Protein AF-A0A359I7S8-F1 (afdb_monomer)

Foldseek 3Di:
DDDDDDDDDPDDDDDDPDDDDDDPDDDDDDDQDQCDPPFQKFKEKAWAAEALLPADDDFDFFQRHDDDHGFDDDLQAVDFQKKKKFKAAPLRFGQHIYMFGPVQKDAADPPDASHRIMMGMGMDGLVSVVVLLVPPVRRDQKIWMKIKTLDDPVLVVLRSPGDGGDNCSQVDKFFWDDFQPDIPRDQWDPPPVIRFIKMFLATAIFGHAPDSVVSVQGRDRVRHHYQAAWDDDPPDPRIGGQHVVPVRHHHGYMYTQKDFDWDFFPEDPPDDTQKHQQFADQDPVRDGHHGFKIWHWWKKWKAQFFGMFGSWKKKWLQLAPPQVVNVPDPRRIDTSGTFAGCWHQDPVRDTHRPDRTIDIRGPCQVVLQVPQQAPSSVTGDLHCAHRNNHHDPVCCPDSRNSIHMDTVVCQQPPFFFGQDDDPNPGRSIGTDDMGGDDDHGDDVSCVRRNHIDMDTDIAMATDPVLADDLVVDDPPDPVSVVNVFSVLVNCLRHDPDPCLVPPVPRFDWDDDPSDITTDPVRLVSVLQVVFWDWDQDPVRDTDIGGNCVDPSVVVND

Secondary structure (DSSP, 8-state):
------------------S--------S--S--S--TTS-EEEEEEEEE-TTSS---SS-SBTTB-SS--PPPPTTTT--SEEEEEEE-TT--EEEEEEEEGGGEEEPPTTSTTTT-EEEEEEEEHHHHHHHHH-TTT--SEEEEEEEES--HHHHHHHHTPPTT--SGGG-EEE-EEETTEEET-S--SGGG----EEESS-EEEE--SSGGGGGG--SGGG-EETTSEESSTTSTT-EE-STTSTT-SSEEEEES-EEEEE---S-TTS-TTEEEEEEEEPTTS-EEEEEEEEEEEEEEEE-EESEEESS-EEESSSS-TTTT-TT--S--EETPPP--S-EE-TTS-EE------EE--TTHHHHHH---S-HHHHEET-SS-TTS---GGGGGSTT-SSEEEEHHHHHHHSPBP---STT-TT-SEEEEEE-----SSGGGGGSS-S-EEEEEEEEEE-GGG---GGGS-TTSHHHHHHHHHHHHHHHHH---GGGG-TTTSPPEEEETTEEEESHHHHHHHHHHTTEEEEE-TTS-EEEEE-TT-HHHHHH-

Radius of gyration: 32.09 Å; Cα contacts (8 Å, |Δi|>4): 1102; chains: 1; bounding box: 87×51×96 Å

Mean predicted aligned error: 11.15 Å

Sequence (557 aa):
MNLFRKFFFGTATLALLAGCSDDISNAGQNNGSTGNEDGPSVYLGVNFQMPGMGSTRSFTDGDNTSNNGTEVGTDVENNVNEVLLVLARRDYGFIGAASVMRDNIYKHQAQQPNAGSYHATAKFNKTELSQYYSDAANFNKEICVFVIANPTGGMVDRLATAAYGDTEWINTPWTVSVEGNQTEGAIWSSTNGGNFLMTNSQIAVREIPQQMSAWDSYTSEDKCFNLSEINGVAGALGTIDNSAANASRGPVKVERATARFDFRDGSPANTDANTYPVVYIQNPDGSQGAKLIDIKLNKMALVNMGKTFYYLKRVSNNGLNDGWNAAGSTNGWALCGAEKPWYTLQTDGSLDQNRPGNYIVDYFAQQKNAGISENFSTYFNYAFFDNDGTLNNGNFNTADQRWYVSEISDVLSNGNPDNWDNNGNKGTYKVWRYLTENVAPGIENQVNGISTAVVFKGKMLASNDLKTDLSTLTEGTAEYRNAKYLNDLINAVNSKDASLGDSYKAPILYSYAGSLYCTWQNVYDAAVSASFSYTTGPDGKIIPDWNRTNSLYKAVF

pLDDT: mean 81.77, std 18.37, range [21.08, 98.31]

Solvent-accessible surface area (backbone atoms only — not comparable to full-atom values): 31712 Å² total; per-residue (Å²): 135,87,78,91,80,84,93,82,87,92,83,79,84,75,81,86,88,83,79,78,93,74,82,90,81,77,93,76,82,94,65,48,71,82,63,70,83,92,54,71,50,30,21,39,28,38,35,32,35,58,68,27,84,83,51,40,62,56,72,46,59,39,82,68,34,38,87,81,49,67,54,56,75,51,69,37,67,67,28,67,53,32,36,40,40,36,40,19,36,81,81,50,19,32,44,49,63,29,73,28,51,39,92,52,45,51,67,37,49,83,95,43,84,68,45,72,21,35,39,40,55,27,62,42,54,46,63,44,54,50,54,48,72,65,37,76,88,76,55,60,50,53,30,33,47,44,50,27,32,30,67,53,68,72,59,53,58,52,52,38,62,41,50,78,57,40,57,59,71,72,70,43,68,47,58,43,46,66,62,59,91,47,65,48,68,61,58,58,44,75,59,95,58,8,39,33,26,25,21,33,46,40,75,33,52,34,74,53,74,92,46,83,74,64,51,75,71,14,66,38,79,97,37,38,48,39,61,22,28,65,38,74,53,94,93,45,92,90,43,46,71,21,20,61,89,40,95,75,42,14,54,38,43,26,34,64,67,56,50,76,46,67,46,59,80,81,41,56,95,91,45,62,87,38,26,38,83,76,31,42,40,71,38,99,87,71,46,86,47,60,73,39,31,32,38,35,54,48,34,37,23,45,26,17,36,26,16,49,39,51,66,50,46,33,25,6,57,60,7,48,74,71,50,74,92,40,90,86,55,82,41,66,68,31,70,20,38,70,56,36,27,57,35,35,77,44,98,86,72,48,73,47,63,90,42,88,30,49,31,59,42,35,69,56,11,67,53,44,58,72,58,77,64,51,51,34,69,74,56,17,35,29,28,68,42,44,50,80,53,45,78,69,79,81,51,67,77,42,82,72,36,38,43,53,72,43,52,46,70,51,40,70,71,71,28,53,62,38,76,48,65,63,93,82,50,55,38,63,37,13,46,65,47,76,40,51,61,62,54,50,27,50,74,84,44,54,72,68,72,67,45,60,46,76,51,70,46,66,44,65,41,38,46,69,88,76,52,59,70,65,89,83,41,63,80,90,38,70,68,35,50,53,40,47,41,51,38,52,32,34,48,62,51,57,54,83,64,75,68,55,75,38,81,92,70,33,84,53,75,46,77,56,97,72,39,81,33,41,41,67,67,46,50,50,55,50,22,52,56,74,21,54,50,71,47,72,43,99,86,70,46,81,44,78,45,71,45,74,81,37,68,59,30,64,74,77,108

Structure (mmCIF, N/CA/C/O backbone):
data_AF-A0A359I7S8-F1
#
_entry.id   AF-A0A359I7S8-F1
#
loop_
_atom_site.group_PDB
_atom_site.id
_atom_site.type_symbol
_atom_site.label_atom_id
_atom_site.label_alt_id
_atom_site.label_comp_id
_atom_site.label_asym_id
_atom_site.label_entity_id
_atom_site.label_seq_id
_atom_site.pdbx_PDB_ins_code
_atom_site.Cartn_x
_atom_site.Cartn_y
_atom_site.Cartn_z
_atom_site.occupancy
_atom_site.B_iso_or_equiv
_atom_site.auth_seq_id
_atom_site.auth_comp_id
_atom_site.auth_asym_id
_atom_site.auth_atom_id
_atom_site.pdbx_PDB_model_num
ATOM 1 N N . MET A 1 1 ? 13.643 -20.357 41.393 1.00 28.34 1 MET A N 1
ATOM 2 C CA . MET A 1 1 ? 14.950 -20.585 40.740 1.00 28.34 1 MET A CA 1
ATOM 3 C C . MET A 1 1 ? 14.660 -20.807 39.263 1.00 28.34 1 MET A C 1
ATOM 5 O O . MET A 1 1 ? 13.963 -21.758 38.961 1.00 28.34 1 MET A O 1
ATOM 9 N N . ASN A 1 2 ? 14.831 -19.802 38.404 1.00 24.02 2 ASN A N 1
ATOM 10 C CA . ASN A 1 2 ? 16.099 -19.306 37.827 1.00 24.02 2 ASN A CA 1
ATOM 11 C C . ASN A 1 2 ? 16.474 -20.103 36.561 1.00 24.02 2 ASN A C 1
ATOM 13 O O . ASN A 1 2 ? 16.499 -21.321 36.641 1.00 24.02 2 ASN A O 1
ATOM 17 N N . LEU A 1 3 ? 16.868 -19.517 35.423 1.00 24.31 3 LEU A N 1
ATOM 18 C CA . LEU A 1 3 ? 16.734 -18.148 34.879 1.00 24.31 3 LEU A CA 1
ATOM 19 C C . LEU A 1 3 ? 17.310 -18.206 33.432 1.00 24.31 3 LEU A C 1
ATOM 21 O O . LEU A 1 3 ? 18.463 -18.608 33.306 1.00 24.31 3 LEU A O 1
ATOM 25 N N . PHE A 1 4 ? 16.604 -17.735 32.387 1.00 24.73 4 PHE A N 1
ATOM 26 C CA . PHE A 1 4 ? 17.146 -17.504 31.014 1.00 24.73 4 PHE A CA 1
ATOM 27 C C . PHE A 1 4 ? 17.693 -18.751 30.235 1.00 24.73 4 PHE A C 1
ATOM 29 O O . PHE A 1 4 ? 17.806 -19.824 30.808 1.00 24.73 4 PHE A O 1
ATOM 36 N N . ARG A 1 5 ? 18.021 -18.741 28.919 1.00 25.61 5 ARG A N 1
ATOM 37 C CA . ARG A 1 5 ? 18.236 -17.673 27.900 1.00 25.61 5 ARG A CA 1
ATOM 38 C C . ARG A 1 5 ? 18.128 -18.240 26.456 1.00 25.61 5 ARG A C 1
ATOM 40 O O . ARG A 1 5 ? 18.599 -19.349 26.255 1.00 25.61 5 ARG A O 1
ATOM 47 N N . LYS A 1 6 ? 17.727 -17.396 25.481 1.00 25.34 6 LYS A N 1
ATOM 48 C CA . LYS A 1 6 ? 17.974 -17.471 24.002 1.00 25.34 6 LYS A CA 1
ATOM 49 C C . LYS A 1 6 ? 17.322 -18.660 23.251 1.00 25.34 6 LYS A C 1
ATOM 51 O O . LYS A 1 6 ? 17.559 -19.799 23.609 1.00 25.34 6 LYS A O 1
ATOM 56 N N . PHE A 1 7 ? 16.467 -18.506 22.230 1.00 29.05 7 PHE A N 1
ATOM 57 C CA . PHE A 1 7 ? 16.376 -17.531 21.118 1.00 29.05 7 PHE A CA 1
ATOM 58 C C . PHE A 1 7 ? 17.540 -17.661 20.118 1.00 29.05 7 PHE A C 1
ATOM 60 O O . PHE A 1 7 ? 18.556 -16.986 20.278 1.00 29.05 7 PHE A O 1
ATOM 67 N N . PHE A 1 8 ? 17.394 -18.542 19.116 1.00 23.06 8 PHE A N 1
ATOM 68 C CA . PHE A 1 8 ? 18.255 -18.633 17.925 1.00 23.06 8 PHE A CA 1
ATOM 69 C C . PHE A 1 8 ? 17.602 -19.468 16.797 1.00 23.06 8 PHE A C 1
ATOM 71 O O . PHE A 1 8 ? 16.758 -20.313 17.079 1.00 23.06 8 PHE A O 1
ATOM 78 N N . PHE A 1 9 ? 18.065 -19.248 15.557 1.00 23.91 9 PHE A N 1
ATOM 79 C CA . PHE A 1 9 ? 17.764 -19.974 14.302 1.00 23.91 9 PHE A CA 1
ATOM 80 C C . PHE A 1 9 ? 16.422 -19.715 13.597 1.00 23.91 9 PHE A C 1
ATOM 82 O O . PHE A 1 9 ? 15.551 -20.574 13.512 1.00 23.91 9 PHE A O 1
ATOM 89 N N . GLY A 1 10 ? 16.347 -18.551 12.942 1.00 25.64 10 GLY A N 1
ATOM 90 C CA . GLY A 1 10 ? 15.673 -18.417 11.649 1.00 25.64 10 GLY A CA 1
ATOM 91 C C . GLY A 1 10 ? 16.720 -18.383 10.532 1.00 25.64 10 GLY A C 1
ATOM 92 O O . GLY A 1 10 ? 17.264 -17.324 10.240 1.00 25.64 10 GLY A O 1
ATOM 93 N N . THR A 1 11 ? 17.037 -19.536 9.941 1.00 28.36 11 THR A N 1
ATOM 94 C CA . THR A 1 11 ? 17.911 -19.650 8.760 1.00 28.36 11 THR A CA 1
ATOM 95 C C . THR A 1 11 ? 17.159 -20.360 7.643 1.00 28.36 11 THR A C 1
ATOM 97 O O . THR A 1 11 ? 17.141 -21.588 7.596 1.00 28.36 11 THR A O 1
ATOM 100 N N . ALA A 1 12 ? 16.561 -19.578 6.746 1.00 25.56 12 ALA A N 1
ATOM 101 C CA . ALA A 1 12 ? 16.008 -20.036 5.479 1.00 25.56 12 ALA A CA 1
ATOM 102 C C . ALA A 1 12 ? 16.723 -19.282 4.346 1.00 25.56 12 ALA A C 1
ATOM 104 O O . ALA A 1 12 ? 16.386 -18.148 4.025 1.00 25.56 12 ALA A O 1
ATOM 105 N N . THR A 1 13 ? 17.795 -19.901 3.845 1.00 28.14 13 THR A N 1
ATOM 106 C CA . THR A 1 13 ? 18.381 -19.715 2.502 1.00 28.14 13 THR A CA 1
ATOM 107 C C . THR A 1 13 ? 18.202 -18.350 1.813 1.00 28.14 13 THR A C 1
ATOM 109 O O . THR A 1 13 ? 17.477 -18.240 0.828 1.00 28.14 13 THR A O 1
ATOM 112 N N . LEU A 1 14 ? 19.007 -17.355 2.208 1.00 30.80 14 LEU A N 1
ATOM 113 C CA . LEU A 1 14 ? 19.628 -16.504 1.188 1.00 30.80 14 LEU A CA 1
ATOM 114 C C . LEU A 1 14 ? 20.780 -17.293 0.560 1.00 30.80 14 LEU A C 1
ATOM 116 O O . LEU A 1 14 ? 21.696 -17.718 1.270 1.00 30.80 14 LEU A O 1
ATOM 120 N N . ALA A 1 15 ? 20.754 -17.465 -0.760 1.00 26.02 15 ALA A N 1
ATOM 121 C CA . ALA A 1 15 ? 21.944 -17.862 -1.497 1.00 26.02 15 ALA A CA 1
ATOM 122 C C . ALA A 1 15 ? 22.973 -16.723 -1.407 1.00 26.02 15 ALA A C 1
ATOM 124 O O . ALA A 1 15 ? 22.696 -15.584 -1.781 1.00 26.02 15 ALA A O 1
ATOM 125 N N . LEU A 1 16 ? 24.153 -17.027 -0.869 1.00 25.45 16 LEU A N 1
ATOM 126 C CA . LEU A 1 16 ? 25.266 -16.087 -0.792 1.00 25.45 16 LEU A CA 1
ATOM 127 C C . LEU A 1 16 ? 25.849 -15.871 -2.193 1.00 25.45 16 LEU A C 1
ATOM 129 O O . LEU A 1 16 ? 26.617 -16.704 -2.666 1.00 25.45 16 LEU A O 1
ATOM 133 N N . LEU A 1 17 ? 25.548 -14.731 -2.816 1.00 26.31 17 LEU A N 1
ATOM 134 C CA . LEU A 1 17 ? 26.352 -14.184 -3.911 1.00 26.31 17 LEU A CA 1
ATOM 135 C C . LEU A 1 17 ? 27.150 -12.982 -3.400 1.00 26.31 17 LEU A C 1
ATOM 137 O O . LEU A 1 17 ? 26.791 -11.824 -3.577 1.00 26.31 17 LEU A O 1
ATOM 141 N N . ALA A 1 18 ? 28.250 -13.308 -2.727 1.00 27.33 18 ALA A N 1
ATOM 142 C CA . ALA A 1 18 ? 29.350 -12.398 -2.443 1.00 27.33 18 ALA A CA 1
ATOM 143 C C . ALA A 1 18 ? 30.649 -13.145 -2.775 1.00 27.33 18 ALA A C 1
ATOM 145 O O . ALA A 1 18 ? 31.224 -13.818 -1.920 1.00 27.33 18 ALA A O 1
ATOM 146 N N . GLY A 1 19 ? 31.062 -13.091 -4.043 1.00 21.08 19 GLY A N 1
ATOM 147 C CA . GLY A 1 19 ? 32.232 -13.822 -4.524 1.00 21.08 19 GLY A CA 1
ATOM 148 C C . GLY A 1 19 ? 32.408 -13.764 -6.039 1.00 21.08 19 GLY A C 1
ATOM 149 O O . GLY A 1 19 ? 31.870 -14.614 -6.734 1.00 21.08 19 GLY A O 1
ATOM 150 N N . CYS A 1 20 ? 33.240 -12.814 -6.475 1.00 21.53 20 CYS A N 1
ATOM 151 C CA . CYS A 1 20 ? 33.864 -12.695 -7.799 1.00 21.53 20 CYS A CA 1
ATOM 152 C C . CYS A 1 20 ? 32.964 -12.410 -9.017 1.00 21.53 20 CYS A C 1
ATOM 154 O O . CYS A 1 20 ? 31.907 -12.995 -9.218 1.00 21.53 20 CYS A O 1
ATOM 156 N N . SER A 1 21 ? 33.478 -11.528 -9.876 1.00 29.81 21 SER A N 1
ATOM 157 C CA . SER A 1 21 ? 33.227 -11.571 -11.313 1.00 29.81 21 SER A CA 1
ATOM 158 C C . SER A 1 21 ? 33.670 -12.928 -11.865 1.00 29.81 21 SER A C 1
ATOM 160 O O . SER A 1 21 ? 34.789 -13.340 -11.566 1.00 29.81 21 SER A O 1
ATOM 162 N N . ASP A 1 22 ? 32.796 -13.597 -12.614 1.00 24.31 22 ASP A N 1
ATOM 163 C CA . ASP A 1 22 ? 33.095 -14.330 -13.856 1.00 24.31 22 ASP A CA 1
ATOM 164 C C . ASP A 1 22 ? 31.795 -14.986 -14.376 1.00 24.31 22 ASP A C 1
ATOM 166 O O . ASP A 1 22 ? 31.036 -15.593 -13.621 1.00 24.31 22 ASP A O 1
ATOM 170 N N . ASP A 1 23 ? 31.545 -14.811 -15.673 1.00 29.66 23 ASP A N 1
ATOM 171 C CA . ASP A 1 23 ? 30.512 -15.393 -16.542 1.00 29.66 23 ASP A CA 1
ATOM 172 C C . ASP A 1 23 ? 29.517 -16.436 -15.978 1.00 29.66 23 ASP A C 1
ATOM 174 O O . ASP A 1 23 ? 29.812 -17.633 -15.876 1.00 29.66 23 ASP A O 1
ATOM 178 N N . ILE A 1 24 ? 28.234 -16.046 -15.889 1.00 25.28 24 ILE A N 1
ATOM 179 C CA . ILE A 1 24 ? 27.139 -16.988 -16.185 1.00 25.28 24 ILE A CA 1
ATOM 180 C C . ILE A 1 24 ? 27.055 -17.145 -17.707 1.00 25.28 24 ILE A C 1
ATOM 182 O O . ILE A 1 24 ? 26.336 -16.444 -18.418 1.00 25.28 24 ILE A O 1
ATOM 186 N N . SER A 1 25 ? 27.819 -18.109 -18.213 1.00 23.70 25 SER A N 1
ATOM 187 C CA . SER A 1 25 ? 27.658 -18.608 -19.573 1.00 23.70 25 SER A CA 1
ATOM 188 C C . SER A 1 25 ? 26.510 -19.619 -19.612 1.00 23.70 25 SER A C 1
ATOM 190 O O . SER A 1 25 ? 26.578 -20.689 -19.010 1.00 23.70 25 SER A O 1
ATOM 192 N N . ASN A 1 26 ? 25.446 -19.301 -20.352 1.00 26.28 26 ASN A N 1
ATOM 193 C CA . ASN A 1 26 ? 24.423 -20.279 -20.711 1.00 26.28 26 ASN A CA 1
ATOM 194 C C . ASN A 1 26 ? 24.304 -20.334 -22.238 1.00 26.28 26 ASN A C 1
ATOM 196 O O . ASN A 1 26 ? 23.818 -19.411 -22.891 1.00 26.28 26 ASN A O 1
ATOM 200 N N . ALA A 1 27 ? 24.840 -21.402 -22.823 1.00 24.16 27 ALA A N 1
ATOM 201 C CA . ALA A 1 27 ? 24.951 -21.545 -24.267 1.00 24.16 27 ALA A CA 1
ATOM 202 C C . ALA A 1 27 ? 23.611 -21.976 -24.887 1.00 24.16 27 ALA A C 1
ATOM 204 O O . ALA A 1 27 ? 23.256 -23.152 -24.835 1.00 24.16 27 ALA A O 1
ATOM 205 N N . GLY A 1 28 ? 22.899 -21.048 -25.537 1.00 23.77 28 GLY A N 1
ATOM 206 C CA . GLY A 1 28 ? 21.759 -21.402 -26.389 1.00 23.77 28 GLY A CA 1
ATOM 207 C C . GLY A 1 28 ? 20.739 -20.290 -26.656 1.00 23.77 28 GLY A C 1
ATOM 208 O O . GLY A 1 28 ? 19.853 -20.068 -25.848 1.00 23.77 28 GLY A O 1
ATOM 209 N N . GLN A 1 29 ? 20.793 -19.726 -27.869 1.00 25.78 29 GLN A N 1
ATOM 210 C CA . GLN A 1 29 ? 19.680 -19.063 -28.582 1.00 25.78 29 GLN A CA 1
ATOM 211 C C . GLN A 1 29 ? 19.146 -17.706 -28.058 1.00 25.78 29 GLN A C 1
ATOM 213 O O . GLN A 1 29 ? 18.107 -17.618 -27.420 1.00 25.78 29 GLN A O 1
ATOM 218 N N . ASN A 1 30 ? 19.810 -16.633 -28.507 1.00 34.12 30 ASN A N 1
ATOM 219 C CA . ASN A 1 30 ? 19.269 -15.331 -28.949 1.00 34.12 30 ASN A CA 1
ATOM 220 C C . ASN A 1 30 ? 17.850 -14.898 -28.497 1.00 34.12 30 ASN A C 1
ATOM 222 O O . ASN A 1 30 ? 16.886 -15.082 -29.243 1.00 34.12 30 ASN A O 1
ATOM 226 N N . ASN A 1 31 ? 17.753 -14.167 -27.384 1.00 33.19 31 ASN A N 1
ATOM 227 C CA . ASN A 1 31 ? 17.306 -12.757 -27.319 1.00 33.19 31 ASN A CA 1
ATOM 228 C C . ASN A 1 31 ? 17.170 -12.333 -25.846 1.00 33.19 31 ASN A C 1
ATOM 230 O O . ASN A 1 31 ? 16.702 -13.123 -25.037 1.00 33.19 31 ASN A O 1
ATOM 234 N N . GLY A 1 32 ? 17.568 -11.098 -25.517 1.00 34.88 32 GLY A N 1
ATOM 235 C CA . GLY A 1 32 ? 17.632 -10.616 -24.130 1.00 34.88 32 GLY A CA 1
ATOM 236 C C . GLY A 1 32 ? 18.933 -11.027 -23.430 1.00 34.88 32 GLY A C 1
ATOM 237 O O . GLY A 1 32 ? 18.961 -11.908 -22.580 1.00 34.88 32 GLY A O 1
ATOM 238 N N . SER A 1 33 ? 20.052 -10.404 -23.812 1.00 34.94 33 SER A N 1
ATOM 239 C CA . SER A 1 33 ? 21.316 -10.573 -23.087 1.00 34.94 33 SER A CA 1
ATOM 240 C C . SER A 1 33 ? 21.452 -9.453 -22.068 1.00 34.94 33 SER A C 1
ATOM 242 O O . SER A 1 33 ? 21.558 -8.287 -22.443 1.00 34.94 33 SER A O 1
ATOM 244 N N . THR A 1 34 ? 21.537 -9.814 -20.790 1.00 39.72 34 THR A N 1
ATOM 245 C CA . THR A 1 34 ? 22.069 -8.942 -19.741 1.00 39.72 34 THR A CA 1
ATOM 246 C C . THR A 1 34 ? 23.557 -8.677 -20.002 1.00 39.72 34 THR A C 1
ATOM 248 O O . THR A 1 34 ? 24.424 -9.307 -19.409 1.00 39.72 34 THR A O 1
ATOM 251 N N . GLY A 1 35 ? 23.849 -7.765 -20.931 1.00 39.81 35 GLY A N 1
ATOM 252 C CA . GLY A 1 35 ? 25.153 -7.123 -21.091 1.00 39.81 35 GLY A CA 1
ATOM 253 C C . GLY A 1 35 ? 26.373 -8.014 -21.365 1.00 39.81 35 GLY A C 1
ATOM 254 O O . GLY A 1 35 ? 27.424 -7.712 -20.805 1.00 39.81 35 GLY A O 1
ATOM 255 N N . ASN A 1 36 ? 26.301 -9.033 -22.239 1.00 38.56 36 ASN A N 1
ATOM 256 C CA . ASN A 1 36 ? 27.518 -9.735 -22.698 1.00 38.56 36 ASN A CA 1
ATOM 257 C C . ASN A 1 36 ? 28.573 -8.747 -23.246 1.00 38.56 36 ASN A C 1
ATOM 259 O O . ASN A 1 36 ? 28.243 -7.815 -23.985 1.00 38.56 36 ASN A O 1
ATOM 263 N N . GLU A 1 37 ? 29.846 -8.971 -22.910 1.00 47.22 37 GLU A N 1
ATOM 264 C CA . GLU A 1 37 ? 30.892 -7.942 -23.026 1.00 47.22 37 GLU A CA 1
ATOM 265 C C . GLU A 1 37 ? 31.413 -7.664 -24.450 1.00 47.22 37 GLU A C 1
ATOM 267 O O . GLU A 1 37 ? 31.911 -6.568 -24.702 1.00 47.22 37 GLU A O 1
ATOM 272 N N . ASP A 1 38 ? 31.237 -8.591 -25.398 1.00 49.97 38 ASP A N 1
ATOM 273 C CA . ASP A 1 38 ? 31.868 -8.564 -26.735 1.00 49.97 38 ASP A CA 1
ATOM 274 C C . ASP A 1 38 ? 31.123 -7.745 -27.821 1.00 49.97 38 ASP A C 1
ATOM 276 O O . ASP A 1 38 ? 31.405 -7.861 -29.017 1.00 49.97 38 ASP A O 1
ATOM 280 N N . GLY A 1 39 ? 30.146 -6.913 -27.443 1.00 60.50 39 GLY A N 1
ATOM 281 C CA . GLY A 1 39 ? 29.345 -6.107 -28.377 1.00 60.50 39 GLY A CA 1
ATOM 282 C C . GLY A 1 39 ? 29.601 -4.594 -28.284 1.00 60.50 39 GLY A C 1
ATOM 283 O O . GLY A 1 39 ? 29.832 -4.079 -27.184 1.00 60.50 39 GLY A O 1
ATOM 284 N N . PRO A 1 40 ? 29.482 -3.827 -29.394 1.00 78.00 40 PRO A N 1
ATOM 285 C CA . PRO A 1 40 ? 29.455 -2.369 -29.311 1.00 78.00 40 PRO A CA 1
ATOM 286 C C . PRO A 1 40 ? 28.334 -1.946 -28.354 1.00 78.00 40 PRO A C 1
ATOM 288 O O . PRO A 1 40 ? 27.181 -2.350 -28.507 1.00 78.00 40 PRO A O 1
ATOM 291 N N . SER A 1 41 ? 28.694 -1.159 -27.347 1.00 87.31 41 SER A N 1
ATOM 292 C CA . SER A 1 41 ? 27.823 -0.794 -26.230 1.00 87.31 41 SER A CA 1
ATOM 293 C C . SER A 1 41 ? 27.625 0.716 -26.174 1.00 87.31 41 SER A C 1
ATOM 295 O O . SER A 1 41 ? 28.473 1.479 -26.641 1.00 87.31 41 SER A O 1
ATOM 297 N N . VAL A 1 42 ? 26.507 1.145 -25.595 1.00 92.69 42 VAL A N 1
ATOM 298 C CA . VAL A 1 42 ? 26.190 2.560 -25.369 1.00 92.69 42 VAL A CA 1
ATOM 299 C C . VAL A 1 42 ? 25.823 2.779 -23.907 1.00 92.69 42 VAL A C 1
ATOM 301 O O . VAL A 1 42 ? 25.292 1.879 -23.256 1.00 92.69 42 VAL A O 1
ATOM 304 N N . TYR A 1 43 ? 26.093 3.973 -23.393 1.00 94.38 43 TYR A N 1
ATOM 305 C CA . TYR A 1 43 ? 25.851 4.322 -21.997 1.00 94.38 43 TYR A CA 1
ATOM 306 C C . TYR A 1 43 ? 24.721 5.344 -21.896 1.00 94.38 43 TYR A C 1
ATOM 308 O O . TYR A 1 43 ? 24.726 6.356 -22.598 1.00 94.38 43 TYR A O 1
ATOM 316 N N . LEU A 1 44 ? 23.744 5.081 -21.029 1.00 95.75 44 LEU A N 1
ATOM 317 C CA . LEU A 1 44 ? 22.585 5.939 -20.798 1.00 95.75 44 LEU A CA 1
ATOM 318 C C . LEU A 1 44 ? 22.514 6.326 -19.318 1.00 95.75 44 LEU A C 1
ATOM 320 O O . LEU A 1 44 ? 22.394 5.462 -18.452 1.00 95.75 44 LEU A O 1
ATOM 324 N N . GLY A 1 45 ? 22.583 7.627 -19.040 1.00 95.38 45 GLY A N 1
ATOM 325 C CA . GLY A 1 45 ? 22.428 8.196 -17.702 1.00 95.38 45 GLY A CA 1
ATOM 326 C C . GLY A 1 45 ? 20.966 8.536 -17.433 1.00 95.38 45 GLY A C 1
ATOM 327 O O . GLY A 1 45 ? 20.292 9.113 -18.289 1.00 95.38 45 GLY A O 1
ATOM 328 N N . VAL A 1 46 ? 20.446 8.204 -16.254 1.00 96.50 46 VAL A N 1
ATOM 329 C CA . VAL A 1 46 ? 19.074 8.541 -15.848 1.00 96.50 46 VAL A CA 1
ATOM 330 C C . VAL A 1 46 ? 19.061 9.139 -14.448 1.00 96.50 46 VAL A C 1
ATOM 332 O O . VAL A 1 46 ? 19.637 8.576 -13.521 1.00 96.50 46 VAL A O 1
ATOM 335 N N . ASN A 1 47 ? 18.358 10.263 -14.281 1.00 95.25 47 ASN A N 1
ATOM 336 C CA . ASN A 1 47 ? 18.035 10.778 -12.956 1.00 95.25 47 ASN A CA 1
ATOM 337 C C . ASN A 1 47 ? 16.641 10.294 -12.557 1.00 95.25 47 ASN A C 1
ATOM 339 O O . ASN A 1 47 ? 15.724 10.289 -13.379 1.00 95.25 47 ASN A O 1
ATOM 343 N N . PHE A 1 48 ? 16.443 9.949 -11.290 1.00 93.50 48 PHE A N 1
ATOM 344 C CA . PHE A 1 48 ? 15.150 9.519 -10.762 1.00 93.50 48 PHE A CA 1
ATOM 345 C C . PHE A 1 48 ? 14.936 9.980 -9.317 1.00 93.50 48 PHE A C 1
ATOM 347 O O . PHE A 1 48 ? 15.879 10.234 -8.571 1.00 93.50 48 PHE A O 1
ATOM 354 N N . GLN A 1 49 ? 13.676 10.141 -8.925 1.00 87.94 49 GLN A N 1
ATOM 355 C CA . GLN A 1 49 ? 13.289 10.773 -7.665 1.00 87.94 49 GLN A CA 1
ATOM 356 C C . GLN A 1 49 ? 12.023 10.133 -7.084 1.00 87.94 49 GLN A C 1
ATOM 358 O O . GLN A 1 49 ? 11.064 9.853 -7.803 1.00 87.94 49 GLN A O 1
ATOM 363 N N . MET A 1 50 ? 12.033 9.925 -5.769 1.00 78.50 50 MET A N 1
ATOM 364 C CA . MET A 1 50 ? 10.931 9.344 -4.997 1.00 78.50 50 MET A CA 1
ATOM 365 C C . MET A 1 50 ? 9.860 10.398 -4.664 1.00 78.50 50 MET A C 1
ATOM 367 O O . MET A 1 50 ? 10.171 11.596 -4.646 1.00 78.50 50 MET A O 1
ATOM 371 N N . PRO A 1 51 ? 8.625 9.996 -4.307 1.00 62.50 51 PRO A N 1
ATOM 372 C CA . PRO A 1 51 ? 7.633 10.894 -3.739 1.00 62.50 51 PRO A CA 1
ATOM 373 C C . PRO A 1 51 ? 8.066 11.215 -2.302 1.00 62.50 51 PRO A C 1
ATOM 375 O O . PRO A 1 51 ? 8.781 10.440 -1.663 1.00 62.50 51 PRO A O 1
ATOM 378 N N . GLY A 1 52 ? 7.669 12.368 -1.777 1.00 54.25 52 GLY A N 1
ATOM 379 C CA . GLY A 1 52 ? 8.076 12.814 -0.441 1.00 54.25 52 GLY A CA 1
ATOM 380 C C . GLY A 1 52 ? 9.456 13.475 -0.384 1.00 54.25 52 GLY A C 1
ATOM 381 O O . GLY A 1 52 ? 9.726 14.199 0.564 1.00 54.25 52 GLY A O 1
ATOM 382 N N . MET A 1 53 ? 10.283 13.396 -1.432 1.00 49.31 53 MET A N 1
ATOM 383 C CA . MET A 1 53 ? 11.518 14.196 -1.551 1.00 49.31 53 MET A CA 1
ATOM 384 C C . MET A 1 53 ? 11.237 15.676 -1.914 1.00 49.31 53 MET A C 1
ATOM 386 O O . MET A 1 53 ? 12.063 16.351 -2.522 1.00 49.31 53 MET A O 1
ATOM 390 N N . GLY A 1 54 ? 10.035 16.155 -1.569 1.00 35.22 54 GLY A N 1
ATOM 391 C CA . GLY A 1 54 ? 9.482 17.470 -1.898 1.00 35.22 54 GLY A CA 1
ATOM 392 C C . GLY A 1 54 ? 7.961 17.609 -1.694 1.00 35.22 54 GLY A C 1
ATOM 393 O O . GLY A 1 54 ? 7.493 18.736 -1.598 1.00 35.22 54 GLY A O 1
ATOM 394 N N . SER A 1 55 ? 7.186 16.512 -1.645 1.00 32.41 55 SER A N 1
ATOM 395 C CA . SER A 1 55 ? 5.723 16.484 -1.381 1.00 32.41 55 SER A CA 1
ATOM 396 C C . SER A 1 55 ? 5.194 15.035 -1.446 1.00 32.41 55 SER A C 1
ATOM 398 O O . SER A 1 55 ? 5.722 14.292 -2.273 1.00 32.41 55 SER A O 1
ATOM 400 N N . THR A 1 56 ? 4.193 14.524 -0.706 1.00 39.28 56 THR A N 1
ATOM 401 C CA . THR A 1 56 ? 3.451 14.862 0.551 1.00 39.28 56 THR A CA 1
ATOM 402 C C . THR A 1 56 ? 2.699 13.570 1.000 1.00 39.28 56 THR A C 1
ATOM 404 O O . THR A 1 56 ? 2.723 12.589 0.253 1.00 39.28 56 THR A O 1
ATOM 407 N N . ARG A 1 57 ? 2.024 13.511 2.171 1.00 39.28 57 ARG A N 1
ATOM 408 C CA . ARG A 1 57 ? 1.002 12.466 2.475 1.00 39.28 57 ARG A CA 1
ATOM 409 C C . ARG A 1 57 ? -0.118 12.953 3.415 1.00 39.28 57 ARG A C 1
ATOM 411 O O . ARG A 1 57 ? 0.096 13.183 4.599 1.00 39.28 57 ARG A O 1
ATOM 418 N N . SER A 1 58 ? -1.335 12.982 2.884 1.00 41.97 58 SER A N 1
ATOM 419 C CA . SER A 1 58 ? -2.658 12.899 3.530 1.00 41.97 58 SER A CA 1
ATOM 420 C C . SER A 1 58 ? -3.673 12.769 2.378 1.00 41.97 58 SER A C 1
ATOM 422 O O . SER A 1 58 ? -3.256 12.383 1.286 1.00 41.97 58 SER A O 1
ATOM 424 N N . PHE A 1 59 ? -4.974 13.026 2.569 1.00 43.59 59 PHE A N 1
ATOM 425 C CA . PHE A 1 59 ? -5.939 12.881 1.469 1.00 43.59 59 PHE A CA 1
ATOM 426 C C . PHE A 1 59 ? -5.531 13.682 0.226 1.00 43.59 59 PHE A C 1
ATOM 428 O O . PHE A 1 59 ? -5.078 14.823 0.329 1.00 43.59 59 PHE A O 1
ATOM 435 N N . THR A 1 60 ? -5.709 13.055 -0.933 1.00 47.56 60 THR A N 1
ATOM 436 C CA . THR A 1 60 ? -5.424 13.630 -2.242 1.00 47.56 60 THR A CA 1
ATOM 437 C C . THR A 1 60 ? -6.190 14.952 -2.396 1.00 47.56 60 THR A C 1
ATOM 439 O O . THR A 1 60 ? -7.406 14.982 -2.200 1.00 47.56 60 THR A O 1
ATOM 442 N N . ASP A 1 61 ? -5.503 16.047 -2.726 1.00 47.53 61 ASP A N 1
ATOM 443 C CA . ASP A 1 61 ? -6.110 17.368 -2.999 1.00 47.53 61 ASP A CA 1
ATOM 444 C C . ASP A 1 61 ? -5.865 17.872 -4.439 1.00 47.53 61 ASP A C 1
ATOM 446 O O . ASP A 1 61 ? -6.527 18.793 -4.924 1.00 47.53 61 ASP A O 1
ATOM 450 N N . GLY A 1 62 ? -4.987 17.180 -5.159 1.00 54.84 62 GLY A N 1
ATOM 451 C CA . GLY A 1 62 ? -4.620 17.358 -6.560 1.00 54.84 62 GLY A CA 1
ATOM 452 C C . GLY A 1 62 ? -3.910 16.098 -7.066 1.00 54.84 62 GLY A C 1
ATOM 453 O O . GLY A 1 62 ? -3.878 15.089 -6.365 1.00 54.84 62 GLY A O 1
ATOM 454 N N . ASP A 1 63 ? -3.361 16.122 -8.281 1.00 58.50 63 ASP A N 1
ATOM 455 C CA . ASP A 1 63 ? -2.778 14.931 -8.920 1.00 58.50 63 ASP A CA 1
ATOM 456 C C . ASP A 1 63 ? -1.532 14.423 -8.155 1.00 58.50 63 ASP A C 1
ATOM 458 O O . ASP A 1 63 ? -0.395 14.814 -8.436 1.00 58.50 63 ASP A O 1
ATOM 462 N N . ASN A 1 64 ? -1.743 13.487 -7.222 1.00 58.50 64 ASN A N 1
ATOM 463 C CA . ASN A 1 64 ? -0.765 12.974 -6.249 1.00 58.50 64 ASN A CA 1
ATOM 464 C C . ASN A 1 64 ? -0.221 14.033 -5.245 1.00 58.50 64 ASN A C 1
ATOM 466 O O . ASN A 1 64 ? 0.970 14.021 -4.926 1.00 58.50 64 ASN A O 1
ATOM 470 N N . THR A 1 65 ? -1.062 14.952 -4.745 1.00 54.78 65 THR A N 1
ATOM 471 C CA . THR A 1 65 ? -0.678 15.995 -3.755 1.00 54.78 65 THR A CA 1
ATOM 472 C C . THR A 1 65 ? -1.521 15.977 -2.470 1.00 54.78 65 THR A C 1
ATOM 474 O O . THR A 1 65 ? -2.604 15.391 -2.452 1.00 54.78 65 THR A O 1
ATOM 477 N N . SER A 1 66 ? -1.017 16.595 -1.391 1.00 59.22 66 SER A N 1
ATOM 478 C CA . SER A 1 66 ? -1.686 16.720 -0.085 1.00 59.22 66 SER A CA 1
ATOM 479 C C . SER A 1 66 ? -1.342 18.033 0.647 1.00 59.22 66 SER A C 1
ATOM 481 O O . SER A 1 66 ? -0.284 18.629 0.441 1.00 59.22 66 SER A O 1
ATOM 483 N N . ASN A 1 67 ? -2.223 18.455 1.561 1.00 50.84 67 ASN A N 1
ATOM 484 C CA . ASN A 1 67 ? -2.158 19.743 2.264 1.00 50.84 67 ASN A CA 1
ATOM 485 C C . ASN A 1 67 ? -1.569 19.709 3.689 1.00 50.84 67 ASN A C 1
ATOM 487 O O . ASN A 1 67 ? -1.226 20.765 4.217 1.00 50.84 67 ASN A O 1
ATOM 491 N N . ASN A 1 68 ? -1.464 18.543 4.337 1.00 51.25 68 ASN A N 1
ATOM 492 C CA . ASN A 1 68 ? -1.294 18.464 5.799 1.00 51.25 68 ASN A CA 1
ATOM 493 C C . ASN A 1 68 ? 0.142 18.160 6.279 1.00 51.25 68 ASN A C 1
ATOM 495 O O . ASN A 1 68 ? 0.332 17.757 7.425 1.00 51.25 68 ASN A O 1
ATOM 499 N N . GLY A 1 69 ? 1.150 18.339 5.418 1.00 51.97 69 GLY A N 1
ATOM 500 C CA . GLY A 1 69 ? 2.575 18.174 5.746 1.00 51.97 69 GLY A CA 1
ATOM 501 C C . GLY A 1 69 ? 3.300 17.096 4.929 1.00 51.97 69 GLY A C 1
ATOM 502 O O . GLY A 1 69 ? 2.724 16.429 4.071 1.00 51.97 69 GLY A O 1
ATOM 503 N 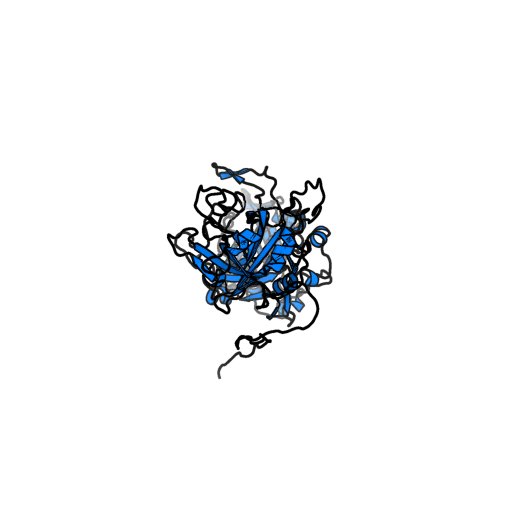N . THR A 1 70 ? 4.608 16.948 5.168 1.00 60.59 70 THR A N 1
ATOM 504 C CA . THR A 1 70 ? 5.472 15.987 4.457 1.00 60.59 70 THR A CA 1
ATOM 505 C C . THR A 1 70 ? 6.202 15.088 5.442 1.00 60.59 70 THR A C 1
ATOM 507 O O . THR A 1 70 ? 6.989 15.567 6.255 1.00 60.59 70 THR A O 1
ATOM 510 N N . GLU A 1 71 ? 5.994 13.780 5.315 1.00 65.19 71 GLU A N 1
ATOM 511 C CA . GLU A 1 71 ? 6.879 12.781 5.900 1.00 65.19 71 GLU A CA 1
ATOM 512 C C . GLU A 1 71 ? 7.896 12.347 4.839 1.00 65.19 71 GLU A C 1
ATOM 514 O O . GLU A 1 71 ? 7.527 11.885 3.756 1.00 65.19 71 GLU A O 1
ATOM 519 N N . VAL A 1 72 ? 9.184 12.516 5.136 1.00 71.19 72 VAL A N 1
ATOM 520 C CA . VAL A 1 72 ? 10.261 11.956 4.316 1.00 71.19 72 VAL A CA 1
ATOM 521 C C . VAL A 1 72 ? 10.619 10.601 4.911 1.00 71.19 72 VAL A C 1
ATOM 523 O O . VAL A 1 72 ? 10.966 10.526 6.092 1.00 71.19 72 VAL A O 1
ATOM 526 N N . GLY A 1 73 ? 10.566 9.550 4.088 1.00 75.81 73 GLY A N 1
ATOM 527 C CA . GLY A 1 73 ? 10.987 8.211 4.500 1.00 75.81 73 GLY A CA 1
ATOM 528 C C . GLY A 1 73 ? 12.410 8.214 5.065 1.00 75.81 73 GLY A C 1
ATOM 529 O O . GLY A 1 73 ? 13.229 9.075 4.733 1.00 75.81 73 GLY A O 1
ATOM 530 N N . THR A 1 74 ? 12.708 7.252 5.928 1.00 83.31 74 THR A N 1
ATOM 531 C CA . THR A 1 74 ? 14.042 7.044 6.504 1.00 83.31 74 THR A CA 1
ATOM 532 C C . THR A 1 74 ? 15.096 6.768 5.427 1.00 83.31 74 THR A C 1
ATOM 534 O O . THR A 1 74 ? 14.776 6.348 4.314 1.00 83.31 74 THR A O 1
ATOM 537 N N . ASP A 1 75 ? 16.380 6.931 5.759 1.00 85.56 75 ASP A N 1
ATOM 538 C CA . ASP A 1 75 ? 17.477 6.541 4.858 1.00 85.56 75 ASP A CA 1
ATOM 539 C C . ASP A 1 75 ? 17.385 5.065 4.442 1.00 85.56 75 ASP A C 1
ATOM 541 O O . ASP A 1 75 ? 17.692 4.736 3.301 1.00 85.56 75 ASP A O 1
ATOM 545 N N . VAL A 1 76 ? 16.872 4.201 5.327 1.00 89.06 76 VAL A N 1
ATOM 546 C CA . VAL A 1 76 ? 16.617 2.781 5.045 1.00 89.06 76 VAL A CA 1
ATOM 547 C C . VAL A 1 76 ? 15.507 2.606 4.007 1.00 89.06 76 VAL A C 1
ATOM 549 O O . VAL A 1 76 ? 15.664 1.862 3.044 1.00 89.06 76 VAL A O 1
ATOM 552 N N . GLU A 1 77 ? 14.393 3.321 4.142 1.00 88.81 77 GLU A N 1
ATOM 553 C CA . GLU A 1 77 ? 13.323 3.283 3.138 1.00 88.81 77 GLU A CA 1
ATOM 554 C C . GLU A 1 77 ? 13.753 3.916 1.805 1.00 88.81 77 GLU A C 1
ATOM 556 O O . GLU A 1 77 ? 13.223 3.541 0.758 1.00 88.81 77 GLU A O 1
ATOM 561 N N . ASN A 1 78 ? 14.674 4.887 1.823 1.00 88.06 78 ASN A N 1
ATOM 562 C CA . ASN A 1 78 ? 15.222 5.591 0.653 1.00 88.06 78 ASN A CA 1
ATOM 563 C C . ASN A 1 78 ? 16.464 4.914 0.035 1.00 88.06 78 ASN A C 1
ATOM 565 O O . ASN A 1 78 ? 17.009 5.441 -0.935 1.00 88.06 78 ASN A O 1
ATOM 569 N N . ASN A 1 79 ? 16.973 3.808 0.578 1.00 91.50 79 ASN A N 1
ATOM 570 C CA . ASN A 1 79 ? 18.202 3.211 0.058 1.00 91.50 79 ASN A CA 1
ATOM 571 C C . ASN A 1 79 ? 17.962 2.512 -1.293 1.00 91.50 79 ASN A C 1
ATOM 573 O O . ASN A 1 79 ? 16.939 1.854 -1.504 1.00 91.50 79 ASN A O 1
ATOM 577 N N . VAL A 1 80 ? 18.926 2.651 -2.205 1.00 93.69 80 VAL A N 1
ATOM 578 C CA . VAL A 1 80 ? 18.907 2.044 -3.541 1.00 93.69 80 VAL A CA 1
ATOM 579 C C . VAL A 1 80 ? 20.199 1.253 -3.727 1.00 93.69 80 VAL A C 1
ATOM 581 O O . VAL A 1 80 ? 21.285 1.827 -3.685 1.00 93.69 80 VAL A O 1
ATOM 584 N N . ASN A 1 81 ? 20.077 -0.063 -3.899 1.00 94.50 81 ASN A N 1
ATOM 585 C CA . ASN A 1 81 ? 21.193 -0.980 -4.148 1.00 94.50 81 ASN A CA 1
ATOM 586 C C . ASN A 1 81 ? 21.306 -1.383 -5.624 1.00 94.50 81 ASN A C 1
ATOM 588 O O . ASN A 1 81 ? 22.391 -1.734 -6.073 1.00 94.50 81 ASN A O 1
ATOM 592 N N . GLU A 1 82 ? 20.200 -1.341 -6.364 1.00 95.69 82 GLU A N 1
ATOM 593 C CA . GLU A 1 82 ? 20.146 -1.678 -7.786 1.00 95.69 82 GLU A CA 1
ATOM 594 C C . GLU A 1 82 ? 19.084 -0.821 -8.489 1.00 95.69 82 GLU A C 1
ATOM 596 O O . GLU A 1 82 ? 18.065 -0.464 -7.891 1.00 95.69 82 GLU A O 1
ATOM 601 N N . VAL A 1 83 ? 19.313 -0.504 -9.762 1.00 97.75 83 VAL A N 1
ATOM 602 C CA . VAL A 1 83 ? 18.329 0.084 -10.677 1.00 97.75 83 VAL A CA 1
ATOM 603 C C . VAL A 1 83 ? 18.276 -0.749 -11.947 1.00 97.75 83 VAL A C 1
ATOM 605 O O . VAL A 1 83 ? 19.266 -0.833 -12.663 1.00 97.75 83 VAL A O 1
ATOM 608 N N . LEU A 1 84 ? 17.105 -1.288 -12.272 1.00 97.81 84 LEU A N 1
ATOM 609 C CA . LEU A 1 84 ? 16.808 -1.836 -13.590 1.00 97.81 84 LEU A CA 1
ATOM 610 C C . LEU A 1 84 ? 16.170 -0.731 -14.442 1.00 97.81 84 LEU A C 1
ATOM 612 O O . LEU A 1 84 ? 15.049 -0.284 -14.177 1.00 97.81 84 LEU A O 1
ATOM 616 N N . LEU A 1 85 ? 16.917 -0.256 -15.439 1.00 98.12 85 LEU A N 1
ATOM 617 C CA . LEU A 1 85 ? 16.479 0.753 -16.401 1.00 98.12 85 LEU A CA 1
ATOM 618 C C . LEU A 1 85 ? 15.914 0.057 -17.640 1.00 98.12 85 LEU A C 1
ATOM 620 O O . LEU A 1 85 ? 16.598 -0.751 -18.262 1.00 98.12 85 LEU A O 1
ATOM 624 N N . VAL A 1 86 ? 14.681 0.395 -18.014 1.00 98.31 86 VAL A N 1
ATOM 625 C CA . VAL A 1 86 ? 13.950 -0.213 -19.134 1.00 98.31 86 VAL A CA 1
ATOM 626 C C . VAL A 1 86 ? 13.620 0.848 -20.174 1.00 98.31 86 VAL A C 1
ATOM 628 O O . VAL A 1 86 ? 13.078 1.910 -19.849 1.00 98.31 86 VAL A O 1
ATOM 631 N N . LEU A 1 87 ? 13.907 0.542 -21.436 1.00 98.06 87 LEU A N 1
ATOM 632 C CA . LEU A 1 87 ? 13.508 1.333 -22.593 1.00 98.06 87 LEU A CA 1
ATOM 633 C C . LEU A 1 87 ? 12.331 0.637 -23.281 1.00 98.06 87 LEU A C 1
ATOM 635 O O . LEU A 1 87 ? 12.373 -0.567 -23.542 1.00 98.06 87 LEU A O 1
ATOM 639 N N . ALA A 1 88 ? 11.287 1.396 -23.598 1.00 97.69 88 ALA A N 1
ATOM 640 C CA . ALA A 1 88 ? 10.105 0.894 -24.283 1.00 97.69 88 ALA A CA 1
ATOM 641 C C . ALA A 1 88 ? 9.570 1.910 -25.298 1.00 97.69 88 ALA A C 1
ATOM 643 O O . ALA A 1 88 ? 9.761 3.119 -25.182 1.00 97.69 88 ALA A O 1
ATOM 644 N N . ARG A 1 89 ? 8.859 1.416 -26.304 1.00 96.62 89 ARG A N 1
ATOM 645 C CA . ARG A 1 89 ? 8.155 2.215 -27.305 1.00 96.62 89 ARG A CA 1
ATOM 646 C C . ARG A 1 89 ? 6.997 3.012 -26.686 1.00 96.62 89 ARG A C 1
ATOM 648 O O . ARG A 1 89 ? 6.608 2.821 -25.533 1.00 96.62 89 ARG A O 1
ATOM 655 N N . ARG A 1 90 ? 6.387 3.887 -27.493 1.00 92.62 90 ARG A N 1
ATOM 656 C CA . ARG A 1 90 ? 5.185 4.667 -27.135 1.00 92.62 90 ARG A CA 1
ATOM 657 C C . ARG A 1 90 ? 3.953 3.823 -26.798 1.00 92.62 90 ARG A C 1
ATOM 659 O O . ARG A 1 90 ? 3.103 4.304 -26.057 1.00 92.62 90 ARG A O 1
ATOM 666 N N . ASP A 1 91 ? 3.869 2.612 -27.341 1.00 92.88 91 ASP A N 1
ATOM 667 C CA . ASP A 1 91 ? 2.854 1.587 -27.057 1.00 92.88 91 ASP A CA 1
ATOM 668 C C . ASP A 1 91 ? 3.300 0.599 -25.960 1.00 92.88 91 ASP A C 1
ATOM 670 O O . ASP A 1 91 ? 2.689 -0.449 -25.775 1.00 92.88 91 ASP A O 1
ATOM 674 N N . TYR A 1 92 ? 4.378 0.933 -25.242 1.00 95.00 92 TYR A N 1
ATOM 675 C CA . TYR A 1 92 ? 5.044 0.118 -24.223 1.00 95.00 92 TYR A CA 1
ATOM 676 C C . TYR A 1 92 ? 5.715 -1.167 -24.731 1.00 95.00 92 TYR A C 1
ATOM 678 O O . TYR A 1 92 ? 6.219 -1.933 -23.911 1.00 95.00 92 TYR A O 1
ATOM 686 N N . GLY A 1 93 ? 5.814 -1.377 -26.050 1.00 96.75 93 GLY A N 1
ATOM 687 C CA . GLY A 1 93 ? 6.606 -2.472 -26.616 1.00 96.75 93 GLY A CA 1
ATOM 688 C C . GLY A 1 93 ? 8.066 -2.402 -26.149 1.00 96.75 93 GLY A C 1
ATOM 689 O O . GLY A 1 93 ? 8.698 -1.354 -26.261 1.00 96.75 93 GLY A O 1
ATOM 690 N N . PHE A 1 94 ? 8.605 -3.488 -25.603 1.00 97.81 94 PHE A N 1
ATOM 691 C CA . PHE A 1 94 ? 9.965 -3.545 -25.058 1.00 97.81 94 PHE A CA 1
ATOM 692 C C . PHE A 1 94 ? 11.036 -3.209 -26.114 1.00 97.81 94 PHE A C 1
ATOM 694 O O . PHE A 1 94 ? 10.943 -3.654 -27.260 1.00 97.81 94 PHE A O 1
ATOM 701 N N . ILE A 1 95 ? 12.054 -2.427 -25.738 1.00 96.75 95 ILE A N 1
ATOM 702 C CA . ILE A 1 95 ? 13.233 -2.133 -26.577 1.00 96.75 95 ILE A CA 1
ATOM 703 C C . ILE A 1 95 ? 14.486 -2.810 -26.005 1.00 96.75 95 ILE A C 1
ATOM 705 O O . ILE A 1 95 ? 15.250 -3.395 -26.764 1.00 96.75 95 ILE A O 1
ATOM 709 N N . GLY A 1 96 ? 14.692 -2.723 -24.689 1.00 95.06 96 GLY A N 1
ATOM 710 C CA . GLY A 1 96 ? 15.841 -3.297 -23.98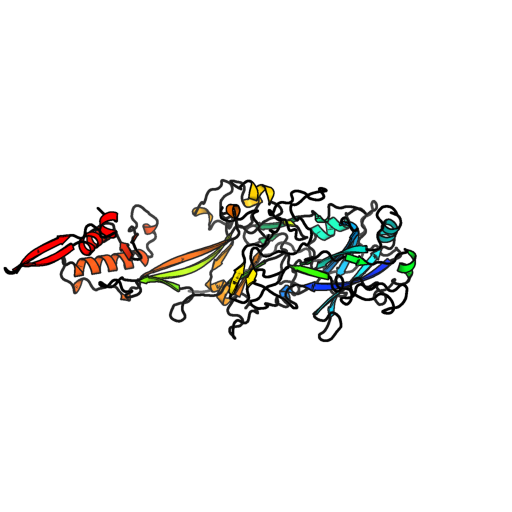4 1.00 95.06 96 GLY A CA 1
ATOM 711 C C . GLY A 1 96 ? 15.827 -2.919 -22.502 1.00 95.06 96 GLY A C 1
ATOM 712 O O . GLY A 1 96 ? 15.120 -1.984 -22.106 1.00 95.06 96 GLY A O 1
ATOM 713 N N . ALA A 1 97 ? 16.621 -3.604 -21.678 1.00 96.00 97 ALA A N 1
ATOM 714 C CA . ALA A 1 97 ? 16.797 -3.266 -20.265 1.00 96.00 97 ALA A CA 1
ATOM 715 C C . ALA A 1 97 ? 18.220 -3.550 -19.769 1.00 96.00 97 ALA A C 1
ATOM 717 O O . ALA A 1 97 ? 18.891 -4.448 -20.269 1.00 96.00 97 ALA A O 1
ATOM 718 N N . ALA A 1 98 ? 18.658 -2.804 -18.755 1.00 94.88 98 ALA A N 1
ATOM 719 C CA . ALA A 1 98 ? 19.969 -2.968 -18.136 1.00 94.88 98 ALA A CA 1
ATOM 720 C C . ALA A 1 98 ? 19.913 -2.696 -16.624 1.00 94.88 98 ALA A C 1
ATOM 722 O O . ALA A 1 98 ? 19.348 -1.686 -16.191 1.00 94.88 98 ALA A O 1
ATOM 723 N N . SER A 1 99 ? 20.518 -3.585 -15.832 1.00 95.00 99 SER A N 1
ATOM 724 C CA . SER A 1 99 ? 20.726 -3.383 -14.393 1.00 95.00 99 SER A CA 1
ATOM 725 C C . SER A 1 99 ? 21.970 -2.536 -14.123 1.00 95.00 99 SER A C 1
ATOM 727 O O . SER A 1 99 ? 23.010 -2.698 -14.761 1.00 95.00 99 SER A O 1
ATOM 729 N N . VAL A 1 100 ? 21.868 -1.664 -13.126 1.00 94.88 100 VAL A N 1
ATOM 730 C CA . VAL A 1 100 ? 22.949 -0.849 -12.571 1.00 94.88 100 VAL A CA 1
ATOM 731 C C . VAL A 1 100 ? 23.060 -1.183 -11.093 1.00 94.88 100 VAL A C 1
ATOM 733 O O . VAL A 1 100 ? 22.086 -1.041 -10.356 1.00 94.88 100 VAL A O 1
ATOM 736 N N . MET A 1 101 ? 24.236 -1.625 -10.655 1.00 93.81 101 MET A N 1
ATOM 737 C CA . MET A 1 101 ? 24.505 -1.933 -9.249 1.00 93.81 101 MET A CA 1
ATOM 738 C C . MET A 1 101 ? 24.957 -0.685 -8.483 1.00 93.81 101 MET A C 1
ATOM 740 O O . MET A 1 101 ? 25.433 0.283 -9.077 1.00 93.81 101 MET A O 1
ATOM 744 N N . ARG A 1 102 ? 24.818 -0.729 -7.153 1.00 89.69 102 ARG A N 1
ATOM 745 C CA . ARG A 1 102 ? 25.045 0.370 -6.198 1.00 89.69 102 ARG A CA 1
ATOM 746 C C . ARG A 1 102 ? 26.268 1.247 -6.467 1.00 89.69 102 ARG A C 1
ATOM 748 O O . ARG A 1 102 ? 26.166 2.456 -6.294 1.00 89.69 102 ARG A O 1
ATOM 755 N N . ASP A 1 103 ? 27.393 0.666 -6.870 1.00 86.94 103 ASP A N 1
ATOM 756 C CA . ASP A 1 103 ? 28.648 1.405 -7.074 1.00 86.94 103 ASP A CA 1
ATOM 757 C C . ASP A 1 103 ? 28.553 2.432 -8.222 1.00 86.94 103 ASP A C 1
ATOM 759 O O . ASP A 1 103 ? 29.206 3.472 -8.172 1.00 86.94 103 ASP A O 1
ATOM 763 N N . ASN A 1 104 ? 27.652 2.197 -9.184 1.00 87.06 104 ASN A N 1
ATOM 764 C CA . ASN A 1 104 ? 27.336 3.093 -10.302 1.00 87.06 104 ASN A CA 1
ATOM 765 C C . ASN A 1 104 ? 26.030 3.892 -10.075 1.00 87.06 104 ASN A C 1
ATOM 767 O O . ASN A 1 104 ? 25.422 4.398 -11.025 1.00 87.06 104 ASN A O 1
ATOM 771 N N . ILE A 1 105 ? 25.587 4.013 -8.816 1.00 92.88 105 ILE A N 1
ATOM 772 C CA . ILE A 1 105 ? 24.422 4.803 -8.398 1.00 92.88 105 ILE A CA 1
ATOM 773 C C . ILE A 1 105 ? 24.860 5.831 -7.353 1.00 92.88 105 ILE A C 1
ATOM 775 O O . ILE A 1 105 ? 25.404 5.487 -6.305 1.00 92.88 105 ILE A O 1
ATOM 779 N N . TYR A 1 106 ? 24.553 7.107 -7.582 1.00 90.75 106 TYR A N 1
ATOM 780 C CA . TYR A 1 106 ? 24.815 8.165 -6.603 1.00 90.75 106 TYR A CA 1
ATOM 781 C C . TYR A 1 106 ? 23.607 9.078 -6.407 1.00 90.75 106 TYR A C 1
ATOM 783 O O . TYR A 1 106 ? 22.736 9.193 -7.266 1.00 90.75 106 TYR A O 1
ATOM 791 N N . LYS A 1 107 ? 23.546 9.744 -5.252 1.00 89.81 107 LYS A N 1
ATOM 792 C CA . LYS A 1 107 ? 22.532 10.759 -4.951 1.00 89.81 107 LYS A CA 1
ATOM 793 C C . LYS A 1 107 ? 23.101 12.147 -5.227 1.00 89.81 107 LYS A C 1
ATOM 795 O O . LYS A 1 107 ? 24.170 12.480 -4.715 1.00 89.81 107 LYS A O 1
ATOM 800 N N . HIS A 1 108 ? 22.384 12.962 -5.997 1.00 85.50 108 HIS A N 1
ATOM 801 C CA . HIS A 1 108 ? 22.738 14.362 -6.227 1.00 85.50 108 HIS A CA 1
ATOM 802 C C . HIS A 1 108 ? 22.741 15.123 -4.904 1.00 85.50 108 HIS A C 1
ATOM 804 O O . HIS A 1 108 ? 21.754 15.115 -4.159 1.00 85.50 108 HIS A O 1
ATOM 810 N N . GLN A 1 109 ? 23.865 15.780 -4.615 1.00 82.38 109 GLN A N 1
ATOM 811 C CA . GLN A 1 109 ? 24.037 16.558 -3.392 1.00 82.38 109 GLN A CA 1
ATOM 812 C C . GLN A 1 109 ? 23.066 17.747 -3.341 1.00 82.38 109 GLN A C 1
ATOM 814 O O . GLN A 1 109 ? 22.490 18.165 -4.349 1.00 82.38 109 GLN A O 1
ATOM 819 N N . ALA A 1 110 ? 22.904 18.322 -2.148 1.00 69.75 110 ALA A N 1
ATOM 820 C CA . ALA A 1 110 ? 22.233 19.606 -2.007 1.00 69.75 110 ALA A CA 1
ATOM 821 C C . ALA A 1 110 ? 22.887 20.665 -2.921 1.00 69.75 110 ALA A C 1
ATOM 823 O O . ALA A 1 110 ? 24.071 20.585 -3.245 1.00 69.75 110 ALA A O 1
ATOM 824 N N . GLN A 1 111 ? 22.088 21.639 -3.363 1.00 70.00 111 GLN A N 1
ATOM 825 C CA . GLN A 1 111 ? 22.486 22.722 -4.276 1.00 70.00 111 GLN A CA 1
ATOM 826 C C . GLN A 1 111 ? 22.955 22.320 -5.698 1.00 70.00 111 GLN A C 1
ATOM 828 O O . GLN A 1 111 ? 23.226 23.216 -6.495 1.00 70.00 111 GLN A O 1
ATOM 833 N N . GLN A 1 112 ? 22.998 21.033 -6.064 1.00 70.38 112 GLN A N 1
ATOM 834 C CA . GLN A 1 112 ? 23.235 20.603 -7.453 1.00 70.38 112 GLN A CA 1
ATOM 835 C C . GLN A 1 112 ? 21.964 20.708 -8.324 1.00 70.38 112 GLN A C 1
ATOM 837 O O . GLN A 1 112 ? 20.845 20.677 -7.796 1.00 70.38 112 GLN A O 1
ATOM 842 N N . PRO A 1 113 ? 22.083 20.773 -9.666 1.00 66.06 113 PRO A N 1
ATOM 843 C CA . PRO A 1 113 ? 20.977 20.428 -10.557 1.00 66.06 113 PRO A CA 1
ATOM 844 C C . PRO A 1 113 ? 20.402 19.058 -10.173 1.00 66.06 113 PRO A C 1
ATOM 846 O O . PRO A 1 113 ? 21.141 18.155 -9.797 1.00 66.06 113 PRO A O 1
ATOM 849 N N . ASN A 1 114 ? 19.077 18.905 -10.227 1.00 72.44 114 ASN A N 1
ATOM 850 C CA . ASN A 1 114 ? 18.383 17.681 -9.801 1.00 72.44 114 ASN A CA 1
ATOM 851 C C . ASN A 1 114 ? 18.604 17.271 -8.320 1.00 72.44 114 ASN A C 1
ATOM 853 O O . ASN A 1 114 ? 18.304 16.126 -7.981 1.00 72.44 114 ASN A O 1
ATOM 857 N N . ALA A 1 115 ? 19.063 18.176 -7.436 1.00 75.31 115 ALA A N 1
ATOM 858 C CA . ALA A 1 115 ? 19.316 17.918 -6.008 1.00 75.31 115 ALA A CA 1
ATOM 859 C C . ALA A 1 115 ? 18.262 17.021 -5.330 1.00 75.31 115 ALA A C 1
ATOM 861 O O . ALA A 1 115 ? 17.055 17.198 -5.500 1.00 75.31 115 ALA A O 1
ATOM 862 N N . GLY A 1 116 ? 18.738 16.052 -4.545 1.00 75.88 116 GLY A N 1
ATOM 863 C CA . GLY A 1 116 ? 17.911 15.016 -3.927 1.00 75.88 116 GLY A CA 1
ATOM 864 C C . GLY A 1 116 ? 17.685 13.794 -4.822 1.00 75.88 116 GLY A C 1
ATOM 865 O O . GLY A 1 116 ? 17.656 12.683 -4.299 1.00 75.88 116 GLY A O 1
ATOM 866 N N . SER A 1 117 ? 17.586 13.960 -6.145 1.00 87.94 117 SER A N 1
ATOM 867 C CA . SER A 1 117 ? 17.436 12.838 -7.089 1.00 87.94 117 SER A CA 1
ATOM 868 C C . SER A 1 117 ? 18.636 11.890 -7.036 1.00 87.94 117 SER A C 1
ATOM 870 O O . SER A 1 117 ? 19.755 12.294 -6.725 1.00 87.94 117 SER A O 1
ATOM 872 N N . TYR A 1 118 ? 18.414 10.634 -7.395 1.00 92.81 118 TYR A N 1
ATOM 873 C CA . TYR A 1 118 ? 19.471 9.670 -7.679 1.00 92.81 118 TYR A CA 1
ATOM 874 C C . TYR A 1 118 ? 19.825 9.717 -9.166 1.00 92.81 118 TYR A C 1
ATOM 876 O O . TYR A 1 118 ? 18.980 10.075 -9.986 1.00 92.81 118 TYR A O 1
ATOM 884 N N . HIS A 1 119 ? 21.054 9.337 -9.496 1.00 94.62 119 HIS A N 1
ATOM 885 C CA . HIS A 1 119 ? 21.552 9.111 -10.845 1.00 94.62 119 HIS A CA 1
ATOM 886 C C . HIS A 1 119 ? 22.021 7.661 -10.971 1.00 94.62 119 HIS A C 1
ATOM 888 O O . HIS A 1 119 ? 22.636 7.140 -10.039 1.00 94.62 119 HIS A O 1
ATOM 894 N N . ALA A 1 120 ? 21.762 7.032 -12.115 1.00 96.00 120 ALA A N 1
ATOM 895 C CA . ALA A 1 120 ? 22.327 5.738 -12.486 1.00 96.00 120 ALA A CA 1
ATOM 896 C C . ALA A 1 120 ? 22.799 5.777 -13.945 1.00 96.00 120 ALA A C 1
ATOM 898 O O . ALA A 1 120 ? 22.090 6.320 -14.798 1.00 96.00 120 ALA A O 1
ATOM 899 N N . THR A 1 121 ? 23.945 5.160 -14.236 1.00 95.31 121 THR A N 1
ATOM 900 C CA . THR A 1 121 ? 24.467 5.022 -15.605 1.00 95.31 121 THR A CA 1
ATOM 901 C C . THR A 1 121 ? 24.418 3.563 -16.034 1.00 95.31 121 THR A C 1
ATOM 903 O O . THR A 1 121 ? 25.079 2.713 -15.442 1.00 95.31 121 THR A O 1
ATOM 906 N N . ALA A 1 122 ? 23.637 3.270 -17.071 1.00 94.56 122 ALA A N 1
ATOM 907 C CA . ALA A 1 122 ? 23.397 1.919 -17.562 1.00 94.56 122 ALA A CA 1
ATOM 908 C C . ALA A 1 122 ? 24.088 1.662 -18.907 1.00 94.56 122 ALA A C 1
ATOM 910 O O . ALA A 1 122 ? 24.063 2.514 -19.797 1.00 94.56 122 ALA A O 1
ATOM 911 N N . LYS A 1 123 ? 24.655 0.463 -19.069 1.00 93.50 123 LYS A N 1
ATOM 912 C CA . LYS A 1 123 ? 25.270 -0.028 -20.311 1.00 93.50 123 LYS A CA 1
ATOM 913 C C . LYS A 1 123 ? 24.244 -0.859 -21.089 1.00 93.50 123 LYS A C 1
ATOM 915 O O . LYS A 1 123 ? 23.799 -1.889 -20.596 1.00 93.50 123 LYS A O 1
ATOM 920 N N . PHE A 1 124 ? 23.899 -0.432 -22.301 1.00 92.06 124 PHE A N 1
ATOM 921 C CA . PHE A 1 124 ? 23.001 -1.144 -23.220 1.00 92.06 124 PHE A CA 1
ATOM 922 C C . PHE A 1 124 ? 23.767 -1.697 -24.421 1.00 92.06 124 PHE A C 1
ATOM 924 O O . PHE A 1 124 ? 24.752 -1.100 -24.871 1.00 92.06 124 PHE A O 1
ATOM 931 N N . ASN A 1 125 ? 23.292 -2.805 -24.994 1.00 84.75 125 ASN A N 1
ATOM 932 C CA . ASN A 1 125 ? 23.888 -3.353 -26.204 1.00 84.75 125 ASN A CA 1
ATOM 933 C C . ASN A 1 125 ? 23.382 -2.569 -27.428 1.00 84.75 125 ASN A C 1
ATOM 935 O O . ASN A 1 125 ? 22.177 -2.412 -27.640 1.00 84.75 125 ASN A O 1
ATOM 939 N N . LYS A 1 126 ? 24.292 -2.096 -28.291 1.00 85.94 126 LYS A N 1
ATOM 940 C CA . LYS A 1 126 ? 23.921 -1.324 -29.491 1.00 85.94 126 LYS A CA 1
ATOM 941 C C . LYS A 1 126 ? 23.028 -2.134 -30.449 1.00 85.94 126 LYS A C 1
ATOM 943 O O . LYS A 1 126 ? 22.313 -1.538 -31.254 1.00 85.94 126 LYS A O 1
ATOM 948 N N . THR A 1 127 ? 23.024 -3.465 -30.356 1.00 84.56 127 THR A N 1
ATOM 949 C CA . THR A 1 127 ? 22.166 -4.373 -31.140 1.00 84.56 127 THR A CA 1
ATOM 950 C C . THR A 1 127 ? 20.678 -4.206 -30.812 1.00 84.56 127 THR A C 1
ATOM 952 O O . THR A 1 127 ? 19.866 -4.134 -31.731 1.00 84.56 127 THR A O 1
ATOM 955 N N . GLU A 1 128 ? 20.321 -4.070 -29.530 1.00 82.69 128 GLU A N 1
ATOM 956 C CA . GLU A 1 128 ? 18.929 -3.915 -29.065 1.00 82.69 128 GLU A CA 1
ATOM 957 C C . GLU A 1 128 ? 18.322 -2.617 -29.610 1.00 82.69 128 GLU A C 1
ATOM 959 O O . GLU A 1 128 ? 17.257 -2.601 -30.231 1.00 82.69 128 GLU A O 1
ATOM 964 N N . LEU A 1 129 ? 19.081 -1.524 -29.492 1.00 90.56 129 LEU A N 1
ATOM 965 C CA . LEU A 1 129 ? 18.730 -0.254 -30.117 1.00 90.56 129 LEU A CA 1
ATOM 966 C C . LEU A 1 129 ? 18.686 -0.372 -31.646 1.00 90.56 129 LEU A C 1
ATOM 968 O O . LEU A 1 129 ? 17.731 0.093 -32.258 1.00 90.56 129 LEU A O 1
ATOM 972 N N . SER A 1 130 ? 19.658 -1.032 -32.285 1.00 91.19 130 SER A N 1
ATOM 973 C CA . SER A 1 130 ? 19.675 -1.194 -33.751 1.00 91.19 130 SER A CA 1
ATOM 974 C C . SER A 1 130 ? 18.410 -1.882 -34.281 1.00 91.19 130 SER A C 1
ATOM 976 O O . SER A 1 130 ? 17.922 -1.510 -35.351 1.00 91.19 130 SER A O 1
ATOM 978 N N . GLN A 1 131 ? 17.839 -2.829 -33.527 1.00 92.06 131 GLN A N 1
ATOM 979 C CA . GLN A 1 131 ? 16.543 -3.431 -33.842 1.00 92.06 131 GLN A CA 1
ATOM 980 C C . GLN A 1 131 ? 15.406 -2.396 -33.790 1.00 92.06 131 GLN A C 1
ATOM 982 O O . GLN A 1 131 ? 14.611 -2.333 -34.727 1.00 92.06 131 GLN A O 1
ATOM 987 N N . TYR A 1 132 ? 15.374 -1.523 -32.775 1.00 95.44 132 TYR A N 1
ATOM 988 C CA . TYR A 1 132 ? 14.391 -0.433 -32.696 1.00 95.44 132 TYR A CA 1
ATOM 989 C C . TYR A 1 132 ? 14.491 0.562 -33.861 1.00 95.44 132 TYR A C 1
ATOM 991 O O . TYR A 1 132 ? 13.469 0.904 -34.451 1.00 95.44 132 TYR A O 1
ATOM 999 N N . TYR A 1 133 ? 15.700 0.991 -34.238 1.00 95.25 133 TYR A N 1
ATOM 1000 C CA . TYR A 1 133 ? 15.901 1.903 -35.378 1.00 95.25 133 TYR A CA 1
ATOM 1001 C C . TYR A 1 133 ? 15.616 1.253 -36.742 1.00 95.25 133 TYR A C 1
ATOM 1003 O O . TYR A 1 133 ? 15.356 1.968 -37.709 1.00 95.25 133 TYR A O 1
ATOM 1011 N N . SER A 1 134 ? 1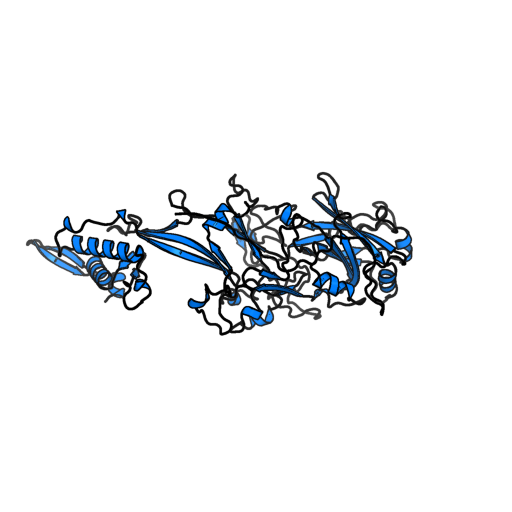5.661 -0.080 -36.836 1.00 95.44 134 SER A N 1
ATOM 1012 C CA . SER A 1 134 ? 15.339 -0.814 -38.070 1.00 95.44 134 SER A CA 1
ATOM 1013 C C . SER A 1 134 ? 13.830 -0.996 -38.283 1.00 95.44 134 SER A C 1
ATOM 1015 O O . SER A 1 134 ? 13.390 -1.145 -39.423 1.00 95.44 134 SER A O 1
ATOM 1017 N N . ASP A 1 135 ? 13.024 -0.955 -37.217 1.00 94.75 135 ASP A N 1
ATOM 1018 C CA . ASP A 1 135 ? 11.559 -0.980 -37.297 1.00 94.75 135 ASP A CA 1
ATOM 1019 C C . ASP A 1 135 ? 11.009 0.406 -37.671 1.00 94.75 135 ASP A C 1
ATOM 1021 O O . ASP A 1 135 ? 10.459 1.143 -36.853 1.00 94.75 135 ASP A O 1
ATOM 1025 N N . ALA A 1 136 ? 11.142 0.766 -38.948 1.00 92.38 136 ALA A N 1
ATOM 1026 C CA . ALA A 1 136 ? 10.676 2.047 -39.478 1.00 92.38 136 ALA A CA 1
ATOM 1027 C C . ALA A 1 136 ? 9.151 2.272 -39.351 1.00 92.38 136 ALA A C 1
ATOM 1029 O O . ALA A 1 136 ? 8.698 3.400 -39.541 1.00 92.38 136 ALA A O 1
ATOM 1030 N N . ALA A 1 137 ? 8.360 1.233 -39.051 1.00 93.06 137 ALA A N 1
ATOM 1031 C CA . ALA A 1 137 ? 6.917 1.355 -38.846 1.00 93.06 137 ALA A CA 1
ATOM 1032 C C . ALA A 1 137 ? 6.569 1.801 -37.415 1.00 93.06 137 ALA A C 1
ATOM 1034 O O . ALA A 1 137 ? 5.627 2.571 -37.237 1.00 93.06 137 ALA A O 1
ATOM 1035 N N . ASN A 1 138 ? 7.333 1.347 -36.413 1.00 92.56 138 ASN A N 1
ATOM 1036 C CA . ASN A 1 138 ? 7.104 1.660 -34.996 1.00 92.56 138 ASN A CA 1
ATOM 1037 C C . ASN A 1 138 ? 8.163 2.597 -34.379 1.00 92.56 138 ASN A C 1
ATOM 1039 O O . ASN A 1 138 ? 8.060 2.960 -33.201 1.00 92.56 138 ASN A O 1
ATOM 1043 N N . PHE A 1 139 ? 9.186 2.995 -35.142 1.00 95.31 139 PHE A N 1
ATOM 1044 C CA . PHE A 1 139 ? 10.205 3.937 -34.690 1.00 95.31 139 PHE A CA 1
ATOM 1045 C C . PHE A 1 139 ? 9.604 5.315 -34.382 1.00 95.31 139 PHE A C 1
ATOM 1047 O O . PHE A 1 139 ? 8.948 5.948 -35.210 1.00 95.31 139 PHE A O 1
ATOM 1054 N N . ASN A 1 140 ? 9.909 5.821 -33.191 1.00 94.88 140 ASN A N 1
ATOM 1055 C CA . ASN A 1 140 ? 9.632 7.179 -32.765 1.00 94.88 140 ASN A CA 1
ATOM 1056 C C . ASN A 1 140 ? 10.848 7.689 -31.981 1.00 94.88 140 ASN A C 1
ATOM 1058 O O . ASN A 1 140 ? 11.425 6.977 -31.163 1.00 94.88 140 ASN A O 1
ATOM 1062 N N . LYS A 1 141 ? 11.237 8.944 -32.205 1.00 93.12 141 LYS A N 1
ATOM 1063 C CA . LYS A 1 141 ? 12.296 9.579 -31.413 1.00 93.12 141 LYS A CA 1
ATOM 1064 C C . LYS A 1 141 ? 11.892 9.801 -29.950 1.00 93.12 141 LYS A C 1
ATOM 1066 O O . LYS A 1 141 ? 12.760 10.040 -29.123 1.00 93.12 141 LYS A O 1
ATOM 1071 N N . GLU A 1 142 ? 10.600 9.740 -29.622 1.00 95.81 142 GLU A N 1
ATOM 1072 C CA . GLU A 1 142 ? 10.107 9.686 -28.246 1.00 95.81 142 GLU A CA 1
ATOM 1073 C C . GLU A 1 142 ? 9.849 8.244 -27.794 1.00 95.81 142 GLU A C 1
ATOM 1075 O O . GLU A 1 142 ? 8.990 7.554 -28.344 1.00 95.81 142 GLU A O 1
ATOM 1080 N N . ILE A 1 143 ? 10.524 7.833 -26.723 1.00 96.94 143 ILE A N 1
ATOM 1081 C CA . ILE A 1 143 ? 10.357 6.538 -26.054 1.00 96.94 143 ILE A CA 1
ATOM 1082 C C . ILE A 1 143 ? 9.784 6.713 -24.642 1.00 96.94 143 ILE A C 1
ATOM 1084 O O . ILE A 1 143 ? 9.801 7.808 -24.076 1.00 96.94 143 ILE A O 1
ATOM 1088 N N . CYS A 1 144 ? 9.283 5.629 -24.061 1.00 97.62 144 CYS A N 1
ATOM 1089 C CA . CYS A 1 144 ? 8.943 5.524 -22.648 1.00 97.62 144 CYS A CA 1
ATOM 1090 C C . CYS A 1 144 ? 10.131 4.917 -21.886 1.00 97.62 144 CYS A C 1
ATOM 1092 O O . CYS A 1 144 ? 10.710 3.920 -22.314 1.00 97.62 144 CYS A O 1
ATOM 1094 N N . VAL A 1 145 ? 10.486 5.515 -20.752 1.00 98.00 145 VAL A N 1
ATOM 1095 C CA . VAL A 1 145 ? 11.577 5.072 -19.877 1.00 98.00 145 VAL A CA 1
ATOM 1096 C C . VAL A 1 145 ? 10.998 4.654 -18.533 1.00 98.00 145 VAL A C 1
ATOM 1098 O O . VAL A 1 145 ? 10.232 5.406 -17.923 1.00 98.00 145 VAL A O 1
ATOM 1101 N N . PHE A 1 146 ? 11.389 3.477 -18.052 1.00 98.12 146 PHE A N 1
ATOM 1102 C CA . PHE A 1 146 ? 11.000 2.994 -16.734 1.00 98.12 146 PHE A CA 1
ATOM 1103 C C . PHE A 1 146 ? 12.227 2.736 -15.864 1.00 98.12 146 PHE A C 1
ATOM 1105 O O . PHE A 1 146 ? 13.228 2.195 -16.324 1.00 98.12 146 PHE A O 1
ATOM 1112 N N . VAL A 1 147 ? 12.137 3.148 -14.604 1.00 97.81 147 VAL A N 1
ATOM 1113 C CA . VAL A 1 147 ? 13.158 2.969 -13.575 1.00 97.81 147 VAL A CA 1
ATOM 1114 C C . VAL A 1 147 ? 12.549 2.095 -12.491 1.00 97.81 147 VAL A C 1
ATOM 1116 O O . VAL A 1 147 ? 11.577 2.488 -11.844 1.00 97.81 147 VAL A O 1
ATOM 1119 N N . ILE A 1 148 ? 13.125 0.912 -12.303 1.00 97.69 148 ILE A N 1
ATOM 1120 C CA . ILE A 1 148 ? 12.743 -0.030 -11.254 1.00 97.69 148 ILE A CA 1
ATOM 1121 C C . ILE A 1 148 ? 13.905 -0.084 -10.261 1.00 97.69 148 ILE A C 1
ATOM 1123 O O . ILE A 1 148 ? 14.931 -0.702 -10.531 1.00 97.69 148 ILE A O 1
ATOM 1127 N N . ALA A 1 149 ? 13.773 0.616 -9.136 1.00 96.44 149 ALA A N 1
ATOM 1128 C CA . ALA A 1 149 ? 14.783 0.628 -8.082 1.00 96.44 149 ALA A CA 1
ATOM 1129 C C . ALA A 1 149 ? 14.545 -0.534 -7.110 1.00 96.44 149 ALA A C 1
ATOM 1131 O O . ALA A 1 149 ? 13.406 -0.789 -6.714 1.00 96.44 149 ALA A O 1
ATOM 1132 N N . ASN A 1 150 ? 15.626 -1.209 -6.716 1.00 96.00 150 ASN A N 1
ATOM 1133 C CA . ASN A 1 150 ? 15.618 -2.455 -5.948 1.00 96.00 150 ASN A CA 1
ATOM 1134 C C . ASN A 1 150 ? 14.645 -3.497 -6.554 1.00 96.00 150 ASN A C 1
ATOM 1136 O O . ASN A 1 150 ? 13.676 -3.885 -5.888 1.00 96.00 150 ASN A O 1
ATOM 1140 N N . PRO A 1 151 ? 14.841 -3.904 -7.825 1.00 95.19 151 PRO A N 1
ATOM 1141 C CA . PRO A 1 151 ? 13.990 -4.894 -8.472 1.00 95.19 151 PRO A CA 1
ATOM 1142 C C . PRO A 1 151 ? 14.000 -6.222 -7.702 1.00 95.19 151 PRO A C 1
ATOM 1144 O O . PRO A 1 151 ? 14.964 -6.593 -7.035 1.00 95.19 151 PRO A O 1
ATOM 1147 N N . THR A 1 152 ? 12.908 -6.965 -7.815 1.00 94.56 152 THR A N 1
ATOM 1148 C CA . THR A 1 152 ? 12.843 -8.373 -7.412 1.00 94.56 152 THR A CA 1
ATOM 1149 C C . THR A 1 152 ? 13.338 -9.248 -8.565 1.00 94.56 152 THR A C 1
ATOM 1151 O O . THR A 1 152 ? 13.170 -8.887 -9.734 1.00 94.56 152 THR A O 1
ATOM 1154 N N . GLY A 1 153 ? 13.868 -10.437 -8.254 1.00 90.69 153 GLY A N 1
ATOM 1155 C CA . GLY A 1 153 ? 14.364 -11.378 -9.271 1.00 90.69 153 GLY A CA 1
ATOM 1156 C C . GLY A 1 153 ? 13.363 -11.634 -10.404 1.00 90.69 153 GLY A C 1
ATOM 1157 O O . GLY A 1 153 ? 13.717 -11.495 -11.565 1.00 90.69 153 GLY A O 1
ATOM 1158 N N . GLY A 1 154 ? 12.077 -11.839 -10.092 1.00 91.56 154 GLY A N 1
ATOM 1159 C CA . GLY A 1 154 ? 11.065 -12.115 -11.119 1.00 91.56 154 GLY A CA 1
ATOM 1160 C C . GLY A 1 154 ? 10.822 -10.992 -12.138 1.00 91.56 154 GLY A C 1
ATOM 1161 O O . GLY A 1 154 ? 10.374 -11.283 -13.243 1.00 91.56 154 GLY A O 1
ATOM 1162 N N . MET A 1 155 ? 11.118 -9.725 -11.817 1.00 93.94 155 MET A N 1
ATOM 1163 C CA . MET A 1 155 ? 11.095 -8.640 -12.811 1.00 93.94 155 MET A CA 1
ATOM 1164 C C . MET A 1 155 ? 12.368 -8.635 -13.667 1.00 93.94 155 MET A C 1
ATOM 1166 O O . MET A 1 155 ? 12.284 -8.418 -14.876 1.00 93.94 155 MET A O 1
ATOM 1170 N N . VAL A 1 156 ? 13.527 -8.923 -13.064 1.00 94.31 156 VAL A N 1
ATOM 1171 C CA . VAL A 1 156 ? 14.794 -9.087 -13.795 1.00 94.31 156 VAL A CA 1
ATOM 1172 C C . VAL A 1 156 ? 14.668 -10.243 -14.794 1.00 94.31 156 VAL A C 1
ATOM 1174 O O . VAL A 1 156 ? 14.854 -10.033 -15.989 1.00 94.31 156 VAL A O 1
ATOM 1177 N N . ASP A 1 157 ? 14.231 -11.421 -14.341 1.00 93.94 157 ASP A N 1
ATOM 1178 C CA . ASP A 1 157 ? 14.045 -12.628 -15.161 1.00 93.94 157 ASP A CA 1
ATOM 1179 C C . ASP A 1 157 ? 13.047 -12.400 -16.312 1.00 93.94 157 ASP A C 1
ATOM 1181 O O . ASP A 1 157 ? 13.257 -12.827 -17.453 1.00 93.94 157 ASP A O 1
ATOM 1185 N N . ARG A 1 158 ? 11.952 -11.680 -16.031 1.00 95.12 158 ARG A N 1
ATOM 1186 C CA . ARG A 1 158 ? 10.910 -11.362 -17.015 1.00 95.12 158 ARG A CA 1
ATOM 1187 C C . ARG A 1 158 ? 11.387 -10.424 -18.121 1.00 95.12 158 ARG A C 1
ATOM 1189 O O . ARG A 1 158 ? 10.891 -10.531 -19.245 1.00 95.12 158 ARG A O 1
ATOM 1196 N N . LEU A 1 159 ? 12.289 -9.494 -17.811 1.00 94.88 159 LEU A N 1
ATOM 1197 C CA . LEU A 1 159 ? 12.838 -8.553 -18.789 1.00 94.88 159 LEU A CA 1
ATOM 1198 C C . LEU A 1 159 ? 14.084 -9.100 -19.490 1.00 94.88 159 LEU A C 1
ATOM 1200 O O . LEU A 1 159 ? 14.251 -8.844 -20.677 1.00 94.88 159 LEU A O 1
ATOM 1204 N N . ALA A 1 160 ? 14.874 -9.947 -18.825 1.00 91.38 160 ALA A N 1
ATOM 1205 C CA . ALA A 1 160 ? 15.937 -10.725 -19.461 1.00 91.38 160 ALA A CA 1
ATOM 1206 C C . ALA A 1 160 ? 15.402 -11.679 -20.548 1.00 91.38 160 ALA A C 1
ATOM 1208 O O . ALA A 1 160 ? 16.125 -12.026 -21.470 1.00 91.38 160 ALA A O 1
ATOM 1209 N N . THR A 1 161 ? 14.129 -12.077 -20.472 1.00 91.75 161 THR A N 1
ATOM 1210 C CA . THR A 1 161 ? 13.459 -12.935 -21.469 1.00 91.75 161 THR A CA 1
ATOM 1211 C C . THR A 1 161 ? 12.469 -12.187 -22.374 1.00 91.75 161 THR A C 1
ATOM 1213 O O . THR A 1 161 ? 11.807 -12.808 -23.208 1.00 91.75 161 THR A O 1
ATOM 1216 N N . ALA A 1 162 ? 12.348 -10.860 -22.243 1.00 94.12 162 ALA A N 1
ATOM 1217 C CA . ALA A 1 162 ? 11.426 -10.065 -23.051 1.00 94.12 162 ALA A CA 1
ATOM 1218 C C . ALA A 1 162 ? 11.931 -9.912 -24.497 1.00 94.12 162 ALA A C 1
ATOM 1220 O O . ALA A 1 162 ? 13.068 -9.516 -24.753 1.00 94.12 162 ALA A O 1
ATOM 1221 N N . ALA A 1 163 ? 11.059 -10.193 -25.465 1.00 94.69 163 ALA A N 1
ATOM 1222 C CA . ALA A 1 163 ? 11.354 -9.964 -26.876 1.00 94.69 163 ALA A CA 1
ATOM 1223 C C . ALA A 1 163 ? 11.140 -8.489 -27.252 1.00 94.69 163 ALA A C 1
ATOM 1225 O O . ALA A 1 163 ? 10.282 -7.810 -26.690 1.00 94.69 163 ALA A O 1
ATOM 1226 N N . TYR A 1 164 ? 11.864 -7.997 -28.260 1.00 95.50 164 TYR A N 1
ATOM 1227 C CA . TYR A 1 164 ? 11.579 -6.687 -28.851 1.00 95.50 164 TYR A CA 1
ATOM 1228 C C . TYR A 1 164 ? 10.097 -6.569 -29.253 1.00 95.50 164 TYR A C 1
ATOM 1230 O O . TYR A 1 164 ? 9.560 -7.440 -29.941 1.00 95.50 164 TYR A O 1
ATOM 1238 N N . GLY A 1 165 ? 9.449 -5.477 -28.849 1.00 95.69 165 GLY A N 1
ATOM 1239 C CA . GLY A 1 165 ? 8.036 -5.212 -29.115 1.00 95.69 165 GLY A CA 1
ATOM 1240 C C . GLY A 1 165 ? 7.049 -5.932 -28.188 1.00 95.69 165 GLY A C 1
ATOM 1241 O O . GLY A 1 165 ? 5.850 -5.722 -28.343 1.00 95.69 165 GLY A O 1
ATOM 1242 N N . ASP A 1 166 ? 7.511 -6.727 -27.216 1.00 96.50 166 ASP A N 1
ATOM 1243 C CA . ASP A 1 166 ? 6.675 -7.316 -26.160 1.00 96.50 166 ASP A CA 1
ATOM 1244 C C . ASP A 1 166 ? 5.938 -6.211 -25.383 1.00 96.50 166 ASP A C 1
ATOM 1246 O O . ASP A 1 166 ? 6.574 -5.310 -24.839 1.00 96.50 166 ASP A O 1
ATOM 1250 N N . THR A 1 167 ? 4.605 -6.262 -25.339 1.00 94.62 167 THR A N 1
ATOM 1251 C CA . THR A 1 167 ? 3.746 -5.321 -24.594 1.00 94.62 167 THR A CA 1
ATOM 1252 C C . THR A 1 167 ? 3.185 -5.910 -23.300 1.00 94.62 167 THR A C 1
ATOM 1254 O O . THR A 1 167 ? 2.457 -5.227 -22.589 1.00 94.62 167 THR A O 1
ATOM 1257 N N . GLU A 1 168 ? 3.489 -7.167 -22.973 1.00 93.56 168 GLU A N 1
ATOM 1258 C CA . GLU A 1 168 ? 2.943 -7.861 -21.803 1.00 93.56 168 GLU A CA 1
ATOM 1259 C C . GLU A 1 168 ? 3.852 -7.768 -20.574 1.00 93.56 168 GLU A C 1
ATOM 1261 O O . GLU A 1 168 ? 3.429 -8.087 -19.465 1.00 93.56 168 GLU A O 1
ATOM 1266 N N . TRP A 1 169 ? 5.093 -7.291 -20.710 1.00 95.44 169 TRP A N 1
ATOM 1267 C CA . TRP A 1 169 ? 5.987 -7.121 -19.556 1.00 95.44 169 TRP A CA 1
ATOM 1268 C C . TRP A 1 169 ? 5.436 -6.105 -18.538 1.00 95.44 169 TRP A C 1
ATOM 1270 O O . TRP A 1 169 ? 5.612 -6.286 -17.333 1.00 95.44 169 TRP A O 1
ATOM 1280 N N . ILE A 1 170 ? 4.676 -5.097 -18.984 1.00 94.19 170 ILE A N 1
ATOM 1281 C CA . ILE A 1 170 ? 3.970 -4.165 -18.088 1.00 94.19 170 ILE A CA 1
ATOM 1282 C C . ILE A 1 170 ? 2.859 -4.851 -17.276 1.00 94.19 170 ILE A C 1
ATOM 1284 O O . ILE A 1 170 ? 2.502 -4.352 -16.207 1.00 94.19 170 ILE A O 1
ATOM 1288 N N . ASN A 1 171 ? 2.321 -5.985 -17.751 1.00 92.38 171 ASN A N 1
ATOM 1289 C CA . ASN A 1 171 ? 1.301 -6.817 -17.092 1.00 92.38 171 ASN A CA 1
ATOM 1290 C C . ASN A 1 171 ? 1.865 -7.827 -16.089 1.00 92.38 171 ASN A C 1
ATOM 1292 O O . ASN A 1 171 ? 1.091 -8.520 -15.432 1.00 92.38 171 ASN A O 1
ATOM 1296 N N . THR A 1 172 ? 3.185 -7.880 -15.918 1.00 93.12 172 THR A N 1
ATOM 1297 C CA . THR A 1 172 ? 3.833 -8.790 -14.970 1.00 93.12 172 THR A CA 1
ATOM 1298 C C . THR A 1 172 ? 3.344 -8.526 -13.540 1.00 93.12 172 THR A C 1
ATOM 1300 O O . THR A 1 172 ? 3.463 -7.395 -13.055 1.00 93.12 172 THR A O 1
ATOM 1303 N N . PRO A 1 173 ? 2.803 -9.540 -12.845 1.00 93.56 173 PRO A N 1
ATOM 1304 C CA . PRO A 1 173 ? 2.485 -9.441 -11.432 1.00 93.56 173 PRO A CA 1
ATOM 1305 C C . PRO A 1 173 ? 3.681 -9.823 -10.559 1.00 93.56 173 PRO A C 1
ATOM 1307 O O . PRO A 1 173 ? 4.603 -10.518 -10.990 1.00 93.56 173 PRO A O 1
ATOM 1310 N N . TRP A 1 174 ? 3.616 -9.442 -9.289 1.00 95.19 174 TRP A N 1
ATOM 1311 C CA . TRP A 1 174 ? 4.431 -10.030 -8.236 1.00 95.19 174 TRP A CA 1
ATOM 1312 C C . TRP A 1 174 ? 3.556 -10.520 -7.096 1.00 95.19 174 TRP A C 1
ATOM 1314 O O . TRP A 1 174 ? 2.533 -9.909 -6.780 1.00 95.19 174 TRP A O 1
ATOM 1324 N N . THR A 1 175 ? 3.981 -11.611 -6.469 1.00 94.75 175 THR A N 1
ATOM 1325 C CA . THR A 1 175 ? 3.287 -12.228 -5.343 1.00 94.75 175 THR A CA 1
ATOM 1326 C C . THR A 1 175 ? 4.197 -12.198 -4.128 1.00 94.75 175 THR A C 1
ATOM 1328 O O . THR A 1 175 ? 5.307 -12.722 -4.169 1.00 94.75 175 THR A O 1
ATOM 1331 N N . VAL A 1 176 ? 3.702 -11.614 -3.040 1.00 93.31 176 VAL A N 1
ATOM 1332 C CA . VAL A 1 176 ? 4.300 -11.757 -1.712 1.00 93.31 176 VAL A CA 1
ATOM 1333 C C . VAL A 1 176 ? 3.536 -12.866 -1.007 1.00 93.31 176 VAL A C 1
ATOM 1335 O O . VAL A 1 176 ? 2.312 -12.794 -0.904 1.00 93.31 176 VAL A O 1
ATOM 1338 N N . SER A 1 177 ? 4.236 -13.879 -0.508 1.00 88.50 177 SER A N 1
ATOM 1339 C CA . SER A 1 177 ? 3.630 -14.982 0.244 1.00 88.50 177 SER A CA 1
ATOM 1340 C C . SER A 1 177 ? 4.122 -14.971 1.682 1.00 88.50 177 SER A C 1
ATOM 1342 O O . SER A 1 177 ? 5.287 -14.682 1.951 1.00 88.50 177 SER A O 1
ATOM 1344 N N . VAL A 1 178 ? 3.238 -15.306 2.615 1.00 84.31 178 VAL A N 1
ATOM 1345 C CA . VAL A 1 178 ? 3.584 -15.485 4.024 1.00 84.31 178 VAL A CA 1
ATOM 1346 C C . VAL A 1 178 ? 3.271 -16.910 4.458 1.00 84.31 178 VAL A C 1
ATOM 1348 O O . VAL A 1 178 ? 2.147 -17.376 4.282 1.00 84.31 178 VAL A O 1
ATOM 1351 N N . GLU A 1 179 ? 4.241 -17.549 5.108 1.00 75.38 179 GLU A N 1
ATOM 1352 C CA . GLU A 1 179 ? 4.049 -18.797 5.845 1.00 75.38 179 GLU A CA 1
ATOM 1353 C C . GLU A 1 179 ? 4.535 -18.594 7.290 1.00 75.38 179 GLU A C 1
ATOM 1355 O O . GLU A 1 179 ? 5.728 -18.420 7.566 1.00 75.38 179 GLU A O 1
ATOM 1360 N N . GLY A 1 180 ? 3.583 -18.507 8.222 1.00 70.75 180 GLY A N 1
ATOM 1361 C CA . GLY A 1 180 ? 3.841 -18.101 9.603 1.00 70.75 180 GLY A CA 1
ATOM 1362 C C . GLY A 1 180 ? 4.527 -16.729 9.696 1.00 70.75 180 GLY A C 1
ATOM 1363 O O . GLY A 1 180 ? 3.971 -15.699 9.306 1.00 70.75 180 GLY A O 1
ATOM 1364 N N . ASN A 1 181 ? 5.760 -16.716 10.212 1.00 63.81 181 ASN A N 1
ATOM 1365 C CA . ASN A 1 181 ? 6.583 -15.508 10.334 1.00 63.81 181 ASN A CA 1
ATOM 1366 C C . ASN A 1 181 ? 7.528 -15.277 9.136 1.00 63.81 181 ASN A C 1
ATOM 1368 O O . ASN A 1 181 ? 8.216 -14.256 9.118 1.00 63.81 181 ASN A O 1
ATOM 1372 N N . GLN A 1 182 ? 7.606 -16.198 8.168 1.00 72.69 182 GLN A N 1
ATOM 1373 C CA . GLN A 1 182 ? 8.442 -16.034 6.973 1.00 72.69 182 GLN A CA 1
ATOM 1374 C C . GLN A 1 182 ? 7.683 -15.261 5.893 1.00 72.69 182 GLN A C 1
ATOM 1376 O O . GLN A 1 182 ? 6.471 -15.408 5.748 1.00 72.69 182 GLN A O 1
ATOM 1381 N N . THR A 1 183 ? 8.385 -14.421 5.135 1.00 82.19 183 THR A N 1
ATOM 1382 C CA . THR A 1 183 ? 7.817 -13.674 4.003 1.00 82.19 183 THR A CA 1
ATOM 1383 C C . THR A 1 183 ? 8.675 -13.920 2.771 1.00 82.19 183 THR A C 1
ATOM 1385 O O . THR A 1 183 ? 9.820 -13.478 2.711 1.00 82.19 183 THR A O 1
ATOM 1388 N N . GLU A 1 184 ? 8.116 -14.628 1.798 1.00 81.12 184 GLU A N 1
ATOM 1389 C CA . GLU A 1 184 ? 8.733 -14.883 0.501 1.00 81.12 184 GLU A CA 1
ATOM 1390 C C . GLU A 1 184 ? 8.325 -13.793 -0.498 1.00 81.12 184 GLU A C 1
ATOM 1392 O O . GLU A 1 184 ? 7.201 -13.284 -0.471 1.00 81.12 184 GLU A O 1
ATOM 1397 N N . GLY A 1 185 ? 9.263 -13.398 -1.361 1.00 81.44 185 GLY A N 1
ATOM 1398 C CA . GLY A 1 185 ? 9.050 -12.326 -2.333 1.00 81.44 185 GLY A CA 1
ATOM 1399 C C . GLY A 1 185 ? 8.908 -10.930 -1.715 1.00 81.44 185 GLY A C 1
ATOM 1400 O O . GLY A 1 185 ? 8.398 -10.034 -2.382 1.00 81.44 185 GLY A O 1
ATOM 1401 N N . ALA A 1 186 ? 9.334 -10.717 -0.464 1.00 85.19 186 ALA A N 1
ATOM 1402 C CA . ALA A 1 186 ? 9.216 -9.427 0.219 1.00 85.19 186 ALA A CA 1
ATOM 1403 C C . ALA A 1 186 ? 9.782 -8.263 -0.620 1.00 85.19 186 ALA A C 1
ATOM 1405 O O . ALA A 1 186 ? 10.932 -8.288 -1.054 1.00 85.19 186 ALA A O 1
ATOM 1406 N N . ILE A 1 187 ? 8.971 -7.218 -0.804 1.00 92.56 187 ILE A N 1
ATOM 1407 C CA . ILE A 1 187 ? 9.311 -6.017 -1.593 1.00 92.56 187 ILE A CA 1
ATOM 1408 C C . ILE A 1 187 ? 9.848 -4.862 -0.729 1.00 92.56 187 ILE A C 1
ATOM 1410 O O . ILE A 1 187 ? 9.985 -3.726 -1.186 1.00 92.56 187 ILE A O 1
ATOM 1414 N N . TRP A 1 188 ? 10.130 -5.166 0.536 1.00 92.62 188 TRP A N 1
ATOM 1415 C CA . TRP A 1 188 ? 10.725 -4.296 1.539 1.00 92.62 188 TRP A CA 1
ATOM 1416 C C . TRP A 1 188 ? 11.757 -5.095 2.339 1.00 92.62 188 TRP A C 1
ATOM 1418 O O . TRP A 1 188 ? 11.558 -6.273 2.640 1.00 92.62 188 TRP A O 1
ATOM 1428 N N . SER A 1 189 ? 12.838 -4.442 2.751 1.00 90.69 189 SER A N 1
ATOM 1429 C CA . SER A 1 189 ? 13.778 -4.977 3.734 1.00 90.69 189 SER A CA 1
ATOM 1430 C C . SER A 1 189 ? 14.557 -3.844 4.390 1.00 90.69 189 SER A C 1
ATOM 1432 O O . SER A 1 189 ? 14.824 -2.828 3.754 1.00 90.69 189 SER A O 1
ATOM 1434 N N . SER A 1 190 ? 14.968 -4.036 5.643 1.00 87.00 190 SER A N 1
ATOM 1435 C CA . SER A 1 190 ? 15.957 -3.194 6.328 1.00 87.00 190 SER A CA 1
ATOM 1436 C C . SER A 1 190 ? 17.397 -3.720 6.203 1.00 87.00 190 SER A C 1
ATOM 1438 O O . SER A 1 190 ? 18.334 -3.069 6.666 1.00 87.00 190 SER A O 1
ATOM 1440 N N . THR A 1 191 ? 17.602 -4.886 5.577 1.00 86.88 191 THR A N 1
ATOM 1441 C CA . THR A 1 191 ? 18.938 -5.441 5.295 1.00 86.88 191 THR A CA 1
ATOM 1442 C C . THR A 1 191 ? 19.669 -4.633 4.218 1.00 86.88 191 THR A C 1
ATOM 1444 O O . THR A 1 191 ? 19.050 -3.910 3.442 1.00 86.88 191 THR A O 1
ATOM 1447 N N . ASN A 1 192 ? 21.003 -4.733 4.174 1.00 86.12 192 ASN A N 1
ATOM 1448 C CA . ASN A 1 192 ? 21.875 -4.034 3.211 1.00 86.12 192 ASN A CA 1
ATOM 1449 C C . ASN A 1 192 ? 21.732 -2.495 3.210 1.00 86.12 192 ASN A C 1
ATOM 1451 O O . ASN A 1 192 ? 22.024 -1.822 2.223 1.00 86.12 192 ASN A O 1
ATOM 1455 N N . GLY A 1 193 ? 21.300 -1.930 4.342 1.00 87.88 193 GLY A N 1
ATOM 1456 C CA . GLY A 1 193 ? 20.988 -0.506 4.472 1.00 87.88 193 GLY A CA 1
ATOM 1457 C C . GLY A 1 193 ? 19.601 -0.126 3.955 1.00 87.88 193 GLY A C 1
ATOM 1458 O O . GLY A 1 193 ? 19.292 1.055 3.952 1.00 87.88 193 GLY A O 1
ATOM 1459 N N . GLY A 1 194 ? 18.776 -1.097 3.555 1.00 91.31 194 GLY A N 1
ATOM 1460 C CA . GLY A 1 194 ? 17.427 -0.912 3.029 1.00 91.31 194 GLY A CA 1
ATOM 1461 C C . GLY A 1 194 ? 17.275 -1.452 1.609 1.00 91.31 194 GLY A C 1
ATOM 1462 O O . GLY A 1 194 ? 18.160 -1.251 0.780 1.00 91.31 194 GLY A O 1
ATOM 1463 N N . ASN A 1 195 ? 16.170 -2.134 1.309 1.00 93.06 195 ASN A N 1
ATOM 1464 C CA . ASN A 1 195 ? 15.876 -2.643 -0.034 1.00 93.06 195 ASN A CA 1
ATOM 1465 C C . ASN A 1 195 ? 14.364 -2.608 -0.297 1.00 93.06 195 ASN A C 1
ATOM 1467 O O . ASN A 1 195 ? 13.644 -3.552 0.020 1.00 93.06 195 ASN A O 1
ATOM 1471 N N . PHE A 1 196 ? 13.881 -1.480 -0.814 1.00 94.69 196 PHE A N 1
ATOM 1472 C CA . PHE A 1 196 ? 12.462 -1.218 -1.061 1.00 94.69 196 PHE A CA 1
ATOM 1473 C C . PHE A 1 196 ? 12.209 -1.108 -2.557 1.00 94.69 196 PHE A C 1
ATOM 1475 O O . PHE A 1 196 ? 12.797 -0.233 -3.193 1.00 94.69 196 PHE A O 1
ATOM 1482 N N . LEU A 1 197 ? 11.337 -1.957 -3.101 1.00 96.12 197 LEU A N 1
ATOM 1483 C CA . LEU A 1 197 ? 10.951 -1.919 -4.511 1.00 96.12 197 LEU A CA 1
ATOM 1484 C C . LEU A 1 197 ? 10.273 -0.583 -4.831 1.00 96.12 197 LEU A C 1
ATOM 1486 O O . LEU A 1 197 ? 9.295 -0.197 -4.178 1.00 96.12 197 LEU A O 1
ATOM 1490 N N . MET A 1 198 ? 10.765 0.098 -5.864 1.00 94.81 198 MET A N 1
ATOM 1491 C CA . MET A 1 198 ? 10.164 1.327 -6.381 1.00 94.81 198 MET A CA 1
ATOM 1492 C C . MET A 1 198 ? 10.068 1.286 -7.898 1.00 94.81 198 MET A C 1
ATOM 1494 O O . MET A 1 198 ? 10.985 0.814 -8.564 1.00 94.81 198 MET A O 1
ATOM 1498 N N . THR A 1 199 ? 8.979 1.809 -8.444 1.00 95.69 199 THR A N 1
ATOM 1499 C CA . THR A 1 199 ? 8.696 1.819 -9.886 1.00 95.69 199 THR A CA 1
ATOM 1500 C C . THR A 1 199 ? 8.115 3.163 -10.306 1.00 95.69 199 THR A C 1
ATOM 1502 O O . THR A 1 199 ? 7.800 3.991 -9.455 1.00 95.69 199 THR A O 1
ATOM 1505 N N . ASN A 1 200 ? 7.993 3.424 -11.610 1.00 93.94 200 ASN A N 1
ATOM 1506 C CA . ASN A 1 200 ? 7.421 4.673 -12.116 1.00 93.94 200 ASN A CA 1
ATOM 1507 C C . ASN A 1 200 ? 6.047 4.994 -11.507 1.00 93.94 200 ASN A C 1
ATOM 1509 O O . ASN A 1 200 ? 5.085 4.256 -11.719 1.00 93.94 200 ASN A O 1
ATOM 1513 N N . SER A 1 201 ? 5.932 6.173 -10.893 1.00 88.81 201 SER A N 1
ATOM 1514 C CA . SER A 1 201 ? 4.642 6.767 -10.524 1.00 88.81 201 SER A CA 1
ATOM 1515 C C . SER A 1 201 ? 4.011 7.568 -11.662 1.00 88.81 201 SER A C 1
ATOM 1517 O O . SER A 1 201 ? 2.821 7.866 -11.628 1.00 88.81 201 SER A O 1
ATOM 1519 N N . GLN A 1 202 ? 4.807 7.911 -12.683 1.00 89.00 202 GLN A N 1
ATOM 1520 C CA . GLN A 1 202 ? 4.382 8.609 -13.897 1.00 89.00 202 GLN A CA 1
ATOM 1521 C C . GLN A 1 202 ? 5.112 8.050 -15.129 1.00 89.00 202 GLN A C 1
ATOM 1523 O O . GLN A 1 202 ? 6.288 7.676 -15.053 1.00 89.00 202 GLN A O 1
ATOM 1528 N N . ILE A 1 203 ? 4.445 8.019 -16.289 1.00 92.50 203 ILE A N 1
ATOM 1529 C CA . ILE A 1 203 ? 5.084 7.636 -17.560 1.00 92.50 203 ILE A CA 1
ATOM 1530 C C . ILE A 1 203 ? 6.156 8.668 -17.932 1.00 92.50 203 ILE A C 1
ATOM 1532 O O . ILE A 1 203 ? 5.858 9.817 -18.263 1.00 92.50 203 ILE A O 1
ATOM 1536 N N . ALA A 1 204 ? 7.422 8.252 -17.908 1.00 94.12 204 ALA A N 1
ATOM 1537 C CA . ALA A 1 204 ? 8.547 9.112 -18.241 1.00 94.12 204 ALA A CA 1
ATOM 1538 C C . ALA A 1 204 ? 8.884 9.011 -19.734 1.00 94.12 204 ALA A C 1
ATOM 1540 O O . ALA A 1 204 ? 9.671 8.178 -20.171 1.00 94.12 204 ALA A O 1
ATOM 1541 N N . VAL A 1 205 ? 8.282 9.896 -20.525 1.00 96.06 205 VAL A N 1
ATOM 1542 C CA . VAL A 1 205 ? 8.567 10.038 -21.961 1.00 96.06 205 VAL A CA 1
ATOM 1543 C C . VAL A 1 205 ? 9.909 10.737 -22.155 1.00 96.06 205 VAL A C 1
ATOM 1545 O O . VAL A 1 205 ? 10.101 11.790 -21.552 1.00 96.06 205 VAL A O 1
ATOM 1548 N N . ARG A 1 206 ? 10.815 10.225 -22.993 1.00 96.62 206 ARG A N 1
ATOM 1549 C CA . ARG A 1 206 ? 12.125 10.839 -23.289 1.00 96.62 206 ARG A CA 1
ATOM 1550 C C . ARG A 1 206 ? 12.406 10.866 -24.782 1.00 96.62 206 ARG A C 1
ATOM 1552 O O . ARG A 1 206 ? 12.011 9.953 -25.498 1.00 96.62 206 ARG A O 1
ATOM 1559 N N . GLU A 1 207 ? 13.080 11.915 -25.242 1.00 95.81 207 GLU A N 1
ATOM 1560 C CA . GLU A 1 207 ? 13.560 11.996 -26.622 1.00 95.81 207 GLU A CA 1
ATOM 1561 C C . GLU A 1 207 ? 14.962 11.376 -26.732 1.00 95.81 207 GLU A C 1
ATOM 1563 O O . GLU A 1 207 ? 15.799 11.562 -25.846 1.00 95.81 207 GLU A O 1
ATOM 1568 N N . ILE A 1 208 ? 15.200 10.632 -27.810 1.00 95.62 208 ILE A N 1
ATOM 1569 C CA . ILE A 1 208 ? 16.461 9.965 -28.156 1.00 95.62 208 ILE A CA 1
ATOM 1570 C C . ILE A 1 208 ? 16.917 10.380 -29.570 1.00 95.62 208 ILE A C 1
ATOM 1572 O O . ILE A 1 208 ? 16.124 10.947 -30.327 1.00 95.62 208 ILE A O 1
ATOM 1576 N N . PRO A 1 209 ? 18.185 10.142 -29.961 1.00 94.50 209 PRO A N 1
ATOM 1577 C CA . PRO A 1 209 ? 18.706 10.601 -31.245 1.00 94.50 209 PRO A CA 1
ATOM 1578 C C . PRO A 1 209 ? 17.913 10.092 -32.455 1.00 94.50 209 PRO A C 1
ATOM 1580 O O . PRO A 1 209 ? 17.470 8.952 -32.495 1.00 94.50 209 PRO A O 1
ATOM 1583 N N . GLN A 1 210 ? 17.788 10.908 -33.501 1.00 93.00 210 GLN A N 1
ATOM 1584 C CA . GLN A 1 210 ? 17.029 10.549 -34.710 1.00 93.00 210 GLN A CA 1
ATOM 1585 C C . GLN A 1 210 ? 17.690 9.443 -35.562 1.00 93.00 210 GLN A C 1
ATOM 1587 O O . GLN A 1 210 ? 17.031 8.857 -36.418 1.00 93.00 210 GLN A O 1
ATOM 1592 N N . GLN A 1 211 ? 18.989 9.186 -35.377 1.00 91.56 211 GLN A N 1
ATOM 1593 C CA . GLN A 1 211 ? 19.794 8.295 -36.220 1.00 91.56 211 GLN A CA 1
ATOM 1594 C C . GLN A 1 211 ? 20.680 7.382 -35.376 1.00 91.56 211 GLN A C 1
ATOM 1596 O O . GLN A 1 211 ? 21.283 7.832 -34.401 1.00 91.56 211 GLN A O 1
ATOM 1601 N N . MET A 1 212 ? 20.830 6.123 -35.799 1.00 91.50 212 MET A N 1
ATOM 1602 C CA . MET A 1 212 ? 21.580 5.114 -35.042 1.00 91.50 212 MET A CA 1
ATOM 1603 C C . MET A 1 212 ? 23.079 5.450 -34.884 1.00 91.50 212 MET A C 1
ATOM 1605 O O . MET A 1 212 ? 23.706 5.064 -33.899 1.00 91.50 212 MET A O 1
ATOM 1609 N N . SER A 1 213 ? 23.652 6.210 -35.822 1.00 91.12 213 SER A N 1
ATOM 1610 C CA . SER A 1 213 ? 25.048 6.674 -35.777 1.00 91.12 213 SER A CA 1
ATOM 1611 C C . SER A 1 213 ? 25.313 7.772 -34.742 1.00 91.12 213 SER A C 1
ATOM 1613 O O . SER A 1 213 ? 26.457 7.991 -34.360 1.00 91.12 213 SER A O 1
ATOM 1615 N N . ALA A 1 214 ? 24.282 8.463 -34.247 1.00 91.06 214 ALA A N 1
ATOM 1616 C CA . ALA A 1 214 ? 24.463 9.459 -33.190 1.00 91.06 214 ALA A CA 1
ATOM 1617 C C . ALA A 1 214 ? 24.844 8.815 -31.843 1.00 91.06 214 ALA A C 1
ATOM 1619 O O . ALA A 1 214 ? 25.424 9.481 -30.988 1.00 91.06 214 ALA A O 1
ATOM 1620 N N . TRP A 1 215 ? 24.561 7.518 -31.669 1.00 92.00 215 TRP A N 1
ATOM 1621 C CA . TRP A 1 215 ? 24.953 6.758 -30.483 1.00 92.00 215 TRP A CA 1
ATOM 1622 C C . TRP A 1 215 ? 26.462 6.506 -30.373 1.00 92.00 215 TRP A C 1
ATOM 1624 O O . TRP A 1 215 ? 26.945 6.238 -29.278 1.00 92.00 215 TRP A O 1
ATOM 1634 N N . ASP A 1 216 ? 27.221 6.647 -31.466 1.00 89.75 216 ASP A N 1
ATOM 1635 C CA . ASP A 1 216 ? 28.680 6.450 -31.476 1.00 89.75 216 ASP A CA 1
ATOM 1636 C C . ASP A 1 216 ? 29.456 7.504 -30.661 1.00 89.75 216 ASP A C 1
ATOM 1638 O O . ASP A 1 216 ? 30.645 7.333 -30.395 1.00 89.75 216 ASP A O 1
ATOM 1642 N N . SER A 1 217 ? 28.779 8.564 -30.207 1.00 90.62 217 SER A N 1
ATOM 1643 C CA . SER A 1 217 ? 29.321 9.550 -29.264 1.00 90.62 217 SER A CA 1
ATOM 1644 C C . SER A 1 217 ? 29.187 9.145 -27.788 1.00 90.62 217 SER A C 1
ATOM 1646 O O . SER A 1 217 ? 29.818 9.786 -26.949 1.00 90.62 217 SER A O 1
ATOM 1648 N N . TYR A 1 218 ? 28.381 8.123 -27.459 1.00 92.62 218 TYR A N 1
ATOM 1649 C CA . TYR A 1 218 ? 27.971 7.810 -26.081 1.00 92.62 218 TYR A CA 1
ATOM 1650 C C . TYR A 1 218 ? 28.472 6.439 -25.594 1.00 92.62 218 TYR A C 1
ATOM 1652 O O . TYR A 1 218 ? 27.697 5.569 -25.192 1.00 92.62 218 TYR A O 1
ATOM 1660 N N . THR A 1 219 ? 29.785 6.225 -25.689 1.00 89.06 219 THR A N 1
ATOM 1661 C CA . THR A 1 219 ? 30.444 4.908 -25.566 1.00 89.06 219 THR A CA 1
ATOM 1662 C C . THR A 1 219 ? 31.164 4.662 -24.233 1.00 89.06 219 THR A C 1
ATOM 1664 O O . THR A 1 219 ? 31.845 3.648 -24.092 1.00 89.06 219 THR A O 1
ATOM 1667 N N . SER A 1 220 ? 31.011 5.550 -23.247 1.00 88.81 220 SER A N 1
ATOM 1668 C CA . SER A 1 220 ? 31.582 5.410 -21.899 1.00 88.81 220 SER A CA 1
ATOM 1669 C C . SER A 1 220 ? 30.715 6.103 -20.840 1.00 88.81 220 SER A C 1
ATOM 1671 O O . SER A 1 220 ? 29.879 6.944 -21.173 1.00 88.81 220 SER A O 1
ATOM 1673 N N . GLU A 1 221 ? 30.899 5.764 -19.560 1.00 86.56 221 GLU A N 1
ATOM 1674 C CA . GLU A 1 221 ? 30.079 6.289 -18.452 1.00 86.56 221 GLU A CA 1
ATOM 1675 C C . GLU A 1 221 ? 30.161 7.819 -18.309 1.00 86.56 221 GLU A C 1
ATOM 1677 O O . GLU A 1 221 ? 29.138 8.482 -18.134 1.00 86.56 221 GLU A O 1
ATOM 1682 N N . ASP A 1 222 ? 31.362 8.388 -18.475 1.00 87.19 222 ASP A N 1
ATOM 1683 C CA . ASP A 1 222 ? 31.635 9.836 -18.479 1.00 87.19 222 ASP A CA 1
ATOM 1684 C C . ASP A 1 222 ? 31.037 10.570 -19.694 1.00 87.19 222 ASP A C 1
ATOM 1686 O O . ASP A 1 222 ? 31.030 11.801 -19.743 1.00 87.19 222 ASP A O 1
ATOM 1690 N N . LYS A 1 223 ? 30.537 9.817 -20.680 1.00 89.81 223 LYS A N 1
ATOM 1691 C CA . LYS A 1 223 ? 29.941 10.302 -21.930 1.00 89.81 223 LYS A CA 1
ATOM 1692 C C . LYS A 1 223 ? 28.607 9.613 -22.194 1.00 89.81 223 LYS A C 1
ATOM 1694 O O . LYS A 1 223 ? 28.308 9.259 -23.327 1.00 89.81 223 LYS A O 1
ATOM 1699 N N . CYS A 1 224 ? 27.798 9.382 -21.168 1.00 92.56 224 CYS A N 1
ATOM 1700 C CA . CYS A 1 224 ? 26.482 8.784 -21.357 1.00 92.56 224 CYS A CA 1
ATOM 1701 C C . CYS A 1 224 ? 25.486 9.737 -22.057 1.00 92.56 224 CYS A C 1
ATOM 1703 O O . CYS A 1 224 ? 25.589 10.963 -21.969 1.00 92.56 224 CYS A O 1
ATOM 1705 N N . PHE A 1 225 ? 24.487 9.172 -22.743 1.00 95.56 225 PHE A N 1
ATOM 1706 C CA . PHE A 1 225 ? 23.307 9.914 -23.188 1.00 95.56 225 PHE A CA 1
ATOM 1707 C C . PHE A 1 225 ? 22.350 10.088 -22.006 1.00 95.56 225 PHE A C 1
ATOM 1709 O O . PHE A 1 225 ? 21.876 9.111 -21.425 1.00 95.56 225 PHE A O 1
ATOM 1716 N N . ASN A 1 226 ? 22.037 11.326 -21.646 1.00 95.00 226 ASN A N 1
ATOM 1717 C CA . ASN A 1 226 ? 21.246 11.643 -20.467 1.00 95.00 226 ASN A CA 1
ATOM 1718 C C . ASN A 1 226 ? 19.740 11.641 -20.765 1.00 95.00 226 ASN A C 1
ATOM 1720 O O . ASN A 1 226 ? 19.186 12.558 -21.375 1.00 95.00 226 ASN A O 1
ATOM 1724 N N . LEU A 1 227 ? 19.039 10.640 -20.236 1.00 96.31 227 LEU A N 1
ATOM 1725 C CA . LEU A 1 227 ? 17.581 10.500 -20.253 1.00 96.31 227 LEU A CA 1
ATOM 1726 C C . LEU A 1 227 ? 16.867 11.450 -19.274 1.00 96.31 227 LEU A C 1
ATOM 1728 O O . LEU A 1 227 ? 15.673 11.303 -19.028 1.00 96.31 227 LEU A O 1
ATOM 1732 N N . SER A 1 228 ? 17.558 12.391 -18.632 1.00 94.12 228 SER A N 1
ATOM 1733 C CA . SER A 1 228 ? 16.948 13.334 -17.674 1.00 94.12 228 SER A CA 1
ATOM 1734 C C . SER A 1 228 ? 17.596 14.721 -17.669 1.00 94.12 228 SER A C 1
ATOM 1736 O O . SER A 1 228 ? 17.321 15.516 -16.770 1.00 94.12 228 SER A O 1
ATOM 1738 N N . GLU A 1 229 ? 18.459 15.008 -18.650 1.00 92.25 229 GLU A N 1
ATOM 1739 C CA . GLU A 1 229 ? 19.220 16.259 -18.771 1.00 92.25 229 GLU A CA 1
ATOM 1740 C C . GLU A 1 229 ? 19.353 16.686 -20.246 1.00 92.25 229 GLU A C 1
ATOM 1742 O O . GLU A 1 229 ? 18.701 16.127 -21.132 1.00 92.25 229 GLU A O 1
ATOM 1747 N N . ILE A 1 230 ? 20.172 17.704 -20.515 1.00 91.75 230 ILE A N 1
ATOM 1748 C CA . ILE A 1 230 ? 20.443 18.208 -21.865 1.00 91.75 230 ILE A CA 1
ATOM 1749 C C . ILE A 1 230 ? 21.563 17.384 -22.508 1.00 91.75 230 ILE A C 1
ATOM 1751 O O . ILE A 1 230 ? 22.636 17.230 -21.932 1.00 91.75 230 ILE A O 1
ATOM 1755 N N . ASN A 1 231 ? 21.338 16.911 -23.734 1.00 92.31 231 ASN A N 1
ATOM 1756 C CA . ASN A 1 231 ? 22.350 16.266 -24.568 1.00 92.31 231 ASN A CA 1
ATOM 1757 C C . ASN A 1 231 ? 22.784 17.236 -25.666 1.00 92.31 231 ASN A C 1
ATOM 1759 O O . ASN A 1 231 ? 21.995 17.562 -26.557 1.00 92.31 231 ASN A O 1
ATOM 1763 N N . GLY A 1 232 ? 24.032 17.701 -25.592 1.00 85.50 232 GLY A N 1
ATOM 1764 C CA . GLY A 1 232 ? 24.553 18.786 -26.424 1.00 85.50 232 GLY A CA 1
ATOM 1765 C C . GLY A 1 232 ? 24.581 20.123 -25.678 1.00 85.50 232 GLY A C 1
ATOM 1766 O O . GLY A 1 232 ? 24.688 20.162 -24.455 1.00 85.50 232 GLY A O 1
ATOM 1767 N N . VAL A 1 233 ? 24.510 21.233 -26.416 1.00 76.38 233 VAL A N 1
ATOM 1768 C CA . VAL A 1 233 ? 24.596 22.592 -25.855 1.00 76.38 233 VAL A CA 1
ATOM 1769 C C . VAL A 1 233 ? 23.211 23.228 -25.851 1.00 76.38 233 VAL A C 1
ATOM 1771 O O . VAL A 1 233 ? 22.598 23.363 -26.905 1.00 76.38 233 VAL A O 1
ATOM 1774 N N . ALA A 1 234 ? 22.726 23.661 -24.686 1.00 73.62 234 ALA A N 1
ATOM 1775 C CA . ALA A 1 234 ? 21.404 24.275 -24.539 1.00 73.62 234 ALA A CA 1
ATOM 1776 C C . ALA A 1 234 ? 21.131 25.353 -25.613 1.00 73.62 234 ALA A C 1
ATOM 1778 O O . ALA A 1 234 ? 21.900 26.301 -25.771 1.00 73.62 234 ALA A O 1
ATOM 1779 N N . GLY A 1 235 ? 20.034 25.196 -26.363 1.00 67.12 235 GLY A N 1
ATOM 1780 C CA . GLY A 1 235 ? 19.632 26.112 -27.439 1.00 67.12 235 GLY A CA 1
ATOM 1781 C C . GLY A 1 235 ? 20.332 25.926 -28.796 1.00 67.12 235 GLY A C 1
ATOM 1782 O O . GLY A 1 235 ? 19.976 26.624 -29.744 1.00 67.12 235 GLY A O 1
ATOM 1783 N N . ALA A 1 236 ? 21.287 24.999 -28.940 1.00 75.88 236 ALA A N 1
ATOM 1784 C CA . ALA A 1 236 ? 21.916 24.699 -30.230 1.00 75.88 236 ALA A CA 1
ATOM 1785 C C . ALA A 1 236 ? 21.067 23.744 -31.096 1.00 75.88 236 ALA A C 1
ATOM 1787 O O . ALA A 1 236 ? 20.339 22.892 -30.580 1.00 75.88 236 ALA A O 1
ATOM 1788 N N . LEU A 1 237 ? 21.208 23.834 -32.424 1.00 65.56 237 LEU A N 1
ATOM 1789 C CA . LEU A 1 237 ? 20.594 22.887 -33.365 1.00 65.56 237 LEU A CA 1
ATOM 1790 C C . LEU A 1 237 ? 21.109 21.459 -33.119 1.00 65.56 237 LEU A C 1
ATOM 1792 O O . LEU A 1 237 ? 22.314 21.244 -33.022 1.00 65.56 237 LEU A O 1
ATOM 1796 N N . GLY A 1 238 ? 20.195 20.487 -33.054 1.00 69.44 238 GLY A N 1
ATOM 1797 C CA . GLY A 1 238 ? 20.512 19.076 -32.785 1.00 69.44 238 GLY A CA 1
ATOM 1798 C C . GLY A 1 238 ? 20.579 18.692 -31.300 1.00 69.44 238 GLY A C 1
ATOM 1799 O O . GLY A 1 238 ? 20.801 17.524 -30.994 1.00 69.44 238 GLY A O 1
ATOM 1800 N N . THR A 1 239 ? 20.361 19.641 -30.388 1.00 86.88 239 THR A N 1
ATOM 1801 C CA . THR A 1 239 ? 20.296 19.391 -28.939 1.00 86.88 239 THR A CA 1
ATOM 1802 C C . THR A 1 239 ? 19.016 18.656 -28.560 1.00 86.88 239 THR A C 1
ATOM 1804 O O . THR A 1 239 ? 17.936 19.028 -29.018 1.00 86.88 239 THR A O 1
ATOM 1807 N N . ILE A 1 240 ? 19.127 17.659 -27.679 1.00 92.88 240 ILE A N 1
ATOM 1808 C CA . ILE A 1 240 ? 17.977 16.944 -27.111 1.00 92.88 240 ILE A CA 1
ATOM 1809 C C . ILE A 1 240 ? 17.862 17.294 -25.627 1.00 92.88 240 ILE A C 1
ATOM 1811 O O . ILE A 1 240 ? 18.717 16.916 -24.825 1.00 92.88 240 ILE A O 1
ATOM 1815 N N . ASP A 1 241 ? 16.803 18.018 -25.267 1.00 92.94 241 ASP A N 1
ATOM 1816 C CA . ASP A 1 241 ? 16.548 18.479 -23.901 1.00 92.94 241 ASP A CA 1
ATOM 1817 C C . ASP A 1 241 ? 15.541 17.568 -23.177 1.00 92.94 241 ASP A C 1
ATOM 1819 O O . ASP A 1 241 ? 14.320 17.700 -23.319 1.00 92.94 241 ASP A O 1
ATOM 1823 N N . ASN A 1 242 ? 16.080 16.641 -22.379 1.00 94.81 242 ASN A N 1
ATOM 1824 C CA . ASN A 1 242 ? 15.332 15.821 -21.428 1.00 94.81 242 ASN A CA 1
ATOM 1825 C C . ASN A 1 242 ? 15.403 16.383 -19.990 1.00 94.81 242 ASN A C 1
ATOM 1827 O O . ASN A 1 242 ? 15.052 15.668 -19.049 1.00 94.81 242 ASN A O 1
ATOM 1831 N N . SER A 1 243 ? 15.838 17.631 -19.788 1.00 91.38 243 SER A N 1
ATOM 1832 C CA . SER A 1 243 ? 15.920 18.273 -18.470 1.00 91.38 243 SER A CA 1
ATOM 1833 C C . SER A 1 243 ? 14.562 18.769 -17.962 1.00 91.38 243 SER A C 1
ATOM 1835 O O . SER A 1 243 ? 13.596 18.885 -18.713 1.00 91.38 243 SER A O 1
ATOM 1837 N N . ALA A 1 244 ? 14.486 19.116 -16.675 1.00 86.50 244 ALA A N 1
ATOM 1838 C CA . ALA A 1 244 ? 13.270 19.657 -16.061 1.00 86.50 244 ALA A CA 1
ATOM 1839 C C . ALA A 1 244 ? 12.848 21.047 -16.596 1.00 86.50 244 ALA A C 1
ATOM 1841 O O . ALA A 1 244 ? 11.751 21.502 -16.277 1.00 86.50 244 ALA A O 1
ATOM 1842 N N . ALA A 1 245 ? 13.681 21.722 -17.404 1.00 84.81 245 ALA A N 1
ATOM 1843 C CA . ALA A 1 245 ? 13.298 22.961 -18.089 1.00 84.81 245 ALA A CA 1
ATOM 1844 C C . ALA A 1 245 ? 12.222 22.719 -19.168 1.00 84.81 245 ALA A C 1
ATOM 1846 O O . ALA A 1 245 ? 11.421 23.605 -19.465 1.00 84.81 245 ALA A O 1
ATOM 1847 N N . ASN A 1 246 ? 12.168 21.502 -19.713 1.00 81.75 246 ASN A N 1
ATOM 1848 C CA . ASN A 1 246 ? 11.090 21.031 -20.566 1.00 81.75 246 ASN A CA 1
ATOM 1849 C C . ASN A 1 246 ? 9.995 20.405 -19.677 1.00 81.75 246 ASN A C 1
ATOM 1851 O O . ASN A 1 246 ? 10.227 19.400 -19.004 1.00 81.75 246 ASN A O 1
ATOM 1855 N N . ALA A 1 247 ? 8.797 21.001 -19.660 1.00 66.69 247 ALA A N 1
ATOM 1856 C CA . ALA A 1 247 ? 7.752 20.805 -18.639 1.00 66.69 247 ALA A CA 1
ATOM 1857 C C . ALA A 1 247 ? 7.108 19.395 -18.557 1.00 66.69 247 ALA A C 1
ATOM 1859 O O . ALA A 1 247 ? 6.094 19.203 -17.888 1.00 66.69 247 ALA A O 1
ATOM 1860 N N . SER A 1 248 ? 7.664 18.391 -19.237 1.00 75.00 248 SER A N 1
ATOM 1861 C CA . SER A 1 248 ? 7.258 16.976 -19.159 1.00 75.00 248 SER A CA 1
ATOM 1862 C C . SER A 1 248 ? 8.465 16.019 -19.128 1.00 75.00 248 SER A C 1
ATOM 1864 O O . SER A 1 248 ? 8.383 14.869 -19.569 1.00 75.00 248 SER A O 1
ATOM 1866 N N . ARG A 1 249 ? 9.616 16.513 -18.656 1.00 89.00 249 ARG A N 1
ATOM 1867 C CA . ARG A 1 249 ? 10.924 15.838 -18.635 1.00 89.00 249 ARG A CA 1
ATOM 1868 C C . ARG A 1 249 ? 11.602 16.006 -17.254 1.00 89.00 249 ARG A C 1
ATOM 1870 O O . ARG A 1 249 ? 10.912 16.190 -16.254 1.00 89.00 249 ARG A O 1
ATOM 1877 N N . GLY A 1 250 ? 12.927 15.870 -17.159 1.00 90.50 250 GLY A N 1
ATOM 1878 C CA . GLY A 1 250 ? 13.684 15.880 -15.899 1.00 90.50 250 GLY A CA 1
ATOM 1879 C C . GLY A 1 250 ? 13.792 14.497 -15.239 1.00 90.50 250 GLY A C 1
ATOM 1880 O O . GLY A 1 250 ? 13.659 13.484 -15.932 1.00 90.50 250 GLY A O 1
ATOM 1881 N N . PRO A 1 251 ? 14.041 14.405 -13.918 1.00 91.75 251 PRO A N 1
ATOM 1882 C CA . PRO A 1 251 ? 14.224 13.116 -13.253 1.00 91.75 251 PRO A CA 1
ATOM 1883 C C . PRO A 1 251 ? 12.930 12.292 -13.211 1.00 91.75 251 PRO A C 1
ATOM 1885 O O . PRO A 1 251 ? 11.875 12.806 -12.827 1.00 91.75 251 PRO A O 1
ATOM 1888 N N . VAL A 1 252 ? 13.020 11.009 -13.573 1.00 93.56 252 VAL A N 1
ATOM 1889 C CA . VAL A 1 252 ? 11.917 10.033 -13.564 1.00 93.56 252 VAL A CA 1
ATOM 1890 C C . VAL A 1 252 ? 11.272 9.975 -12.178 1.00 93.56 252 VAL A C 1
ATOM 1892 O O . VAL A 1 252 ? 11.958 9.791 -11.173 1.00 93.56 252 VAL A O 1
ATOM 1895 N N . LYS A 1 253 ? 9.948 10.141 -12.111 1.00 90.94 253 LYS A N 1
ATOM 1896 C CA . LYS A 1 253 ? 9.187 10.000 -10.866 1.00 90.94 253 LYS A CA 1
ATOM 1897 C C . LYS A 1 253 ? 8.974 8.512 -10.587 1.00 90.94 253 LYS A C 1
ATOM 1899 O O . LYS A 1 253 ? 8.335 7.832 -11.389 1.00 90.94 253 LYS A O 1
ATOM 1904 N N . VAL A 1 254 ? 9.502 8.026 -9.469 1.00 91.56 254 VAL A N 1
ATOM 1905 C CA . VAL A 1 254 ? 9.240 6.677 -8.947 1.00 91.56 254 VAL A CA 1
ATOM 1906 C C . VAL A 1 254 ? 8.442 6.758 -7.647 1.00 91.56 254 VAL A C 1
ATOM 1908 O O . VAL A 1 254 ? 8.408 7.814 -7.022 1.00 91.56 254 VAL A O 1
ATOM 1911 N N . GLU A 1 255 ? 7.812 5.664 -7.228 1.00 89.69 255 GLU A N 1
ATOM 1912 C CA . GLU A 1 255 ? 7.153 5.480 -5.930 1.00 89.69 255 GLU A CA 1
ATOM 1913 C C . GLU A 1 255 ? 7.373 4.067 -5.388 1.00 89.69 255 GLU A C 1
ATOM 1915 O O . GLU A 1 255 ? 7.666 3.145 -6.144 1.00 89.69 255 GLU A O 1
ATOM 1920 N N . ARG A 1 256 ? 7.256 3.894 -4.066 1.00 91.25 256 ARG A N 1
ATOM 1921 C CA . ARG A 1 256 ? 7.374 2.576 -3.426 1.00 91.25 256 ARG A CA 1
ATOM 1922 C C . ARG A 1 256 ? 6.135 1.741 -3.719 1.00 91.25 256 ARG A C 1
ATOM 1924 O O . ARG A 1 256 ? 5.027 2.209 -3.487 1.00 91.25 256 ARG A O 1
ATOM 1931 N N . ALA A 1 257 ? 6.338 0.476 -4.072 1.00 91.06 257 ALA A N 1
ATOM 1932 C CA . ALA A 1 257 ? 5.261 -0.505 -4.225 1.00 91.06 257 ALA A CA 1
ATOM 1933 C C . ALA A 1 257 ? 4.697 -1.027 -2.880 1.00 91.06 257 ALA A C 1
ATOM 1935 O O . ALA A 1 257 ? 3.854 -1.921 -2.858 1.00 91.06 257 ALA A O 1
ATOM 1936 N N . THR A 1 258 ? 5.171 -0.499 -1.744 1.00 89.56 258 THR A N 1
ATOM 1937 C CA . THR A 1 258 ? 4.731 -0.887 -0.397 1.00 89.56 258 THR A CA 1
ATOM 1938 C C . THR A 1 258 ? 4.120 0.288 0.364 1.00 89.56 258 THR A C 1
ATOM 1940 O O . THR A 1 258 ? 4.596 1.425 0.281 1.00 89.56 258 THR A O 1
ATOM 1943 N N . ALA A 1 259 ? 3.080 -0.007 1.141 1.00 88.44 259 ALA A N 1
ATOM 1944 C CA . ALA A 1 259 ? 2.527 0.876 2.157 1.00 88.44 259 ALA A CA 1
ATOM 1945 C C . ALA A 1 259 ? 3.101 0.534 3.543 1.00 88.44 259 ALA A C 1
ATOM 1947 O O . ALA A 1 259 ? 3.617 -0.561 3.771 1.00 88.44 259 ALA A O 1
ATOM 1948 N N . ARG A 1 260 ? 2.996 1.477 4.482 1.00 87.75 260 ARG A N 1
ATOM 1949 C CA . ARG A 1 260 ? 3.468 1.346 5.866 1.00 87.75 260 ARG A CA 1
ATOM 1950 C C . ARG A 1 260 ? 2.319 1.649 6.821 1.00 87.75 260 ARG A C 1
ATOM 1952 O O . ARG A 1 260 ? 1.545 2.570 6.572 1.00 87.75 260 ARG A O 1
ATOM 1959 N N . PHE A 1 261 ? 2.209 0.875 7.893 1.00 90.25 261 PHE A N 1
ATOM 1960 C CA . PHE A 1 261 ? 1.363 1.185 9.039 1.00 90.25 261 PHE A CA 1
ATOM 1961 C C . PHE A 1 261 ? 2.235 1.546 10.234 1.00 90.25 261 PHE A C 1
ATOM 1963 O O . PHE A 1 261 ? 3.128 0.783 10.617 1.00 90.25 261 PHE A O 1
ATOM 1970 N N . ASP A 1 262 ? 1.893 2.669 10.857 1.00 89.56 262 ASP A N 1
ATOM 1971 C CA . ASP A 1 262 ? 2.529 3.174 12.064 1.00 89.56 262 ASP A CA 1
ATOM 1972 C C . ASP A 1 262 ? 1.512 3.241 13.194 1.00 89.56 262 ASP A C 1
ATOM 1974 O O . ASP A 1 262 ? 0.339 3.566 12.992 1.00 89.56 262 ASP A O 1
ATOM 1978 N N . PHE A 1 263 ? 1.966 2.946 14.405 1.00 91.06 263 PHE A N 1
ATOM 1979 C CA . PHE A 1 263 ? 1.127 2.938 15.589 1.00 91.06 263 PHE A CA 1
ATOM 1980 C C . PHE A 1 263 ? 1.663 3.905 16.642 1.00 91.06 263 PHE A C 1
ATOM 1982 O O . PHE A 1 263 ? 2.861 3.949 16.917 1.00 91.06 263 PHE A O 1
ATOM 1989 N N . ARG A 1 264 ? 0.756 4.651 17.272 1.00 90.00 264 ARG A N 1
ATOM 1990 C CA . ARG A 1 264 ? 1.015 5.356 18.528 1.00 90.00 264 ARG A CA 1
ATOM 1991 C C . ARG A 1 264 ? -0.088 5.036 19.516 1.00 90.00 264 ARG A C 1
ATOM 1993 O O . ARG A 1 264 ? -1.226 4.782 19.125 1.00 90.00 264 ARG A O 1
ATOM 2000 N N . ASP A 1 265 ? 0.245 5.150 20.790 1.00 90.00 265 ASP A N 1
ATOM 2001 C CA . ASP A 1 265 ? -0.761 5.211 21.836 1.00 90.00 265 ASP A CA 1
ATOM 2002 C C . ASP A 1 265 ? -1.577 6.509 21.687 1.00 90.00 265 ASP A C 1
ATOM 2004 O O . ASP A 1 265 ? -1.013 7.601 21.582 1.00 90.00 265 ASP A O 1
ATOM 2008 N N . GLY A 1 266 ? -2.901 6.376 21.614 1.00 88.62 266 GLY A N 1
ATOM 2009 C CA . GLY A 1 266 ? -3.854 7.483 21.540 1.00 88.62 266 GLY A CA 1
ATOM 2010 C C . GLY A 1 266 ? -4.656 7.680 22.827 1.00 88.62 266 GLY A C 1
ATOM 2011 O O . GLY A 1 266 ? -5.632 8.430 22.812 1.00 88.62 266 GLY A O 1
ATOM 2012 N N . SER A 1 267 ? -4.308 6.979 23.911 1.00 91.62 267 SER A N 1
ATOM 2013 C CA . SER A 1 267 ? -5.023 7.078 25.184 1.00 91.62 267 SER A CA 1
ATOM 2014 C C . SER A 1 267 ? -4.830 8.447 25.862 1.00 91.62 267 SER A C 1
ATOM 2016 O O . SER A 1 267 ? -3.834 9.134 25.616 1.00 91.62 267 SER A O 1
ATOM 2018 N N . PRO A 1 268 ? -5.792 8.894 26.694 1.00 90.06 268 PRO A N 1
ATOM 2019 C CA . PRO A 1 268 ? -5.671 10.145 27.438 1.00 90.06 268 PRO A CA 1
ATOM 2020 C C . PRO A 1 268 ? -4.394 10.234 28.292 1.00 90.06 268 PRO A C 1
ATOM 2022 O O . PRO A 1 268 ? -3.953 9.266 28.904 1.00 90.06 268 PRO A O 1
ATOM 2025 N N . ALA A 1 269 ? -3.830 11.438 28.423 1.00 85.00 269 ALA A N 1
ATOM 2026 C CA . ALA A 1 269 ? -2.581 11.658 29.166 1.00 85.00 269 ALA A CA 1
ATOM 2027 C C . ALA A 1 269 ? -2.653 11.314 30.674 1.00 85.00 269 ALA A C 1
ATOM 2029 O O . ALA A 1 269 ? -1.624 11.234 31.340 1.00 85.00 269 ALA A O 1
ATOM 2030 N N . ASN A 1 270 ? -3.858 11.135 31.223 1.00 86.19 270 ASN A N 1
ATOM 2031 C CA . ASN A 1 270 ? -4.126 10.755 32.611 1.00 86.19 270 ASN A CA 1
ATOM 2032 C C . ASN A 1 270 ? -4.583 9.290 32.772 1.00 86.19 270 ASN A C 1
ATOM 2034 O O . ASN A 1 270 ? -5.142 8.937 33.813 1.00 86.19 270 ASN A O 1
ATOM 2038 N N . THR A 1 271 ? -4.374 8.444 31.762 1.00 88.62 271 THR A N 1
ATOM 2039 C CA . THR A 1 271 ? -4.636 6.999 31.819 1.00 88.62 271 THR A CA 1
ATOM 2040 C C . THR A 1 271 ? -3.364 6.180 31.631 1.00 88.62 271 THR A C 1
ATOM 2042 O O . THR A 1 271 ? -2.384 6.640 31.052 1.00 88.62 271 THR A O 1
ATOM 2045 N N . ASP A 1 272 ? -3.397 4.936 32.107 1.00 90.00 272 ASP A N 1
ATOM 2046 C CA . ASP A 1 272 ? -2.429 3.903 31.741 1.00 90.00 272 ASP A CA 1
ATOM 2047 C C . ASP A 1 272 ? -2.289 3.786 30.214 1.00 90.00 272 ASP A C 1
ATOM 2049 O O . ASP A 1 272 ? -3.289 3.830 29.497 1.00 90.00 272 ASP A O 1
ATOM 2053 N N . ALA A 1 273 ? -1.083 3.486 29.726 1.00 89.56 273 ALA A N 1
ATOM 2054 C CA . ALA A 1 273 ? -0.836 3.289 28.298 1.00 89.56 273 ALA A CA 1
ATOM 2055 C C . ALA A 1 273 ? -1.850 2.324 27.643 1.00 89.56 273 ALA A C 1
ATOM 2057 O O . ALA A 1 273 ? -2.131 1.236 28.166 1.00 89.56 273 ALA A O 1
ATOM 2058 N N . ASN A 1 274 ? -2.366 2.727 26.484 1.00 93.25 274 ASN A N 1
ATOM 2059 C CA . ASN A 1 274 ? -3.378 2.074 25.656 1.00 93.25 274 ASN A CA 1
ATOM 2060 C C . ASN A 1 274 ? -4.716 1.812 26.369 1.00 93.25 274 ASN A C 1
ATOM 2062 O O . ASN A 1 274 ? -5.423 0.864 26.017 1.00 93.25 274 ASN A O 1
ATOM 2066 N N . THR A 1 275 ? -5.068 2.621 27.373 1.00 94.81 275 THR A N 1
ATOM 2067 C CA . THR A 1 275 ? -6.271 2.437 28.202 1.00 94.81 275 THR A CA 1
ATOM 2068 C C . THR A 1 275 ? -7.275 3.563 27.970 1.00 94.81 275 THR A C 1
ATOM 2070 O O . THR A 1 275 ? -6.966 4.730 28.162 1.00 94.81 275 THR A O 1
ATOM 2073 N N . TYR A 1 276 ? -8.492 3.217 27.556 1.00 94.38 276 TYR A N 1
ATOM 2074 C CA . TYR A 1 276 ? -9.504 4.168 27.100 1.00 94.38 276 TYR A CA 1
ATOM 2075 C C . TYR A 1 276 ? -10.749 4.091 27.991 1.00 94.38 276 TYR A C 1
ATOM 2077 O O . TYR A 1 276 ? -11.334 3.010 28.103 1.00 94.38 276 TYR A O 1
ATOM 2085 N N . PRO A 1 277 ? -11.194 5.200 28.603 1.00 92.50 277 PRO A N 1
ATOM 2086 C CA . PRO A 1 277 ? -12.386 5.203 29.437 1.00 92.50 277 PRO A CA 1
ATOM 2087 C C . PRO A 1 277 ? -13.640 5.200 28.550 1.00 92.50 277 PRO A C 1
ATOM 2089 O O . PRO A 1 277 ? -13.817 6.095 27.726 1.00 92.50 277 PRO A O 1
ATOM 2092 N N . VAL A 1 278 ? -14.504 4.189 28.688 1.00 90.94 278 VAL A N 1
ATOM 2093 C CA . VAL A 1 278 ? -15.623 3.962 27.744 1.00 90.94 278 VAL A CA 1
ATOM 2094 C C . VAL A 1 278 ? -17.004 3.860 28.386 1.00 90.94 278 VAL A C 1
ATOM 2096 O O . VAL A 1 278 ? -17.997 4.111 27.711 1.00 90.94 278 VAL A O 1
ATOM 2099 N N . VAL A 1 279 ? -17.094 3.517 29.675 1.00 91.19 279 VAL A N 1
ATOM 2100 C CA . VAL A 1 279 ? -18.363 3.505 30.421 1.00 91.19 279 VAL A CA 1
ATOM 2101 C C . VAL A 1 279 ? -18.175 4.253 31.730 1.00 91.19 279 VAL A C 1
ATOM 2103 O O . VAL A 1 279 ? -17.186 4.056 32.441 1.00 91.19 279 VAL A O 1
ATOM 2106 N N . TYR A 1 280 ? -19.156 5.078 32.065 1.00 90.88 280 TYR A N 1
ATOM 2107 C CA . TYR A 1 280 ? -19.217 5.876 33.281 1.00 90.88 280 TYR A CA 1
ATOM 2108 C C . TYR A 1 280 ? -20.537 5.583 33.997 1.00 90.88 280 TYR A C 1
ATOM 2110 O O . TYR A 1 280 ? -21.526 5.229 33.356 1.00 90.88 280 TYR A O 1
ATOM 2118 N N . ILE A 1 281 ? -20.564 5.737 35.318 1.00 87.75 281 ILE A N 1
ATOM 2119 C CA . ILE A 1 281 ? -21.820 5.773 36.070 1.00 87.75 281 ILE A CA 1
ATOM 2120 C C . ILE A 1 281 ? -22.604 7.011 35.614 1.00 87.75 281 ILE A C 1
ATOM 2122 O O . ILE A 1 281 ? -22.031 8.095 35.519 1.00 87.75 281 ILE A O 1
ATOM 2126 N N . GLN A 1 282 ? -23.902 6.870 35.344 1.00 82.69 282 GLN A N 1
ATOM 2127 C CA . GLN A 1 282 ? -24.792 8.020 35.172 1.00 82.69 282 GLN A CA 1
ATOM 2128 C C . GLN A 1 282 ? -25.252 8.511 36.546 1.00 82.69 282 GLN A C 1
ATOM 2130 O O . GLN A 1 282 ? -25.724 7.727 37.371 1.00 82.69 282 GLN A O 1
ATOM 2135 N N . ASN A 1 283 ? -25.104 9.809 36.793 1.00 80.19 283 ASN A N 1
ATOM 2136 C CA . ASN A 1 283 ? -25.647 10.456 37.980 1.00 80.19 283 ASN A CA 1
ATOM 2137 C C . ASN A 1 283 ? -27.185 10.572 37.865 1.00 80.19 283 ASN A C 1
ATOM 2139 O O . ASN A 1 283 ? -27.718 10.537 36.753 1.00 80.19 283 ASN A O 1
ATOM 2143 N N . PRO A 1 284 ? -27.928 10.758 38.976 1.00 72.31 284 PRO A N 1
ATOM 2144 C CA . PRO A 1 284 ? -29.394 10.863 38.945 1.00 72.31 284 PRO A CA 1
ATOM 2145 C C . PRO A 1 284 ? -29.955 12.023 38.105 1.00 72.31 284 PRO A C 1
ATOM 2147 O O . PRO A 1 284 ? -31.116 11.984 37.711 1.00 72.31 284 PRO A O 1
ATOM 2150 N N . ASP A 1 285 ? -29.147 13.050 37.831 1.00 75.94 285 ASP A N 1
ATOM 2151 C CA . ASP A 1 285 ? -29.474 14.190 36.964 1.00 75.94 285 ASP A CA 1
ATOM 2152 C C . ASP A 1 285 ? -29.163 13.939 35.471 1.00 75.94 285 ASP A C 1
ATOM 2154 O O . ASP A 1 285 ? -29.333 14.832 34.642 1.00 75.94 285 ASP A O 1
ATOM 2158 N N . GLY A 1 286 ? -28.702 12.734 35.120 1.00 73.00 286 GLY A N 1
ATOM 2159 C CA . GLY A 1 286 ? -28.278 12.357 33.771 1.00 73.00 286 GLY A CA 1
ATOM 2160 C C . GLY A 1 286 ? -26.859 12.803 33.402 1.00 73.00 286 GLY A C 1
ATOM 2161 O O . GLY A 1 286 ? -26.415 12.530 32.287 1.00 73.00 286 GLY A O 1
ATOM 2162 N N . SER A 1 287 ? -26.127 13.466 34.306 1.00 83.50 287 SER A N 1
ATOM 2163 C CA . SER A 1 287 ? -24.733 13.846 34.064 1.00 83.50 287 SER A CA 1
ATOM 2164 C C . SER A 1 287 ? -23.776 12.652 34.174 1.00 83.50 287 SER A C 1
ATOM 2166 O O . SER A 1 287 ? -24.068 11.620 34.787 1.00 83.50 287 SER A O 1
ATOM 2168 N N . GLN A 1 288 ? -22.602 12.786 33.557 1.00 86.19 288 GLN A N 1
ATOM 2169 C CA . GLN A 1 288 ? -21.560 11.766 33.585 1.00 86.19 288 GLN A CA 1
ATOM 2170 C C . GLN A 1 288 ? -20.850 11.764 34.948 1.00 86.19 288 GLN A C 1
ATOM 2172 O O . GLN A 1 288 ? -20.191 12.734 35.321 1.00 86.19 288 GLN A O 1
ATOM 2177 N N . GLY A 1 289 ? -20.990 10.666 35.687 1.00 89.00 289 GLY A N 1
ATOM 2178 C CA . GLY A 1 289 ? -20.358 10.434 36.980 1.00 89.00 289 GLY A CA 1
ATOM 2179 C C . GLY A 1 289 ? -18.993 9.755 36.870 1.00 89.00 289 GLY A C 1
ATOM 2180 O O . GLY A 1 289 ? -18.245 9.928 35.906 1.00 89.00 289 GLY A O 1
ATOM 2181 N N . ALA A 1 290 ? -18.645 8.972 37.892 1.00 91.38 290 ALA A N 1
ATOM 2182 C CA . ALA A 1 290 ? -17.347 8.311 37.975 1.00 91.38 290 ALA A CA 1
ATOM 2183 C C . ALA A 1 290 ? -17.140 7.255 36.871 1.00 91.38 290 ALA A C 1
ATOM 2185 O O . ALA A 1 290 ? -18.071 6.570 36.442 1.00 91.38 290 ALA A O 1
ATOM 2186 N N . LYS A 1 291 ? -15.888 7.099 36.428 1.00 91.75 291 LYS A N 1
ATOM 2187 C CA . LYS A 1 291 ? -15.491 6.119 35.409 1.00 91.75 291 LYS A CA 1
ATOM 2188 C C . LYS A 1 291 ? -15.672 4.687 35.911 1.00 91.75 291 LYS A C 1
ATOM 2190 O O . LYS A 1 291 ? -15.043 4.301 36.894 1.00 91.75 291 LYS A O 1
ATOM 2195 N N . LEU A 1 292 ? -16.454 3.896 35.181 1.00 93.75 292 LEU A N 1
ATOM 2196 C CA . LEU A 1 292 ? -16.783 2.517 35.528 1.00 93.75 292 LEU A CA 1
ATOM 2197 C C . LEU A 1 292 ? -15.915 1.499 34.785 1.00 93.75 292 LEU A C 1
ATOM 2199 O O . LEU A 1 292 ? -15.306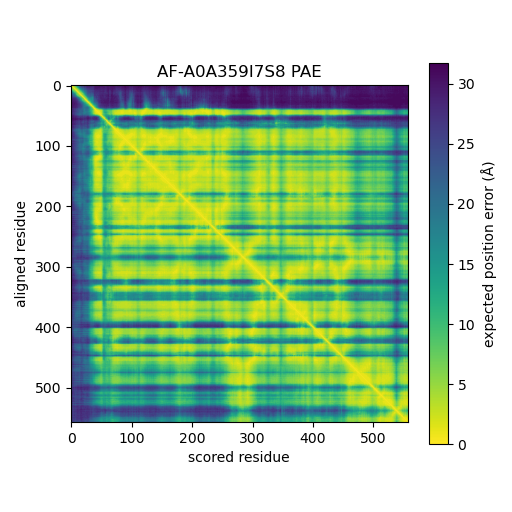 0.657 35.442 1.00 93.75 292 LEU A O 1
ATOM 2203 N N . ILE A 1 293 ? -15.844 1.583 33.449 1.00 94.06 293 ILE A N 1
ATOM 2204 C CA . ILE A 1 293 ? -15.100 0.643 32.595 1.00 94.06 293 ILE A CA 1
ATOM 2205 C C . ILE A 1 293 ? -14.069 1.388 31.741 1.00 94.06 293 ILE A C 1
ATOM 2207 O O . ILE A 1 293 ? -14.416 2.285 30.967 1.00 94.06 293 ILE A O 1
ATOM 2211 N N . ASP A 1 294 ? -12.820 0.941 31.828 1.00 94.62 294 ASP A N 1
ATOM 2212 C CA . ASP A 1 294 ? -11.793 1.153 30.813 1.00 94.62 294 ASP A CA 1
ATOM 2213 C C . ASP A 1 294 ? -11.758 -0.024 29.825 1.00 94.62 294 ASP A C 1
ATOM 2215 O O . ASP A 1 294 ? -11.967 -1.178 30.206 1.00 94.62 294 ASP A O 1
ATOM 2219 N N . ILE A 1 295 ? -11.389 0.236 28.573 1.00 94.94 295 ILE A N 1
ATOM 2220 C CA . ILE A 1 295 ? -10.866 -0.777 27.652 1.00 94.94 295 ILE A CA 1
ATOM 2221 C C . ILE A 1 295 ? -9.363 -0.559 27.505 1.00 94.94 295 ILE A C 1
ATOM 2223 O O . ILE A 1 295 ? -8.927 0.480 27.016 1.00 94.94 295 ILE A O 1
ATOM 2227 N N . LYS A 1 296 ? -8.564 -1.559 27.883 1.00 95.19 296 LYS A N 1
ATOM 2228 C CA . LYS A 1 296 ? -7.124 -1.591 27.610 1.00 95.19 296 LYS A CA 1
ATOM 2229 C C . LYS A 1 296 ? -6.857 -2.394 26.346 1.00 95.19 296 LYS A C 1
ATOM 2231 O O . LYS A 1 296 ? -7.241 -3.560 26.274 1.00 95.19 296 LYS A O 1
ATOM 2236 N N . LEU A 1 297 ? -6.220 -1.792 25.347 1.00 95.62 297 LEU A N 1
ATOM 2237 C CA . LEU A 1 297 ? -5.788 -2.505 24.146 1.00 95.62 297 LEU A CA 1
ATOM 2238 C C . LEU A 1 297 ? -4.469 -3.225 24.442 1.00 95.62 297 LEU A C 1
ATOM 2240 O O . LEU A 1 297 ? -3.517 -2.623 24.935 1.00 95.62 297 LEU A O 1
ATOM 2244 N N . ASN A 1 298 ? -4.420 -4.526 24.157 1.00 91.81 298 ASN A N 1
ATOM 2245 C CA . ASN A 1 298 ? -3.239 -5.359 24.403 1.00 91.81 298 ASN A CA 1
ATOM 2246 C C . ASN A 1 298 ? -2.564 -5.804 23.105 1.00 91.81 298 ASN A C 1
A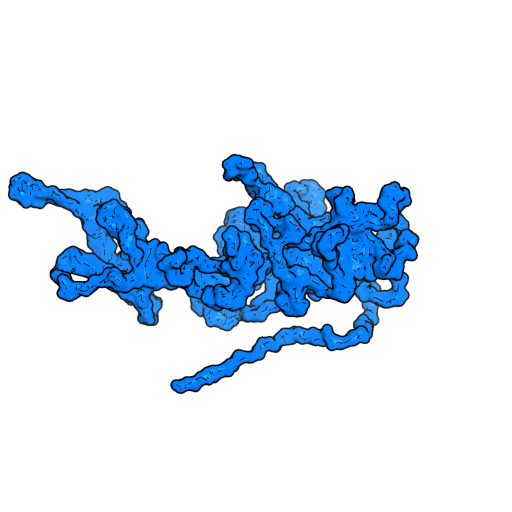TOM 2248 O O . ASN A 1 298 ? -1.345 -5.716 22.983 1.00 91.81 298 ASN A O 1
ATOM 2252 N N . LYS A 1 299 ? -3.363 -6.269 22.139 1.00 91.75 299 LYS A N 1
ATOM 2253 C CA . LYS A 1 299 ? -2.884 -6.784 20.851 1.00 91.75 299 LYS A CA 1
ATOM 2254 C C . LYS A 1 299 ? -3.507 -6.031 19.697 1.00 91.75 299 LYS A C 1
ATOM 2256 O O . LYS A 1 299 ? -4.659 -5.606 19.786 1.00 91.75 299 LYS A O 1
ATOM 2261 N N . MET A 1 300 ? -2.763 -5.965 18.608 1.00 92.88 300 MET A N 1
ATOM 2262 C CA . MET A 1 300 ? -3.229 -5.525 17.300 1.00 92.88 300 MET A CA 1
ATOM 2263 C C . MET A 1 300 ? -2.871 -6.591 16.266 1.00 92.88 300 MET A C 1
ATOM 2265 O O . MET A 1 300 ? -1.872 -7.292 16.431 1.00 92.88 300 MET A O 1
ATOM 2269 N N . ALA A 1 301 ? -3.691 -6.747 15.231 1.00 91.12 301 ALA A N 1
ATOM 2270 C CA . ALA A 1 301 ? -3.470 -7.738 14.191 1.00 91.12 301 ALA A CA 1
ATOM 2271 C C . ALA A 1 301 ? -3.742 -7.165 12.800 1.00 91.12 301 ALA A C 1
ATOM 2273 O O . ALA A 1 301 ? -4.787 -6.552 12.595 1.00 91.12 301 ALA A O 1
ATOM 2274 N N . LEU A 1 302 ? -2.820 -7.361 11.855 1.00 91.94 302 LEU A N 1
ATOM 2275 C CA . LEU A 1 302 ? -3.040 -7.028 10.444 1.00 91.94 302 LEU A CA 1
ATOM 2276 C C . LEU A 1 302 ? -3.801 -8.177 9.779 1.00 91.94 302 LEU A C 1
ATOM 2278 O O . LEU A 1 302 ? -3.422 -9.341 9.941 1.00 91.94 302 LEU A O 1
ATOM 2282 N N . VAL A 1 303 ? -4.835 -7.827 9.012 1.00 91.38 303 VAL A N 1
ATOM 2283 C CA . VAL A 1 303 ? -5.635 -8.765 8.216 1.00 91.38 303 VAL A CA 1
ATOM 2284 C C . VAL A 1 303 ? -5.796 -8.282 6.774 1.00 91.38 303 VAL A C 1
ATOM 2286 O O . VAL A 1 303 ? -5.754 -7.078 6.518 1.00 91.38 303 VAL A O 1
ATOM 2289 N N . ASN A 1 304 ? -6.012 -9.223 5.852 1.00 93.00 304 ASN A N 1
ATOM 2290 C CA . ASN A 1 304 ? -6.256 -9.000 4.421 1.00 93.00 304 ASN A CA 1
ATOM 2291 C C . ASN A 1 304 ? -5.167 -8.193 3.685 1.00 93.00 304 ASN A C 1
ATOM 2293 O O . ASN A 1 304 ? -5.472 -7.333 2.860 1.00 93.00 304 ASN A O 1
ATOM 2297 N N . MET A 1 305 ? -3.887 -8.468 3.941 1.00 93.44 305 MET A N 1
ATOM 2298 C CA . MET A 1 305 ? -2.806 -7.910 3.119 1.00 93.44 305 MET A CA 1
ATOM 2299 C C . MET A 1 305 ? -2.873 -8.531 1.714 1.00 93.44 305 MET A C 1
ATOM 2301 O O . MET A 1 305 ? -2.841 -9.754 1.592 1.00 93.44 305 MET A O 1
ATOM 2305 N N . GLY A 1 306 ? -2.967 -7.727 0.652 1.00 93.56 306 GLY A N 1
ATOM 2306 C CA . GLY A 1 306 ? -3.132 -8.246 -0.713 1.00 93.56 306 GLY A CA 1
ATOM 2307 C C . GLY A 1 306 ? -1.956 -9.129 -1.133 1.00 93.56 306 GLY A C 1
ATOM 2308 O O . GLY A 1 306 ? -0.802 -8.812 -0.849 1.00 93.56 306 GLY A O 1
ATOM 2309 N N . LYS A 1 307 ? -2.229 -10.280 -1.751 1.00 92.88 307 LYS A N 1
ATOM 2310 C CA . LYS A 1 307 ? -1.184 -11.276 -2.032 1.00 92.88 307 LYS A CA 1
ATOM 2311 C C . LYS A 1 307 ? -0.394 -10.983 -3.307 1.00 92.88 307 LYS A C 1
ATOM 2313 O O . LYS A 1 307 ? 0.823 -11.153 -3.328 1.00 92.88 307 LYS A O 1
ATOM 2318 N N . THR A 1 308 ? -1.082 -10.508 -4.342 1.00 94.50 308 THR A N 1
ATOM 2319 C CA . THR A 1 308 ? -0.527 -10.276 -5.680 1.00 94.50 308 THR A CA 1
ATOM 2320 C C . THR A 1 308 ? -0.884 -8.875 -6.162 1.00 94.50 308 THR A C 1
ATOM 2322 O O . THR A 1 308 ? -2.021 -8.438 -6.001 1.00 94.50 308 THR A O 1
ATOM 2325 N N . PHE A 1 309 ? 0.082 -8.179 -6.758 1.00 93.62 309 PHE A N 1
ATOM 2326 C CA . PHE A 1 309 ? -0.057 -6.813 -7.270 1.00 93.62 309 PHE A CA 1
ATOM 2327 C C . PHE A 1 309 ? 0.757 -6.645 -8.567 1.00 93.62 309 PHE A C 1
ATOM 2329 O O . PHE A 1 309 ? 1.566 -7.507 -8.914 1.00 93.62 309 PHE A O 1
ATOM 2336 N N . TYR A 1 310 ? 0.559 -5.546 -9.297 1.00 94.12 310 TYR A N 1
ATOM 2337 C CA . TYR A 1 310 ? 1.370 -5.209 -10.473 1.00 94.12 310 TYR A CA 1
ATOM 2338 C C . TYR A 1 310 ? 2.563 -4.325 -10.091 1.00 94.12 310 TYR A C 1
ATOM 2340 O O . TYR A 1 310 ? 2.387 -3.353 -9.365 1.00 94.12 310 TYR A O 1
ATOM 2348 N N . TYR A 1 311 ? 3.747 -4.564 -10.667 1.00 94.75 311 TYR A N 1
ATOM 2349 C CA . TYR A 1 311 ? 4.911 -3.683 -10.455 1.00 94.75 311 TYR A CA 1
ATOM 2350 C C . TYR A 1 311 ? 4.644 -2.225 -10.832 1.00 94.75 311 TYR A C 1
ATOM 2352 O O . TYR A 1 311 ? 5.107 -1.312 -10.156 1.00 94.75 311 TYR A O 1
ATOM 2360 N N . LEU A 1 312 ? 3.934 -2.005 -11.939 1.00 93.81 312 LEU A N 1
ATOM 2361 C CA . LEU A 1 312 ? 3.584 -0.678 -12.429 1.00 93.81 312 LEU A CA 1
ATOM 2362 C C . LEU A 1 312 ? 2.159 -0.336 -11.994 1.00 93.81 312 LEU A C 1
ATOM 2364 O O . LEU A 1 312 ? 1.212 -1.049 -12.353 1.00 93.81 312 LEU A O 1
ATOM 2368 N N . LYS A 1 313 ? 2.012 0.774 -11.263 1.00 91.50 313 LYS A N 1
ATOM 2369 C CA . LYS A 1 313 ? 0.713 1.288 -10.817 1.00 91.50 313 LYS A CA 1
ATOM 2370 C C . LYS A 1 313 ? -0.224 1.504 -12.006 1.00 91.50 313 LYS A C 1
ATOM 2372 O O . LYS A 1 313 ? 0.206 1.864 -13.103 1.00 91.50 313 LYS A O 1
ATOM 2377 N N . ARG A 1 314 ? -1.519 1.290 -11.797 1.00 91.06 314 ARG A N 1
ATOM 2378 C CA . ARG A 1 314 ? -2.582 1.477 -12.794 1.00 91.06 314 ARG A CA 1
ATOM 2379 C C . ARG A 1 314 ? -3.739 2.201 -12.143 1.00 91.06 314 ARG A C 1
ATOM 2381 O O . ARG A 1 314 ? -4.110 1.828 -11.040 1.00 91.06 314 ARG A O 1
ATOM 2388 N N . VAL A 1 315 ? -4.360 3.139 -12.842 1.00 90.62 315 VAL A N 1
ATOM 2389 C CA . VAL A 1 315 ? -5.615 3.764 -12.400 1.00 90.62 315 VAL A CA 1
ATOM 2390 C C . VAL A 1 315 ? -6.734 3.514 -13.397 1.00 90.62 315 VAL A C 1
ATOM 2392 O O . VAL A 1 315 ? -6.464 3.375 -14.589 1.00 90.62 315 VAL A O 1
ATOM 2395 N N . SER A 1 316 ? -7.980 3.498 -12.927 1.00 91.75 316 SER A N 1
ATOM 2396 C CA . SER A 1 316 ? -9.185 3.619 -13.758 1.00 91.75 316 SER A CA 1
ATOM 2397 C C . SER A 1 316 ? -10.347 4.231 -12.966 1.00 91.75 316 SER A C 1
ATOM 2399 O O . SER A 1 316 ? -10.323 4.290 -11.735 1.00 91.75 316 SER A O 1
ATOM 2401 N N . ASN A 1 317 ? -11.377 4.705 -13.666 1.00 88.88 317 ASN A N 1
ATOM 2402 C CA . ASN A 1 317 ? -12.534 5.370 -13.062 1.00 88.88 317 ASN A CA 1
ATOM 2403 C C . ASN A 1 317 ? -13.367 4.421 -12.182 1.00 88.88 317 ASN A C 1
ATOM 2405 O O . ASN A 1 317 ? -14.017 4.879 -11.245 1.00 88.88 317 ASN A O 1
ATOM 2409 N N . ASN A 1 318 ? -13.359 3.115 -12.477 1.00 88.31 318 ASN A N 1
ATOM 2410 C CA . ASN A 1 318 ? -14.124 2.096 -11.752 1.00 88.31 318 ASN A CA 1
ATOM 2411 C C . ASN A 1 318 ? -13.267 1.110 -10.930 1.00 88.31 318 ASN A C 1
ATOM 2413 O O . ASN A 1 318 ? -13.838 0.309 -10.200 1.00 88.31 318 ASN A O 1
ATOM 2417 N N . GLY A 1 319 ? -11.932 1.151 -11.028 1.00 90.50 319 GLY A N 1
ATOM 2418 C CA . GLY A 1 319 ? -11.017 0.205 -10.368 1.00 90.50 319 GLY A CA 1
ATOM 2419 C C . GLY A 1 319 ? -10.817 -1.124 -11.101 1.00 90.50 319 GLY A C 1
ATOM 2420 O O . GLY A 1 319 ? -10.088 -1.983 -10.615 1.00 90.50 319 GLY A O 1
ATOM 2421 N N . LEU A 1 320 ? -11.423 -1.300 -12.277 1.00 90.62 320 LEU A N 1
ATOM 2422 C CA . LEU A 1 320 ? -11.249 -2.464 -13.147 1.00 90.62 320 LEU A CA 1
ATOM 2423 C C . LEU A 1 320 ? -10.265 -2.158 -14.287 1.00 90.62 320 LEU A C 1
ATOM 2425 O O . LEU A 1 320 ? -10.047 -1.003 -14.661 1.00 90.62 320 LEU A O 1
ATOM 2429 N N . ASN A 1 321 ? -9.691 -3.210 -14.873 1.00 84.12 321 ASN A N 1
ATOM 2430 C CA . ASN A 1 321 ? -8.839 -3.151 -16.068 1.00 84.12 321 ASN A CA 1
ATOM 2431 C C . ASN A 1 321 ? -9.642 -3.105 -17.387 1.00 84.12 321 ASN A C 1
ATOM 2433 O O . ASN A 1 321 ? -9.066 -3.237 -18.471 1.00 84.12 321 ASN A O 1
ATOM 2437 N N . ASP A 1 322 ? -10.961 -2.906 -17.308 1.00 75.88 322 ASP A N 1
ATOM 2438 C CA . ASP A 1 322 ? -11.856 -2.873 -18.462 1.00 75.88 322 ASP A CA 1
ATOM 2439 C C . ASP A 1 322 ? -11.435 -1.784 -19.456 1.00 75.88 322 ASP A C 1
ATOM 2441 O O . ASP A 1 322 ? -11.367 -0.593 -19.129 1.00 75.88 322 ASP A O 1
ATOM 2445 N N . GLY A 1 323 ? -11.183 -2.202 -20.697 1.00 62.16 323 GLY A N 1
ATOM 2446 C CA . GLY A 1 323 ? -10.788 -1.316 -21.786 1.00 62.16 323 GLY A CA 1
ATOM 2447 C C . GLY A 1 323 ? -9.281 -1.096 -21.949 1.00 62.16 323 GLY A C 1
ATOM 2448 O O . GLY A 1 323 ? -8.903 -0.169 -22.666 1.00 62.16 323 GLY A O 1
ATOM 2449 N N . TRP A 1 324 ? -8.428 -1.940 -21.353 1.00 65.00 324 TRP A N 1
ATOM 2450 C CA . TRP A 1 324 ? -7.007 -2.057 -21.718 1.00 65.00 324 TRP A CA 1
ATOM 2451 C C . TRP A 1 324 ? -6.835 -2.108 -23.249 1.00 65.00 324 TRP A C 1
ATOM 2453 O O . TRP A 1 324 ? -7.350 -3.012 -23.907 1.00 65.00 324 TRP A O 1
ATOM 2463 N N . ASN A 1 325 ? -6.151 -1.110 -23.820 1.00 58.12 325 ASN A N 1
ATOM 2464 C CA . ASN A 1 325 ? -5.951 -0.906 -25.265 1.00 58.12 325 ASN A CA 1
ATOM 2465 C C . ASN A 1 325 ? -7.224 -0.890 -26.150 1.00 58.12 325 ASN A C 1
ATOM 2467 O O . ASN A 1 325 ? -7.124 -0.937 -27.377 1.00 58.12 325 ASN A O 1
ATOM 2471 N N . ALA A 1 326 ? -8.425 -0.758 -25.575 1.00 59.19 326 ALA A N 1
ATOM 2472 C CA . ALA A 1 326 ? -9.662 -0.668 -26.345 1.00 59.19 326 ALA A CA 1
ATOM 2473 C C . ALA A 1 326 ? -9.888 0.766 -26.855 1.00 59.19 326 ALA A C 1
ATOM 2475 O O . ALA A 1 326 ? -10.170 1.686 -26.081 1.00 59.19 326 ALA A O 1
ATOM 2476 N N . ALA A 1 327 ? -9.803 0.956 -28.174 1.00 52.56 327 ALA A N 1
ATOM 2477 C CA . ALA A 1 327 ? -10.117 2.232 -28.813 1.00 52.56 327 ALA A CA 1
ATOM 2478 C C . ALA A 1 327 ? -11.559 2.664 -28.481 1.00 52.56 327 ALA A C 1
ATOM 2480 O O . ALA A 1 327 ? -12.515 1.955 -28.790 1.00 52.56 327 ALA A O 1
ATOM 2481 N N . GLY A 1 328 ? -11.708 3.830 -27.844 1.00 58.72 328 GLY A N 1
ATOM 2482 C CA . GLY A 1 328 ? -13.000 4.346 -27.376 1.00 58.72 328 GLY A CA 1
ATOM 2483 C C . GLY A 1 328 ? -13.358 4.017 -25.919 1.00 58.72 328 GLY A C 1
ATOM 2484 O O . GLY A 1 328 ? -14.437 4.409 -25.482 1.00 58.72 328 GLY A O 1
ATOM 2485 N N . SER A 1 329 ? -12.484 3.354 -25.147 1.00 67.62 329 SER A N 1
ATOM 2486 C CA . SER A 1 329 ? -12.695 3.182 -23.701 1.00 67.62 329 SER A CA 1
ATOM 2487 C C . SER A 1 329 ? -12.783 4.532 -22.978 1.00 67.62 329 SER A C 1
ATOM 2489 O O . SER A 1 329 ? -11.870 5.354 -23.048 1.00 67.62 329 SER A O 1
ATOM 2491 N N . THR A 1 330 ? -13.872 4.743 -22.238 1.00 73.06 330 THR A N 1
ATOM 2492 C CA . THR A 1 330 ? -14.095 5.925 -21.387 1.00 73.06 330 THR A CA 1
ATOM 2493 C C . THR A 1 330 ? -13.761 5.673 -19.914 1.00 73.06 330 THR A C 1
ATOM 2495 O O . THR A 1 330 ? -13.954 6.558 -19.081 1.00 73.06 330 THR A O 1
ATOM 2498 N N . ASN A 1 331 ? -13.214 4.499 -19.571 1.00 81.25 331 ASN A N 1
ATOM 2499 C CA . ASN A 1 331 ? -12.921 4.103 -18.188 1.00 81.25 331 ASN A CA 1
ATOM 2500 C C . ASN A 1 331 ? -11.711 4.840 -17.563 1.00 81.25 331 ASN A C 1
ATOM 2502 O O . ASN A 1 331 ? -11.256 4.488 -16.480 1.00 81.25 331 ASN A O 1
ATOM 2506 N N . GLY A 1 332 ? -11.144 5.845 -18.240 1.00 82.62 332 GLY A N 1
ATOM 2507 C CA . GLY A 1 332 ? -10.038 6.6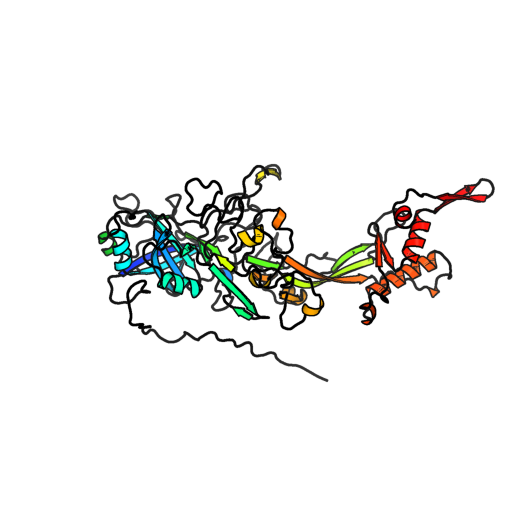53 -17.711 1.00 82.62 332 GLY A CA 1
ATOM 2508 C C . GLY A 1 332 ? -8.784 5.848 -17.355 1.00 82.62 332 GLY A C 1
ATOM 2509 O O . GLY A 1 332 ? -8.004 6.288 -16.511 1.00 82.62 332 GLY A O 1
ATOM 2510 N N . TRP A 1 333 ? -8.617 4.665 -17.958 1.00 89.31 333 TRP A N 1
ATOM 2511 C CA . TRP A 1 333 ? -7.526 3.755 -17.638 1.00 89.31 333 TRP A CA 1
ATOM 2512 C C . TRP A 1 333 ? -6.162 4.361 -18.003 1.00 89.31 333 TRP A C 1
ATOM 2514 O O . TRP A 1 333 ? -5.997 4.894 -19.103 1.00 89.31 333 TRP A O 1
ATOM 2524 N N . ALA A 1 334 ? -5.177 4.250 -17.106 1.00 89.75 334 ALA A N 1
ATOM 2525 C CA . ALA A 1 334 ? -3.798 4.656 -17.373 1.00 89.75 334 ALA A CA 1
ATOM 2526 C C . ALA A 1 334 ? -2.760 3.834 -16.587 1.00 89.75 334 ALA A C 1
ATOM 2528 O O . ALA A 1 334 ? -2.875 3.655 -15.371 1.00 89.75 334 ALA A O 1
ATOM 2529 N N . LEU A 1 335 ? -1.700 3.405 -17.281 1.00 91.81 335 LEU A N 1
ATOM 2530 C CA . LEU A 1 335 ? -0.457 2.899 -16.687 1.00 91.81 335 LEU A CA 1
ATOM 2531 C C . LEU A 1 335 ? 0.341 4.061 -16.082 1.00 91.81 335 LEU A C 1
ATOM 2533 O O . LEU A 1 335 ? 0.460 5.106 -16.719 1.00 91.81 335 LEU A O 1
ATOM 2537 N N . CYS A 1 336 ? 0.879 3.877 -14.874 1.00 91.12 336 CYS A N 1
ATOM 2538 C CA . CYS A 1 336 ? 1.554 4.912 -14.084 1.00 91.12 336 CYS A CA 1
ATOM 2539 C C . CYS A 1 336 ? 0.760 6.234 -14.090 1.00 91.12 336 CYS A C 1
ATOM 2541 O O . CYS A 1 336 ? 1.307 7.313 -14.323 1.00 91.12 336 CYS A O 1
ATOM 2543 N N . GLY A 1 337 ? -0.565 6.131 -13.956 1.00 86.75 337 GLY A N 1
ATOM 2544 C CA . GLY A 1 337 ? -1.459 7.281 -13.944 1.00 86.75 337 GLY A CA 1
ATOM 2545 C C . GLY A 1 337 ? -1.559 7.906 -12.556 1.00 86.75 337 GLY A C 1
ATOM 2546 O O . GLY A 1 337 ? -1.414 7.227 -11.541 1.00 86.75 337 GLY A O 1
ATOM 2547 N N . ALA A 1 338 ? -1.832 9.210 -12.527 1.00 83.38 338 ALA A N 1
ATOM 2548 C CA . ALA A 1 338 ? -2.038 9.946 -11.288 1.00 83.38 338 ALA A CA 1
ATOM 2549 C C . ALA A 1 338 ? -3.293 9.468 -10.544 1.00 83.38 338 ALA A C 1
ATOM 2551 O O . ALA A 1 338 ? -4.359 9.301 -11.148 1.00 83.38 338 ALA A O 1
ATOM 2552 N N . GLU A 1 339 ? -3.173 9.328 -9.227 1.00 83.56 339 GLU A N 1
ATOM 2553 C CA . GLU A 1 339 ? -4.319 9.191 -8.332 1.00 83.56 339 GLU A CA 1
ATOM 2554 C C . GLU A 1 339 ? -5.042 10.535 -8.218 1.00 83.56 339 GLU A C 1
ATOM 2556 O O . GLU A 1 339 ? -4.421 11.582 -8.011 1.00 83.56 339 GLU A O 1
ATOM 2561 N N . LYS A 1 340 ? -6.366 10.499 -8.377 1.00 82.56 340 LYS A N 1
ATOM 2562 C CA . LYS A 1 340 ? -7.242 11.669 -8.426 1.00 82.56 340 LYS A CA 1
ATOM 2563 C C . LYS A 1 340 ? -8.182 11.688 -7.233 1.00 82.56 340 LYS A C 1
ATOM 2565 O O . LYS A 1 340 ? -8.740 10.649 -6.875 1.00 82.56 340 LYS A O 1
ATOM 2570 N N . PRO A 1 341 ? -8.422 12.866 -6.645 1.00 77.06 341 PRO A N 1
ATOM 2571 C CA . PRO A 1 341 ? -9.207 12.955 -5.435 1.00 77.06 341 PRO A CA 1
ATOM 2572 C C . PRO A 1 341 ? -10.708 12.871 -5.724 1.00 77.06 341 PRO A C 1
ATOM 2574 O O . PRO A 1 341 ? -11.204 13.427 -6.705 1.00 77.06 341 PRO A O 1
ATOM 2577 N N . TRP A 1 342 ? -11.439 12.227 -4.814 1.00 78.12 342 TRP A N 1
ATOM 2578 C CA . TRP A 1 342 ? -12.907 12.162 -4.824 1.00 78.12 342 TRP A CA 1
ATOM 2579 C C . TRP A 1 342 ? -13.576 13.444 -4.302 1.00 78.12 342 TRP A C 1
ATOM 2581 O O . TRP A 1 342 ? -14.795 13.576 -4.347 1.00 78.12 342 TRP A O 1
ATOM 2591 N N . TYR A 1 343 ? -12.785 14.394 -3.803 1.00 76.38 343 TYR A N 1
ATOM 2592 C CA . TYR A 1 343 ? -13.240 15.712 -3.376 1.00 76.38 343 TYR A CA 1
ATOM 2593 C C . TYR A 1 343 ? -12.117 16.752 -3.496 1.00 76.38 343 TYR A C 1
ATOM 2595 O O . TYR A 1 343 ? -10.996 16.443 -3.888 1.00 76.38 343 TYR A O 1
ATOM 2603 N N . THR A 1 344 ? -12.373 18.016 -3.181 1.00 73.00 344 THR A N 1
ATOM 2604 C CA . THR A 1 344 ? -11.320 19.028 -3.002 1.00 73.00 344 THR A CA 1
ATOM 2605 C C . THR A 1 344 ? -11.691 19.967 -1.871 1.00 73.00 344 THR A C 1
ATOM 2607 O O . THR A 1 344 ? -12.842 20.384 -1.759 1.00 73.00 344 THR A O 1
ATOM 2610 N N . LEU A 1 345 ? -10.713 20.278 -1.019 1.00 69.69 345 LEU A N 1
ATOM 2611 C CA . LEU A 1 345 ? -10.879 21.254 0.049 1.00 69.69 345 LEU A CA 1
ATOM 2612 C C . LEU A 1 345 ? -10.865 22.661 -0.559 1.00 69.69 345 LEU A C 1
ATOM 2614 O O . LEU A 1 345 ? -9.881 23.063 -1.178 1.00 69.69 345 LEU A O 1
ATOM 2618 N N . GLN A 1 346 ? -11.958 23.398 -0.396 1.00 75.31 346 GLN A N 1
ATOM 2619 C CA . GLN A 1 346 ? -12.050 24.795 -0.803 1.00 75.31 346 GLN A CA 1
ATOM 2620 C C . GLN A 1 346 ? -11.387 25.716 0.231 1.00 75.31 346 GLN A C 1
ATOM 2622 O O . GLN A 1 346 ? -11.157 25.341 1.381 1.00 75.31 346 GLN A O 1
ATOM 2627 N N . THR A 1 347 ? -11.109 26.959 -0.166 1.00 77.56 347 THR A N 1
ATOM 2628 C CA . THR A 1 347 ? -10.454 27.976 0.679 1.00 77.56 347 THR A CA 1
ATOM 2629 C C . THR A 1 347 ? -11.240 28.319 1.955 1.00 77.56 347 THR A C 1
ATOM 2631 O O . THR A 1 347 ? -10.657 28.818 2.913 1.00 77.56 347 THR A O 1
ATOM 2634 N N . ASP A 1 348 ? -12.549 28.055 1.986 1.00 80.31 348 ASP A N 1
ATOM 2635 C CA . ASP A 1 348 ? -13.421 28.234 3.156 1.00 80.31 348 ASP A CA 1
ATOM 2636 C C . ASP A 1 348 ? -13.486 26.999 4.082 1.00 80.31 348 ASP A C 1
ATOM 2638 O O . ASP A 1 348 ? -14.174 27.027 5.102 1.00 80.31 348 ASP A O 1
ATOM 2642 N N . GLY A 1 349 ? -12.769 25.921 3.746 1.00 74.75 349 GLY A N 1
ATOM 2643 C CA . GLY A 1 349 ? -12.777 24.651 4.471 1.00 74.75 349 GLY A CA 1
ATOM 2644 C C . GLY A 1 349 ? -13.902 23.687 4.073 1.00 74.75 349 GLY A C 1
ATOM 2645 O O . GLY A 1 349 ? -13.992 22.605 4.652 1.00 74.75 349 GLY A O 1
ATOM 2646 N N . SER A 1 350 ? -14.751 24.035 3.100 1.00 80.75 350 SER A N 1
ATOM 2647 C CA . SER A 1 350 ? -15.768 23.122 2.564 1.00 80.75 350 SER A CA 1
ATOM 2648 C C . SER A 1 350 ? -15.165 22.063 1.628 1.00 80.75 350 SER A C 1
ATOM 2650 O O . SER A 1 350 ? -14.079 22.238 1.074 1.00 80.75 350 SER A O 1
ATOM 2652 N N . LEU A 1 351 ? -15.866 20.939 1.449 1.00 79.56 351 LEU A N 1
ATOM 2653 C CA . LEU A 1 351 ? -15.467 19.866 0.533 1.00 79.56 351 LEU A CA 1
ATOM 2654 C C . LEU A 1 351 ? -16.322 19.921 -0.738 1.00 79.56 351 LEU A C 1
ATOM 2656 O O . LEU A 1 351 ? -17.517 19.631 -0.684 1.00 79.56 351 LEU A O 1
ATOM 2660 N N . ASP A 1 352 ? -15.717 20.238 -1.883 1.00 77.06 352 ASP A N 1
ATOM 2661 C CA . ASP A 1 352 ? -16.350 20.011 -3.186 1.00 77.06 352 ASP A CA 1
ATOM 2662 C C . ASP A 1 352 ? -16.265 18.525 -3.542 1.00 77.06 352 ASP A C 1
ATOM 2664 O O . ASP A 1 352 ? -15.170 18.000 -3.722 1.00 77.06 352 ASP A O 1
ATOM 2668 N N . GLN A 1 353 ? -17.410 17.849 -3.638 1.00 75.75 353 GLN A N 1
ATOM 2669 C CA . GLN A 1 353 ? -17.515 16.415 -3.942 1.00 75.75 353 GLN A CA 1
ATOM 2670 C C . GLN A 1 353 ? -17.804 16.140 -5.432 1.00 75.75 353 GLN A C 1
ATOM 2672 O O . GLN A 1 353 ? -17.979 14.991 -5.824 1.00 75.75 353 GLN A O 1
ATOM 2677 N N . ASN A 1 354 ? -17.845 17.166 -6.292 1.00 71.81 354 ASN A N 1
ATOM 2678 C CA . ASN A 1 354 ? -18.203 17.023 -7.711 1.00 71.81 354 ASN A CA 1
ATOM 2679 C C . ASN A 1 354 ? -17.039 16.551 -8.608 1.00 71.81 354 ASN A C 1
ATOM 2681 O O . ASN A 1 354 ? -17.054 16.783 -9.820 1.00 71.81 354 ASN A O 1
ATOM 2685 N N . ARG A 1 355 ? -16.006 15.907 -8.046 1.00 70.88 355 ARG A N 1
ATOM 2686 C CA . ARG A 1 355 ? -14.824 15.470 -8.803 1.00 70.88 355 ARG A CA 1
ATOM 2687 C C . ARG A 1 355 ? -14.888 13.980 -9.149 1.00 70.88 355 ARG A C 1
ATOM 2689 O O . ARG A 1 355 ? -15.067 13.160 -8.251 1.00 70.88 355 ARG A O 1
ATOM 2696 N N . PRO A 1 356 ? -14.665 13.599 -10.422 1.00 73.44 356 PRO A N 1
ATOM 2697 C CA . PRO A 1 356 ? -14.398 12.214 -10.771 1.00 73.44 356 PRO A CA 1
ATOM 2698 C C . PRO A 1 356 ? -12.990 11.856 -10.279 1.00 73.44 356 PRO A C 1
ATOM 2700 O O . PRO A 1 356 ? -11.989 12.149 -10.943 1.00 73.44 356 PRO A O 1
ATOM 2703 N N . GLY A 1 357 ? -12.924 11.256 -9.091 1.00 82.81 357 GLY A N 1
ATOM 2704 C CA . GLY A 1 357 ? -11.732 10.558 -8.627 1.00 82.81 357 GLY A CA 1
ATOM 2705 C C . GLY A 1 357 ? -11.465 9.306 -9.467 1.00 82.81 357 GLY A C 1
ATOM 2706 O O . GLY A 1 357 ? -12.163 9.014 -10.442 1.00 82.81 357 GLY A O 1
ATOM 2707 N N . ASN A 1 358 ? -10.438 8.553 -9.094 1.00 87.62 358 ASN A N 1
ATOM 2708 C CA . ASN A 1 358 ? -10.164 7.242 -9.673 1.00 87.62 358 ASN A CA 1
ATOM 2709 C C . ASN A 1 358 ? -9.732 6.248 -8.585 1.00 87.62 358 ASN A C 1
ATOM 2711 O O . ASN A 1 358 ? -9.565 6.604 -7.417 1.00 87.62 358 ASN A O 1
ATOM 2715 N N . TYR A 1 359 ? -9.610 4.985 -8.977 1.00 89.19 359 TYR A N 1
ATOM 2716 C CA . TYR A 1 359 ? -9.140 3.892 -8.133 1.00 89.19 359 TYR A CA 1
ATOM 2717 C C . TYR A 1 359 ? -7.862 3.305 -8.726 1.00 89.19 359 TYR A C 1
ATOM 2719 O O . TYR A 1 359 ? -7.697 3.307 -9.951 1.00 89.19 359 TYR A O 1
ATOM 2727 N N . ILE A 1 360 ? -7.004 2.736 -7.877 1.00 90.88 360 ILE A N 1
ATOM 2728 C CA . ILE A 1 360 ? -5.966 1.818 -8.351 1.00 90.88 360 ILE A CA 1
ATOM 2729 C C . ILE A 1 360 ? -6.621 0.530 -8.859 1.00 90.88 360 ILE A C 1
ATOM 2731 O O . ILE A 1 360 ? -7.624 0.067 -8.311 1.00 90.88 360 ILE A O 1
ATOM 2735 N N . VAL A 1 361 ? -6.055 -0.044 -9.919 1.00 92.00 361 VAL A N 1
ATOM 2736 C CA . VAL A 1 361 ? -6.489 -1.329 -10.475 1.00 92.00 361 VAL A CA 1
ATOM 2737 C C . VAL A 1 361 ? -5.671 -2.463 -9.861 1.00 92.00 361 VAL A C 1
ATOM 2739 O O . VAL A 1 361 ? -4.525 -2.708 -10.244 1.00 92.00 361 VAL A O 1
ATOM 2742 N N . ASP A 1 362 ? -6.292 -3.154 -8.910 1.00 93.25 362 ASP A N 1
ATOM 2743 C CA . ASP A 1 362 ? -5.768 -4.341 -8.233 1.00 93.25 362 ASP A CA 1
ATOM 2744 C C . ASP A 1 362 ? -5.627 -5.542 -9.192 1.00 93.25 362 ASP A C 1
ATOM 2746 O O . ASP A 1 362 ? -6.393 -5.681 -10.149 1.00 93.25 362 ASP A O 1
ATOM 2750 N N . TYR A 1 363 ? -4.681 -6.452 -8.933 1.00 93.38 363 TYR A N 1
ATOM 2751 C CA . TYR A 1 363 ? -4.496 -7.648 -9.771 1.00 93.38 363 TYR A CA 1
ATOM 2752 C C . TYR A 1 363 ? -5.728 -8.570 -9.771 1.00 93.38 363 TYR A C 1
ATOM 2754 O O . TYR A 1 363 ? -6.062 -9.169 -10.792 1.00 93.38 363 TYR A O 1
ATOM 2762 N N . PHE A 1 364 ? -6.437 -8.645 -8.642 1.00 93.19 364 PHE A N 1
ATOM 2763 C CA . PHE A 1 364 ? -7.672 -9.413 -8.481 1.00 93.19 364 PHE A CA 1
ATOM 2764 C C . PHE A 1 364 ? -8.923 -8.519 -8.492 1.00 93.19 364 PHE A C 1
ATOM 2766 O O . PHE A 1 364 ? -9.949 -8.873 -7.905 1.00 93.19 364 PHE A O 1
ATOM 2773 N N . ALA A 1 365 ? -8.862 -7.351 -9.144 1.00 92.44 365 ALA A N 1
ATOM 2774 C CA . ALA A 1 365 ? -9.960 -6.385 -9.178 1.00 92.44 365 ALA A CA 1
ATOM 2775 C C . ALA A 1 365 ? -11.291 -7.007 -9.641 1.00 92.44 365 ALA A C 1
ATOM 2777 O O . ALA A 1 365 ? -12.320 -6.807 -8.998 1.00 92.44 365 ALA A O 1
ATOM 2778 N N . GLN A 1 366 ? -11.280 -7.819 -10.704 1.00 91.31 366 GLN A N 1
ATOM 2779 C CA . GLN A 1 366 ? -12.492 -8.469 -11.222 1.00 91.31 366 GLN A CA 1
ATOM 2780 C C . GLN A 1 366 ? -13.118 -9.437 -10.203 1.00 91.31 366 GLN A C 1
ATOM 2782 O O . GLN A 1 366 ? -14.333 -9.423 -10.011 1.00 91.31 366 GLN A O 1
ATOM 2787 N N . GLN A 1 367 ? -12.304 -10.231 -9.501 1.00 92.31 367 GLN A N 1
ATOM 2788 C CA . GLN A 1 367 ? -12.756 -11.166 -8.466 1.00 92.31 367 GLN A CA 1
ATOM 2789 C C . GLN A 1 367 ? -13.275 -10.422 -7.227 1.00 92.31 367 GLN A C 1
ATOM 2791 O O . GLN A 1 367 ? -14.328 -10.766 -6.696 1.00 92.31 367 GLN A O 1
ATOM 2796 N N . LYS A 1 368 ? -12.585 -9.357 -6.799 1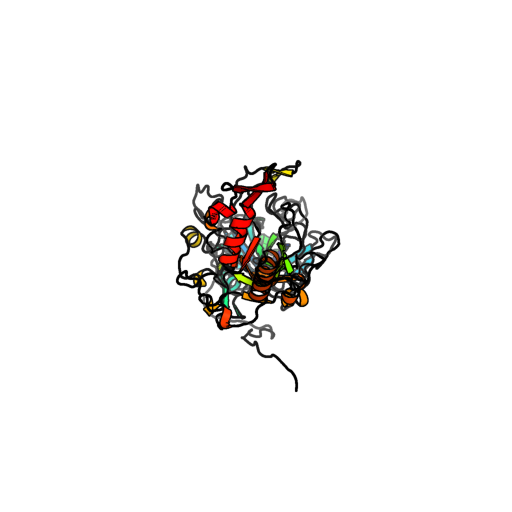.00 91.56 368 LYS A N 1
ATOM 2797 C CA . LYS A 1 368 ? -13.021 -8.494 -5.687 1.00 91.56 368 LYS A CA 1
ATOM 2798 C C . LYS A 1 368 ? -14.343 -7.788 -5.995 1.00 91.56 368 LYS A C 1
ATOM 2800 O O . LYS A 1 368 ? -15.182 -7.683 -5.108 1.00 91.56 368 LYS A O 1
ATOM 2805 N N . ASN A 1 369 ? -14.550 -7.367 -7.243 1.00 90.56 369 ASN A N 1
ATOM 2806 C CA . ASN A 1 369 ? -15.794 -6.752 -7.709 1.00 90.56 369 ASN A CA 1
ATOM 2807 C C . ASN A 1 369 ? -16.956 -7.752 -7.861 1.00 90.56 369 ASN A C 1
ATOM 2809 O O . ASN A 1 369 ? -18.108 -7.377 -7.672 1.00 90.56 369 ASN A O 1
ATOM 2813 N N . ALA A 1 370 ? -16.671 -9.016 -8.191 1.00 90.00 370 ALA A N 1
ATOM 2814 C CA . ALA A 1 370 ? -17.675 -10.085 -8.217 1.00 90.00 370 ALA A CA 1
ATOM 2815 C C . ALA A 1 370 ? -18.092 -10.562 -6.809 1.00 90.00 370 ALA A C 1
ATOM 2817 O O . ALA A 1 370 ? -19.162 -11.150 -6.654 1.00 90.00 370 ALA A O 1
ATOM 2818 N N . GLY A 1 371 ? -17.258 -10.295 -5.798 1.00 89.38 371 GLY A N 1
ATOM 2819 C CA . GLY A 1 371 ? -17.420 -10.754 -4.422 1.00 89.38 371 GLY A CA 1
ATOM 2820 C C . GLY A 1 371 ? -16.639 -12.044 -4.152 1.00 89.38 371 GLY A C 1
ATOM 2821 O O . GLY A 1 371 ? -16.769 -13.034 -4.867 1.00 89.38 371 GLY A O 1
ATOM 2822 N N . ILE A 1 372 ? -15.831 -12.039 -3.089 1.00 90.38 372 ILE A N 1
ATOM 2823 C CA . ILE A 1 372 ? -15.068 -13.208 -2.631 1.00 90.38 372 ILE A CA 1
ATOM 2824 C C . ILE A 1 372 ? -15.829 -13.851 -1.468 1.00 90.38 372 ILE A C 1
ATOM 2826 O O . ILE A 1 372 ? -16.004 -13.223 -0.426 1.00 90.38 372 ILE A O 1
ATOM 2830 N N . SER A 1 373 ? -16.262 -15.100 -1.643 1.00 89.50 373 SER A N 1
ATOM 2831 C CA . SER A 1 373 ? -16.962 -15.892 -0.617 1.00 89.50 373 SER A CA 1
ATOM 2832 C C . SER A 1 373 ? -16.176 -17.107 -0.116 1.00 89.50 373 SER A C 1
ATOM 2834 O O . SER A 1 373 ? -16.563 -17.716 0.874 1.00 89.50 373 SER A O 1
ATOM 2836 N N . GLU A 1 374 ? -15.094 -17.479 -0.800 1.00 91.69 374 GLU A N 1
ATOM 2837 C CA . GLU A 1 374 ? -14.276 -18.660 -0.513 1.00 91.69 374 GLU A CA 1
ATOM 2838 C C . GLU A 1 374 ? -12.826 -18.446 -0.979 1.00 91.69 374 GLU A C 1
ATOM 2840 O O . GLU A 1 374 ? -12.521 -17.501 -1.711 1.00 91.69 374 GLU A O 1
ATOM 2845 N N . ASN A 1 375 ? -11.925 -19.344 -0.571 1.00 92.00 375 ASN A N 1
ATOM 2846 C CA . ASN A 1 375 ? -10.517 -19.373 -0.982 1.00 92.00 375 ASN A CA 1
ATOM 2847 C C . ASN A 1 375 ? -9.749 -18.061 -0.705 1.00 92.00 375 ASN A C 1
ATOM 2849 O O . ASN A 1 375 ? -8.872 -17.662 -1.473 1.00 92.00 375 ASN A O 1
ATOM 2853 N N . PHE A 1 376 ? -10.052 -17.392 0.413 1.00 91.56 376 PHE A N 1
ATOM 2854 C CA . PHE A 1 376 ? -9.447 -16.119 0.821 1.00 91.56 376 PHE A CA 1
ATOM 2855 C C . PHE A 1 376 ? -7.904 -16.128 0.822 1.00 91.56 376 PHE A C 1
ATOM 2857 O O . PHE A 1 376 ? -7.301 -15.118 0.458 1.00 91.56 376 PHE A O 1
ATOM 2864 N N . SER A 1 377 ? -7.250 -17.254 1.138 1.00 90.19 377 SER A N 1
ATOM 2865 C CA . SER A 1 377 ? -5.779 -17.382 1.122 1.00 90.19 377 SER A CA 1
ATOM 2866 C C . SER A 1 377 ? -5.131 -17.339 -0.274 1.00 90.19 377 SER A C 1
ATOM 2868 O O . SER A 1 377 ? -3.903 -17.223 -0.387 1.00 90.19 377 SER A O 1
ATOM 2870 N N . THR A 1 378 ? -5.932 -17.402 -1.344 1.00 92.69 378 THR A N 1
ATOM 2871 C CA . THR A 1 378 ? -5.499 -17.115 -2.721 1.00 92.69 378 THR A CA 1
ATOM 2872 C C . THR A 1 378 ? -5.275 -15.618 -2.927 1.00 92.69 378 THR A C 1
ATOM 2874 O O . THR A 1 378 ? -4.292 -15.222 -3.548 1.00 92.69 378 THR A O 1
ATOM 2877 N N . TYR A 1 379 ? -6.159 -14.786 -2.375 1.00 93.44 379 TYR A N 1
ATOM 2878 C CA . TYR A 1 379 ? -6.192 -13.340 -2.614 1.00 93.44 379 TYR A CA 1
ATOM 2879 C C . TYR A 1 379 ? -5.424 -12.539 -1.559 1.00 93.44 379 TYR A C 1
ATOM 2881 O O . TYR A 1 379 ? -4.898 -11.463 -1.859 1.00 93.44 379 TYR A O 1
ATOM 2889 N N . PHE A 1 380 ? -5.352 -13.062 -0.332 1.00 93.00 380 PHE A N 1
ATOM 2890 C CA . PHE A 1 380 ? -4.828 -12.351 0.827 1.00 93.00 380 PHE A CA 1
ATOM 2891 C C . PHE A 1 380 ? -3.793 -13.168 1.601 1.00 93.00 380 PHE A C 1
ATOM 2893 O O . PHE A 1 380 ? -4.005 -14.334 1.937 1.00 93.00 380 PHE A O 1
ATOM 2900 N N . ASN A 1 381 ? -2.707 -12.503 1.981 1.00 91.88 381 ASN A N 1
ATOM 2901 C CA . ASN A 1 381 ? -1.966 -12.856 3.181 1.00 91.88 381 ASN A CA 1
ATOM 2902 C C . ASN A 1 381 ? -2.756 -12.387 4.407 1.00 91.88 381 ASN A C 1
ATOM 2904 O O . ASN A 1 381 ? -3.413 -11.343 4.389 1.00 91.88 381 ASN A O 1
ATOM 2908 N N . TYR A 1 382 ? -2.644 -13.138 5.497 1.00 89.94 382 TYR A N 1
ATOM 2909 C CA . TYR A 1 382 ? -3.338 -12.856 6.751 1.00 89.94 382 TYR A CA 1
ATOM 2910 C C . TYR A 1 382 ? -4.871 -12.726 6.606 1.00 89.94 382 TYR A C 1
ATOM 2912 O O . TYR A 1 382 ? -5.469 -11.761 7.084 1.00 89.94 382 TYR A O 1
ATOM 2920 N N . ALA A 1 383 ? -5.509 -13.642 5.871 1.00 90.00 383 ALA A N 1
ATOM 2921 C CA . ALA A 1 383 ? -6.934 -13.569 5.539 1.00 90.00 383 ALA A CA 1
ATOM 2922 C C . ALA A 1 383 ? -7.838 -13.401 6.779 1.00 90.00 383 ALA A C 1
ATOM 2924 O O . ALA A 1 383 ? -7.664 -14.074 7.795 1.00 90.00 383 ALA A O 1
ATOM 2925 N N . PHE A 1 384 ? -8.825 -12.505 6.705 1.00 89.06 384 PHE A N 1
ATOM 2926 C CA . PHE A 1 384 ? -9.758 -12.277 7.810 1.00 89.06 384 PHE A CA 1
ATOM 2927 C C . PHE A 1 384 ? -10.648 -13.506 8.065 1.00 89.06 384 PHE A C 1
ATOM 2929 O O . PHE A 1 384 ? -10.748 -13.961 9.208 1.00 89.06 384 PHE A O 1
ATOM 2936 N N . PHE A 1 385 ? -11.219 -14.060 6.991 1.00 88.50 385 PHE A N 1
ATOM 2937 C CA . PHE A 1 385 ? -12.013 -15.290 6.978 1.00 88.50 385 PHE A CA 1
ATOM 2938 C C . PHE A 1 385 ? -11.170 -16.527 6.630 1.00 88.50 385 PHE A C 1
ATOM 2940 O O . PHE A 1 385 ? -10.102 -16.426 6.022 1.00 88.50 385 PHE A O 1
ATOM 2947 N N . ASP A 1 386 ? -11.680 -17.701 6.997 1.00 86.69 386 ASP A N 1
ATOM 2948 C CA . ASP A 1 386 ? -11.217 -18.990 6.484 1.00 86.69 386 ASP A CA 1
ATOM 2949 C C . ASP A 1 386 ? -11.574 -19.173 4.999 1.00 86.69 386 ASP A C 1
ATOM 2951 O O . ASP A 1 386 ? -12.413 -18.467 4.439 1.00 86.69 386 ASP A O 1
ATOM 2955 N N . ASN A 1 387 ? -10.962 -20.164 4.343 1.00 89.81 387 ASN A N 1
ATOM 2956 C CA . ASN A 1 387 ? -11.226 -20.458 2.929 1.00 89.81 387 ASN A CA 1
ATOM 2957 C C . ASN A 1 387 ? -12.659 -20.941 2.636 1.00 89.81 387 ASN A C 1
ATOM 2959 O O . ASN A 1 387 ? -13.043 -20.944 1.472 1.00 89.81 387 ASN A O 1
ATOM 2963 N N . ASP A 1 388 ? -13.445 -21.301 3.651 1.00 89.06 388 ASP A N 1
ATOM 2964 C CA . ASP A 1 388 ? -14.879 -21.604 3.549 1.00 89.06 388 ASP A CA 1
ATOM 2965 C C . ASP A 1 388 ? -15.785 -20.389 3.854 1.00 89.06 388 ASP A C 1
ATOM 2967 O O . ASP A 1 388 ? -17.003 -20.531 3.958 1.00 89.06 388 ASP A O 1
ATOM 2971 N N . GLY A 1 389 ? -15.200 -19.198 4.033 1.00 87.81 389 GLY A N 1
ATOM 2972 C CA . GLY A 1 389 ? -15.910 -17.965 4.379 1.00 87.81 389 GLY A CA 1
ATOM 2973 C C . GLY A 1 389 ? -16.303 -17.843 5.854 1.00 87.81 389 GLY A C 1
ATOM 2974 O O . GLY A 1 389 ? -16.960 -16.870 6.229 1.00 87.81 389 GLY A O 1
ATOM 2975 N N . THR A 1 390 ? -15.917 -18.790 6.716 1.00 86.69 390 THR A N 1
ATOM 2976 C CA . THR A 1 390 ? -16.243 -18.740 8.148 1.00 86.69 390 THR A CA 1
ATOM 2977 C C . THR A 1 390 ? -15.210 -17.955 8.967 1.00 86.69 390 THR A C 1
ATOM 2979 O O . THR A 1 390 ? -14.120 -17.612 8.504 1.00 86.69 390 THR A O 1
ATOM 2982 N N . LEU A 1 391 ? -15.558 -17.636 10.219 1.00 82.19 391 LEU A N 1
ATOM 2983 C CA . LEU A 1 391 ? -14.652 -17.025 11.194 1.00 82.19 391 LEU A CA 1
ATOM 2984 C C . LEU A 1 391 ? -14.496 -17.950 12.409 1.00 82.19 391 LEU A C 1
ATOM 2986 O O . LEU A 1 391 ? -15.247 -17.861 13.381 1.00 82.19 391 LEU A O 1
ATOM 2990 N N . ASN A 1 392 ? -13.512 -18.851 12.364 1.00 73.12 392 ASN A N 1
ATOM 2991 C CA . ASN A 1 392 ? -13.240 -19.762 13.476 1.00 73.12 392 ASN A CA 1
ATOM 2992 C C . ASN A 1 392 ? -12.251 -19.161 14.496 1.00 73.12 392 ASN A C 1
ATOM 2994 O O . ASN A 1 392 ? -11.054 -19.047 14.220 1.00 73.12 392 ASN A O 1
ATOM 2998 N N . ASN A 1 393 ? -12.727 -18.835 15.704 1.00 68.75 393 ASN A N 1
ATOM 2999 C CA . ASN A 1 393 ? -11.897 -18.270 16.779 1.00 68.75 393 ASN A CA 1
ATOM 3000 C C . ASN A 1 393 ? -10.816 -19.228 17.326 1.00 68.75 393 ASN A C 1
ATOM 3002 O O . ASN A 1 393 ? -9.850 -18.766 17.937 1.00 68.75 393 ASN A O 1
ATOM 3006 N N . GLY A 1 394 ? -10.961 -20.547 17.142 1.00 65.00 394 GLY A N 1
ATOM 3007 C CA . GLY A 1 394 ? -10.008 -21.545 17.647 1.00 65.00 394 GLY A CA 1
ATOM 3008 C C . GLY A 1 394 ? -8.646 -21.497 16.947 1.00 65.00 394 GLY A C 1
ATOM 3009 O O . GLY A 1 394 ? -7.616 -21.747 17.570 1.00 65.00 394 GLY A O 1
ATOM 3010 N N . ASN A 1 395 ? -8.633 -21.085 15.679 1.00 61.19 395 ASN A N 1
ATOM 3011 C CA . ASN A 1 395 ? -7.451 -21.115 14.816 1.00 61.19 395 ASN A CA 1
ATOM 3012 C C . ASN A 1 395 ? -6.606 -19.827 14.890 1.00 61.19 395 ASN A C 1
ATOM 3014 O O . ASN A 1 395 ? -5.544 -19.745 14.283 1.00 61.19 395 ASN A O 1
ATOM 3018 N N . PHE A 1 396 ? -7.020 -18.812 15.661 1.00 60.12 396 PHE A N 1
ATOM 3019 C CA . PHE A 1 396 ? -6.252 -17.563 15.808 1.00 60.12 396 PHE A CA 1
ATOM 3020 C C . PHE A 1 396 ? -4.868 -17.741 16.462 1.00 60.12 396 PHE A C 1
ATOM 3022 O O . PHE A 1 396 ? -4.055 -16.822 16.409 1.00 60.12 396 PHE A O 1
ATOM 3029 N N . ASN A 1 397 ? -4.609 -18.882 17.115 1.00 51.62 397 ASN A N 1
ATOM 3030 C CA . ASN A 1 397 ? -3.347 -19.169 17.808 1.00 51.62 397 ASN A CA 1
ATOM 3031 C C . ASN A 1 397 ? -2.688 -20.492 17.361 1.00 51.62 397 ASN A C 1
ATOM 3033 O O . ASN A 1 397 ? -1.806 -20.981 18.068 1.00 51.62 397 ASN A O 1
ATOM 3037 N N . THR A 1 398 ? -3.108 -21.102 16.243 1.00 54.53 398 THR A N 1
ATOM 3038 C CA . THR A 1 398 ? -2.376 -22.249 15.670 1.00 54.53 398 THR A CA 1
ATOM 3039 C C . THR A 1 398 ? -1.117 -21.774 14.937 1.00 54.53 398 THR A C 1
ATOM 3041 O O . THR A 1 398 ? -0.924 -20.575 14.711 1.00 54.53 398 THR A O 1
ATOM 3044 N N . ALA A 1 399 ? -0.227 -22.710 14.590 1.00 49.59 399 ALA A N 1
ATOM 3045 C CA . ALA A 1 399 ? 1.034 -22.406 13.906 1.00 49.59 399 ALA A CA 1
ATOM 3046 C C . ALA A 1 399 ? 0.835 -21.719 12.539 1.00 49.59 399 ALA A C 1
ATOM 3048 O O . ALA A 1 399 ? 1.729 -21.022 12.071 1.00 49.59 399 ALA A O 1
ATOM 3049 N N . ASP A 1 400 ? -0.359 -21.851 11.958 1.00 54.50 400 ASP A N 1
ATOM 3050 C CA . ASP A 1 400 ? -0.754 -21.311 10.654 1.00 54.50 400 ASP A CA 1
ATOM 3051 C C . ASP A 1 400 ? -1.071 -19.800 10.679 1.00 54.50 400 ASP A C 1
ATOM 3053 O O . ASP A 1 400 ? -1.494 -19.252 9.666 1.00 54.50 400 ASP A O 1
ATOM 3057 N N . GLN A 1 401 ? -0.905 -19.134 11.838 1.00 60.34 401 GLN A N 1
ATOM 3058 C CA . GLN A 1 401 ? -0.956 -17.675 12.058 1.00 60.34 401 GLN A CA 1
ATOM 3059 C C . GLN A 1 401 ? -1.897 -16.909 11.106 1.00 60.34 401 GLN A C 1
ATOM 3061 O O . GLN A 1 401 ? -1.456 -16.031 10.359 1.00 60.34 401 GLN A O 1
ATOM 3066 N N . ARG A 1 402 ? -3.210 -17.208 11.163 1.00 75.56 402 ARG A N 1
ATOM 3067 C CA . ARG A 1 402 ? -4.219 -16.604 10.265 1.00 75.56 402 ARG A CA 1
ATOM 3068 C C . ARG A 1 402 ? -4.092 -15.083 10.171 1.00 75.56 402 ARG A C 1
ATOM 3070 O O . ARG A 1 402 ? -4.267 -14.540 9.092 1.00 75.56 402 ARG A O 1
ATOM 3077 N N . TRP A 1 403 ? -3.796 -14.396 11.273 1.00 86.88 403 TRP A N 1
ATOM 3078 C CA . TRP A 1 403 ? -3.567 -12.949 11.294 1.00 86.88 403 TRP A CA 1
ATOM 3079 C C . TRP A 1 403 ? -2.149 -12.635 11.773 1.00 86.88 403 TRP A C 1
ATOM 3081 O O . TRP A 1 403 ? -1.616 -13.333 12.640 1.00 86.88 403 TRP A O 1
ATOM 3091 N N . TYR A 1 404 ? -1.556 -11.539 11.291 1.00 88.31 404 TYR A N 1
ATOM 3092 C CA . TYR A 1 404 ? -0.279 -11.075 11.833 1.00 88.31 404 TYR A CA 1
ATOM 3093 C C . TYR A 1 404 ? -0.502 -10.335 13.151 1.00 88.31 404 TYR A C 1
ATOM 3095 O O . TYR A 1 404 ? -0.822 -9.147 13.149 1.00 88.31 404 TYR A O 1
ATOM 3103 N N . VAL A 1 405 ? -0.359 -11.038 14.273 1.00 88.69 405 VAL A N 1
ATOM 3104 C CA . VAL A 1 405 ? -0.602 -10.502 15.620 1.00 88.69 405 VAL A CA 1
ATOM 3105 C C . VAL A 1 405 ? 0.673 -9.902 16.224 1.00 88.69 405 VAL A C 1
ATOM 3107 O O . VAL A 1 405 ? 1.726 -10.535 16.227 1.00 88.69 405 VAL A O 1
ATOM 3110 N N . SER A 1 406 ? 0.557 -8.720 16.832 1.00 91.00 406 SER A N 1
ATOM 3111 C CA . SER A 1 406 ? 1.607 -8.078 17.635 1.00 91.00 406 SER A CA 1
ATOM 3112 C C . SER A 1 406 ? 1.082 -7.668 19.015 1.00 91.00 406 SER A C 1
ATOM 3114 O O . SER A 1 406 ? -0.075 -7.265 19.159 1.00 91.00 406 SER A O 1
ATOM 3116 N N . GLU A 1 407 ? 1.937 -7.746 20.040 1.00 93.12 407 GLU A N 1
ATOM 3117 C CA . GLU A 1 407 ? 1.685 -7.094 21.333 1.00 93.12 407 GLU A CA 1
ATOM 3118 C C . GLU A 1 407 ? 1.935 -5.588 21.169 1.00 93.12 407 GLU A C 1
ATOM 3120 O O . GLU A 1 407 ? 3.012 -5.178 20.737 1.00 93.12 407 GLU A O 1
ATOM 3125 N N . ILE A 1 408 ? 0.973 -4.744 21.538 1.00 94.50 408 ILE A N 1
ATOM 3126 C CA . ILE A 1 408 ? 1.078 -3.288 21.340 1.00 94.50 408 ILE A CA 1
ATOM 3127 C C . ILE A 1 408 ? 2.255 -2.699 22.134 1.00 94.50 408 ILE A C 1
ATOM 3129 O O . ILE A 1 408 ? 2.957 -1.811 21.655 1.00 94.50 408 ILE A O 1
ATOM 3133 N N . SER A 1 409 ? 2.527 -3.236 23.326 1.00 92.88 409 SER A N 1
ATOM 3134 C CA . SER A 1 409 ? 3.677 -2.831 24.140 1.00 92.88 409 SER A CA 1
ATOM 3135 C C . SER A 1 409 ? 5.020 -3.113 23.466 1.00 92.88 409 SER A C 1
ATOM 3137 O O . SER A 1 409 ? 5.973 -2.386 23.717 1.00 92.88 409 SER A O 1
ATOM 3139 N N . ASP A 1 410 ? 5.113 -4.148 22.628 1.00 93.75 410 ASP A N 1
ATOM 3140 C CA . ASP A 1 410 ? 6.337 -4.470 21.889 1.00 93.75 410 ASP A CA 1
ATOM 3141 C C . ASP A 1 410 ? 6.542 -3.477 20.738 1.00 93.75 410 ASP A C 1
ATOM 3143 O O . ASP A 1 410 ? 7.597 -2.854 20.647 1.00 93.75 410 ASP A O 1
ATOM 3147 N N . VAL A 1 411 ? 5.487 -3.211 19.956 1.00 92.88 411 VAL A N 1
ATOM 3148 C CA . VAL A 1 411 ? 5.492 -2.201 18.880 1.00 92.88 411 VAL A CA 1
ATOM 3149 C C . VAL A 1 411 ? 5.887 -0.819 19.409 1.00 92.88 411 VAL A C 1
ATOM 3151 O O . VAL A 1 411 ? 6.751 -0.164 18.834 1.00 92.88 411 VAL A O 1
ATOM 3154 N N . LEU A 1 412 ? 5.310 -0.385 20.535 1.00 91.38 412 LEU A N 1
ATOM 3155 C CA . LEU A 1 412 ? 5.610 0.921 21.132 1.00 91.38 412 LEU A CA 1
ATOM 3156 C C . LEU A 1 412 ? 7.032 1.024 21.716 1.00 91.38 412 LEU A C 1
ATOM 3158 O O . LEU A 1 412 ? 7.594 2.120 21.744 1.00 91.38 412 LEU A O 1
ATOM 3162 N N . SER A 1 413 ? 7.606 -0.092 22.181 1.00 90.56 413 SER A N 1
ATOM 3163 C CA . SER A 1 413 ? 8.924 -0.114 22.843 1.00 90.56 413 SER A CA 1
ATOM 3164 C C . SER A 1 413 ? 10.083 -0.338 21.871 1.00 90.56 413 SER A C 1
ATOM 3166 O O . SER A 1 413 ? 11.144 0.258 22.043 1.00 90.56 413 SER A O 1
ATOM 3168 N N . ASN A 1 414 ? 9.882 -1.206 20.876 1.00 87.81 414 ASN A N 1
ATOM 3169 C CA . ASN A 1 414 ? 10.922 -1.717 19.980 1.00 87.81 414 ASN A CA 1
ATOM 3170 C C . ASN A 1 414 ? 10.720 -1.312 18.511 1.00 87.81 414 ASN A C 1
ATOM 3172 O O . ASN A 1 414 ? 11.647 -1.456 17.716 1.00 87.81 414 ASN A O 1
ATOM 3176 N N . GLY A 1 415 ? 9.540 -0.809 18.133 1.00 83.75 415 GLY A N 1
ATOM 3177 C CA . GLY A 1 415 ? 9.307 -0.263 16.798 1.00 83.75 415 GLY A CA 1
ATOM 3178 C C . GLY A 1 415 ? 10.167 0.977 16.551 1.00 83.75 415 GLY A C 1
ATOM 3179 O O . GLY A 1 415 ? 10.342 1.821 17.438 1.00 83.75 415 GLY A O 1
ATOM 3180 N N . ASN A 1 416 ? 10.704 1.101 15.336 1.00 86.19 416 ASN A N 1
ATOM 3181 C CA . ASN A 1 416 ? 11.507 2.264 14.963 1.00 86.19 416 ASN A CA 1
ATOM 3182 C C . ASN A 1 416 ? 10.662 3.542 15.105 1.00 86.19 416 ASN A C 1
ATOM 3184 O O . ASN A 1 416 ? 9.505 3.541 14.675 1.00 86.19 416 ASN A O 1
ATOM 3188 N N . PRO A 1 417 ? 11.198 4.626 15.700 1.00 81.62 417 PRO A N 1
ATOM 3189 C CA . PRO A 1 417 ? 10.505 5.904 15.709 1.00 81.62 417 PRO A CA 1
ATOM 3190 C C . PRO A 1 417 ? 10.325 6.381 14.271 1.00 81.62 417 PRO A C 1
ATOM 3192 O O . PRO A 1 417 ? 11.270 6.372 13.482 1.00 81.62 417 PRO A O 1
ATOM 3195 N N . ASP A 1 418 ? 9.115 6.815 13.958 1.00 77.50 418 ASP A N 1
ATOM 3196 C CA . ASP A 1 418 ? 8.835 7.496 12.707 1.00 77.50 418 ASP A CA 1
ATOM 3197 C C . ASP A 1 418 ? 9.451 8.918 12.697 1.00 77.50 418 ASP A C 1
ATOM 3199 O O . ASP A 1 418 ? 9.750 9.518 13.736 1.00 77.50 418 ASP A O 1
ATOM 3203 N N . ASN A 1 419 ? 9.682 9.456 11.501 1.00 73.06 419 ASN A N 1
ATOM 3204 C CA . ASN A 1 419 ? 10.258 10.771 11.280 1.00 73.06 419 ASN A CA 1
ATOM 3205 C C . ASN A 1 419 ? 9.242 11.925 11.298 1.00 73.06 419 ASN A C 1
ATOM 3207 O O . ASN A 1 419 ? 9.689 13.077 11.296 1.00 73.06 419 ASN A O 1
ATOM 3211 N N . TRP A 1 420 ? 7.931 11.655 11.339 1.00 71.00 420 TRP A N 1
ATOM 3212 C CA . TRP A 1 420 ? 6.891 12.684 11.392 1.00 71.00 420 TRP A CA 1
ATOM 3213 C C . TRP A 1 420 ? 7.036 13.602 12.606 1.00 71.00 420 TRP A C 1
ATOM 3215 O O . TRP A 1 420 ? 7.120 13.133 13.743 1.00 71.00 420 TRP A O 1
ATOM 3225 N N . ASP A 1 421 ? 7.009 14.914 12.368 1.00 65.81 421 ASP A N 1
ATOM 3226 C CA . ASP A 1 421 ? 6.990 15.946 13.404 1.00 65.81 421 ASP A CA 1
ATOM 3227 C C . ASP A 1 421 ? 5.635 16.668 13.406 1.00 65.81 421 ASP A C 1
ATOM 3229 O O . ASP A 1 421 ? 5.340 17.483 12.533 1.00 65.81 421 ASP A O 1
ATOM 3233 N N . ASN A 1 422 ? 4.802 16.364 14.405 1.00 63.72 422 ASN A N 1
ATOM 3234 C CA . ASN A 1 422 ? 3.540 17.061 14.640 1.00 63.72 422 ASN A CA 1
ATOM 3235 C C . ASN A 1 422 ? 3.706 18.064 15.787 1.00 63.72 422 ASN A C 1
ATOM 3237 O O . ASN A 1 422 ? 3.624 17.687 16.962 1.00 63.72 422 ASN A O 1
ATOM 3241 N N . ASN A 1 423 ? 3.935 19.334 15.448 1.00 66.31 423 ASN A N 1
ATOM 3242 C CA . ASN A 1 423 ? 4.069 20.439 16.404 1.00 66.31 423 ASN A CA 1
ATOM 3243 C C . ASN A 1 423 ? 5.112 20.173 17.517 1.00 66.31 423 ASN A C 1
ATOM 3245 O O . ASN A 1 423 ? 4.864 20.469 18.685 1.00 66.31 423 ASN A O 1
ATOM 3249 N N . GLY A 1 424 ? 6.263 19.586 17.171 1.00 63.44 424 GLY A N 1
ATOM 3250 C CA . GLY A 1 424 ? 7.362 19.267 18.090 1.00 63.44 424 GLY A CA 1
ATOM 3251 C C . GLY A 1 424 ? 7.325 17.851 18.679 1.00 63.44 424 GLY A C 1
ATOM 3252 O O . GLY A 1 424 ? 8.220 17.487 19.439 1.00 63.44 424 GLY A O 1
ATOM 3253 N N . ASN A 1 425 ? 6.324 17.028 18.343 1.00 63.66 425 ASN A N 1
ATOM 3254 C CA . ASN A 1 425 ? 6.143 15.673 18.887 1.00 63.66 425 ASN A CA 1
ATOM 3255 C C . ASN A 1 425 ? 6.737 14.577 17.984 1.00 63.66 425 ASN A C 1
ATOM 3257 O O . ASN A 1 425 ? 6.089 13.555 17.714 1.00 63.66 425 ASN A O 1
ATOM 3261 N N . LYS A 1 426 ? 7.962 14.798 17.491 1.00 62.91 426 LYS A N 1
ATOM 3262 C CA . LYS A 1 426 ? 8.638 13.879 16.569 1.00 62.91 426 LYS A CA 1
ATOM 3263 C C . LYS A 1 426 ? 8.859 12.483 17.174 1.00 62.91 426 LYS A C 1
ATOM 3265 O O . LYS A 1 426 ? 9.281 12.359 18.321 1.00 62.91 426 LYS A O 1
ATOM 3270 N N . GLY A 1 427 ? 8.599 11.425 16.398 1.00 64.19 427 GLY A N 1
ATOM 3271 C CA . GLY A 1 427 ? 8.866 10.032 16.802 1.00 64.19 427 GLY A CA 1
ATOM 3272 C C . GLY A 1 427 ? 7.890 9.427 17.821 1.00 64.19 427 GLY A C 1
ATOM 3273 O O . GLY A 1 427 ? 8.204 8.403 18.443 1.00 64.19 427 GLY A O 1
ATOM 3274 N N . THR A 1 428 ? 6.716 10.052 17.989 1.00 78.38 428 THR A N 1
ATOM 3275 C CA . THR A 1 428 ? 5.597 9.527 18.796 1.00 78.38 428 THR A CA 1
ATOM 3276 C C . THR A 1 428 ? 4.901 8.330 18.147 1.00 78.38 428 THR A C 1
ATOM 3278 O O . THR A 1 428 ? 4.434 7.445 18.860 1.00 78.38 428 THR A O 1
ATOM 3281 N N . TYR A 1 429 ? 4.868 8.273 16.815 1.00 87.38 429 TYR A N 1
ATOM 3282 C CA . TYR A 1 429 ? 4.503 7.075 16.062 1.00 87.38 429 TYR A CA 1
ATOM 3283 C C . TYR A 1 429 ? 5.692 6.115 15.955 1.00 87.38 429 TYR A C 1
ATOM 3285 O O . TYR A 1 429 ? 6.847 6.537 15.838 1.00 87.38 429 TYR A O 1
ATOM 3293 N N . LYS A 1 430 ? 5.397 4.813 16.002 1.00 89.44 430 LYS A N 1
ATOM 3294 C CA . LYS A 1 430 ? 6.338 3.719 15.759 1.00 89.44 430 LYS A CA 1
ATOM 3295 C C . LYS A 1 430 ? 5.955 2.977 14.491 1.00 89.44 430 LYS A C 1
ATOM 3297 O O . LYS A 1 430 ? 4.792 2.604 14.339 1.00 89.44 430 LYS A O 1
ATOM 3302 N N . VAL A 1 431 ? 6.936 2.697 13.640 1.00 89.25 431 VAL A N 1
ATOM 3303 C CA . VAL A 1 431 ? 6.745 1.838 12.469 1.00 89.25 431 VAL A CA 1
ATOM 3304 C C . VAL A 1 431 ? 6.360 0.438 12.935 1.00 89.25 431 VAL A C 1
ATOM 3306 O O . VAL A 1 431 ? 7.139 -0.221 13.627 1.00 89.25 431 VAL A O 1
ATOM 3309 N N . TRP A 1 432 ? 5.158 -0.010 12.567 1.00 91.69 432 TRP A N 1
ATOM 3310 C CA . TRP A 1 432 ? 4.647 -1.331 12.936 1.00 91.69 432 TRP A CA 1
ATOM 3311 C C . TRP A 1 432 ? 4.889 -2.358 11.832 1.00 91.69 432 TRP A C 1
ATOM 3313 O O . TRP A 1 432 ? 5.450 -3.422 12.102 1.00 91.69 432 TRP A O 1
ATOM 3323 N N . ARG A 1 433 ? 4.480 -2.069 10.587 1.00 89.25 433 ARG A N 1
ATOM 3324 C CA . ARG A 1 433 ? 4.640 -3.022 9.477 1.00 89.25 433 ARG A CA 1
ATOM 3325 C C . ARG A 1 433 ? 4.606 -2.375 8.094 1.00 89.25 433 ARG A C 1
ATOM 3327 O O . ARG A 1 433 ? 3.920 -1.380 7.887 1.00 89.25 433 ARG A O 1
ATOM 3334 N N . TYR A 1 434 ? 5.291 -3.011 7.148 1.00 90.75 434 TYR A N 1
ATOM 3335 C CA . TYR A 1 434 ? 5.141 -2.780 5.711 1.00 90.75 434 TYR A CA 1
ATOM 3336 C C . TYR A 1 434 ? 4.200 -3.817 5.097 1.00 90.75 434 TYR A C 1
ATOM 3338 O O . TYR A 1 434 ? 4.141 -4.958 5.561 1.00 90.75 434 TYR A O 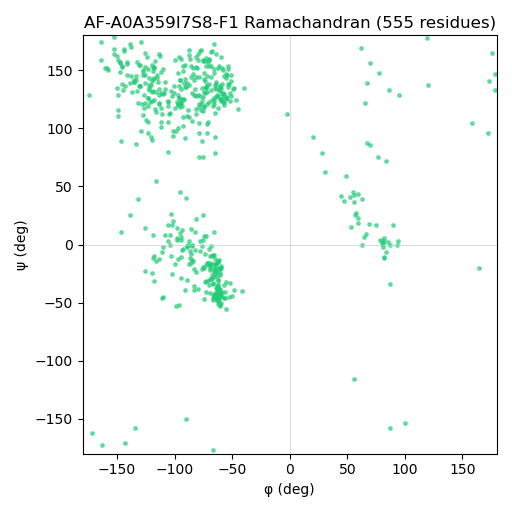1
ATOM 3346 N N . LEU A 1 435 ? 3.461 -3.422 4.068 1.00 91.81 435 LEU A N 1
ATOM 3347 C CA . LEU A 1 435 ? 2.481 -4.271 3.404 1.00 91.81 435 LEU A CA 1
ATOM 3348 C C . LEU A 1 435 ? 2.377 -3.965 1.907 1.00 91.81 435 LEU A C 1
ATOM 3350 O O . LEU A 1 435 ? 2.707 -2.871 1.443 1.00 91.81 435 LEU A O 1
ATOM 3354 N N . THR A 1 436 ? 1.914 -4.958 1.159 1.00 92.81 436 THR A N 1
ATOM 3355 C CA . THR A 1 436 ? 1.441 -4.831 -0.222 1.00 92.81 436 THR A CA 1
ATOM 3356 C C . THR A 1 436 ? 0.077 -4.146 -0.285 1.00 92.81 436 THR A C 1
ATOM 3358 O O . THR A 1 436 ? -0.693 -4.142 0.680 1.00 92.81 436 THR A O 1
ATOM 3361 N N . GLU A 1 437 ? -0.222 -3.578 -1.449 1.00 88.88 437 GLU A N 1
ATOM 3362 C CA . GLU A 1 437 ? -1.521 -2.992 -1.767 1.00 88.88 437 GLU A CA 1
ATOM 3363 C C . GLU A 1 437 ? -2.667 -4.025 -1.743 1.00 88.88 437 GLU A C 1
ATOM 3365 O O . GLU A 1 437 ? -2.473 -5.214 -1.996 1.00 88.88 437 GLU A O 1
ATOM 3370 N N . ASN A 1 438 ? -3.877 -3.551 -1.438 1.00 91.62 438 ASN A N 1
ATOM 3371 C CA . ASN A 1 438 ? -5.134 -4.280 -1.590 1.00 91.62 438 ASN A CA 1
ATOM 3372 C C . ASN A 1 438 ? -6.247 -3.266 -1.880 1.00 91.62 438 ASN A C 1
ATOM 3374 O O . ASN A 1 438 ? -6.622 -2.507 -0.984 1.00 91.62 438 ASN A O 1
ATOM 3378 N N . VAL A 1 439 ? -6.782 -3.260 -3.102 1.00 89.38 439 VAL A N 1
ATOM 3379 C CA . VAL A 1 439 ? -7.877 -2.359 -3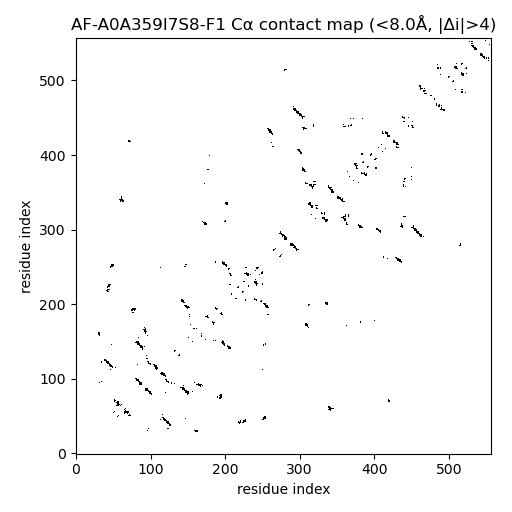.493 1.00 89.38 439 VAL A CA 1
ATOM 3380 C C . VAL A 1 439 ? -9.080 -3.159 -3.984 1.00 89.38 439 VAL A C 1
ATOM 3382 O O . VAL A 1 439 ? -8.959 -4.088 -4.782 1.00 89.38 439 VAL A O 1
ATOM 3385 N N . ALA A 1 440 ? -10.265 -2.792 -3.491 1.00 88.81 440 ALA A N 1
ATOM 3386 C CA . ALA A 1 440 ? -11.544 -3.305 -3.968 1.00 88.81 440 ALA A CA 1
ATOM 3387 C C . ALA A 1 440 ? -12.212 -2.252 -4.881 1.00 88.81 440 ALA A C 1
ATOM 3389 O O . ALA A 1 440 ? -12.348 -1.096 -4.456 1.00 88.81 440 ALA A O 1
ATOM 3390 N N . PRO A 1 441 ? -12.625 -2.614 -6.111 1.00 88.19 441 PRO A N 1
ATOM 3391 C CA . PRO A 1 441 ? -13.306 -1.697 -7.028 1.00 88.19 441 PRO A CA 1
ATOM 3392 C C . PRO A 1 441 ? -14.660 -1.230 -6.479 1.00 88.19 441 PRO A C 1
ATOM 3394 O O . PRO A 1 441 ? -15.503 -2.057 -6.138 1.00 88.19 441 PRO A O 1
ATOM 3397 N N . GLY A 1 442 ? -14.883 0.085 -6.425 1.00 77.62 442 GLY A N 1
ATOM 3398 C CA . GLY A 1 442 ? -16.137 0.687 -5.958 1.00 77.62 442 GLY A CA 1
ATOM 3399 C C . GLY A 1 442 ? -16.328 0.706 -4.432 1.00 77.62 442 GLY A C 1
ATOM 3400 O O . GLY A 1 442 ? -15.893 -0.183 -3.702 1.00 77.62 442 GLY A O 1
ATOM 3401 N N . ILE A 1 443 ? -17.020 1.740 -3.942 1.00 74.56 443 ILE A N 1
ATOM 3402 C CA . ILE A 1 443 ? -17.191 2.023 -2.503 1.00 74.56 443 ILE A CA 1
ATOM 3403 C C . ILE A 1 443 ? -17.951 0.898 -1.777 1.00 74.56 443 ILE A C 1
ATOM 3405 O O . ILE A 1 443 ? -17.556 0.491 -0.687 1.00 74.56 443 ILE A O 1
ATOM 3409 N N . GLU A 1 444 ? -19.008 0.353 -2.386 1.00 75.94 444 GLU A N 1
ATOM 3410 C CA . GLU A 1 444 ? -19.847 -0.694 -1.773 1.00 75.94 444 GLU A CA 1
ATOM 3411 C C . GLU A 1 444 ? -19.098 -2.018 -1.544 1.00 75.94 444 GLU A C 1
ATOM 3413 O O . GLU A 1 444 ? -19.456 -2.782 -0.650 1.00 75.94 444 GLU A O 1
ATOM 3418 N N . ASN A 1 445 ? -18.016 -2.276 -2.286 1.00 72.88 445 ASN A N 1
ATOM 3419 C CA . ASN A 1 445 ? -17.185 -3.466 -2.096 1.00 72.88 445 ASN A CA 1
ATOM 3420 C C . ASN A 1 445 ? -16.143 -3.290 -0.977 1.00 72.88 445 ASN A C 1
ATOM 3422 O O . ASN A 1 445 ? -15.688 -4.275 -0.394 1.00 72.88 445 ASN A O 1
ATOM 3426 N N . GLN A 1 446 ? -15.803 -2.048 -0.612 1.00 72.25 446 GLN A N 1
ATOM 3427 C CA . GLN A 1 446 ? -14.774 -1.728 0.390 1.00 72.25 446 GLN A CA 1
ATOM 3428 C C . GLN A 1 446 ? -15.228 -1.944 1.848 1.00 72.25 446 GLN A C 1
ATOM 3430 O O . GLN A 1 446 ? -14.422 -1.791 2.769 1.00 72.25 446 GLN A O 1
ATOM 3435 N N . VAL A 1 447 ? -16.482 -2.355 2.076 1.00 67.75 447 VAL A N 1
ATOM 3436 C CA . VAL A 1 447 ? -17.020 -2.700 3.409 1.00 67.75 447 VAL A CA 1
ATOM 3437 C C . VAL A 1 447 ? -17.130 -4.213 3.670 1.00 67.75 447 VAL A C 1
ATOM 3439 O O . VAL A 1 447 ? -17.338 -4.624 4.809 1.00 67.75 447 VAL A O 1
ATOM 3442 N N . ASN A 1 448 ? -16.934 -5.065 2.656 1.00 65.88 448 ASN A N 1
ATOM 3443 C CA . ASN A 1 448 ? -17.327 -6.485 2.689 1.00 65.88 448 ASN A CA 1
ATOM 3444 C C . ASN A 1 448 ? -16.245 -7.450 3.215 1.00 65.88 448 ASN A C 1
ATOM 3446 O O . ASN A 1 448 ? -16.047 -8.531 2.670 1.00 65.88 448 ASN A O 1
ATOM 3450 N N . GLY A 1 449 ? -15.500 -7.067 4.258 1.00 78.94 449 GLY A N 1
ATOM 3451 C CA . GLY A 1 449 ? -14.548 -7.963 4.943 1.00 78.94 449 GLY A CA 1
ATOM 3452 C C . GLY A 1 449 ? -13.343 -8.450 4.116 1.00 78.94 449 GLY A C 1
ATOM 3453 O O . GLY A 1 449 ? -12.570 -9.267 4.611 1.00 78.94 449 GLY A O 1
ATOM 3454 N N . ILE A 1 450 ? -13.164 -7.932 2.896 1.00 88.44 450 ILE A N 1
ATOM 3455 C CA . ILE A 1 450 ? -12.016 -8.160 1.993 1.00 88.44 450 ILE A CA 1
ATOM 3456 C C . ILE A 1 450 ? -10.955 -7.047 2.062 1.00 88.44 450 ILE A C 1
ATOM 3458 O O . ILE A 1 450 ? -9.844 -7.201 1.556 1.00 88.44 450 ILE A O 1
ATOM 3462 N N . SER A 1 451 ? -11.285 -5.920 2.693 1.00 90.62 451 SER A N 1
ATOM 3463 C CA . SER A 1 451 ? -10.394 -4.770 2.870 1.00 90.62 451 SER A CA 1
ATOM 3464 C C . SER A 1 451 ? -9.295 -5.066 3.891 1.00 90.62 451 SER A C 1
ATOM 3466 O O . SER A 1 451 ? -9.546 -5.745 4.892 1.00 90.62 451 SER A O 1
ATOM 3468 N N . THR A 1 452 ? -8.093 -4.524 3.673 1.00 92.62 452 THR A N 1
ATOM 3469 C CA . THR A 1 452 ? -7.015 -4.526 4.675 1.00 92.62 452 THR A CA 1
ATOM 3470 C C . THR A 1 452 ? -7.485 -3.825 5.944 1.00 92.62 452 THR A C 1
ATOM 3472 O O . THR A 1 452 ? -7.987 -2.703 5.876 1.00 92.62 452 THR A O 1
ATOM 3475 N N . ALA A 1 453 ? -7.300 -4.450 7.106 1.00 90.62 453 ALA A N 1
ATOM 3476 C CA . ALA A 1 453 ? -7.740 -3.876 8.375 1.00 90.62 453 ALA A CA 1
ATOM 3477 C C . ALA A 1 453 ? -6.776 -4.172 9.532 1.00 90.62 453 ALA A C 1
ATOM 3479 O O . ALA A 1 453 ? -5.897 -5.033 9.446 1.00 90.62 453 ALA A O 1
ATOM 3480 N N . VAL A 1 454 ? -6.973 -3.444 10.634 1.00 92.38 454 VAL A N 1
ATOM 3481 C CA . VAL A 1 454 ? -6.271 -3.646 11.904 1.00 92.38 454 VAL A CA 1
ATOM 3482 C C . VAL A 1 454 ? -7.285 -4.056 12.966 1.00 92.38 454 VAL A C 1
ATOM 3484 O O . VAL A 1 454 ? -8.159 -3.273 13.334 1.00 92.38 454 VAL A O 1
ATOM 3487 N N . VAL A 1 455 ? -7.172 -5.284 13.468 1.00 91.31 455 VAL A N 1
ATOM 3488 C CA . VAL A 1 455 ? -8.057 -5.819 14.510 1.00 91.31 455 VAL A CA 1
ATOM 3489 C C . VAL A 1 455 ? -7.392 -5.662 15.872 1.00 91.31 455 VAL A C 1
ATOM 3491 O O . VAL A 1 455 ? -6.326 -6.222 16.122 1.00 91.31 455 VAL A O 1
ATOM 3494 N N . PHE A 1 456 ? -8.029 -4.924 16.779 1.00 92.38 456 PHE A N 1
ATOM 3495 C CA . PHE A 1 456 ? -7.543 -4.739 18.146 1.00 92.38 456 PHE A CA 1
ATOM 3496 C C . PHE A 1 456 ? -8.197 -5.720 19.120 1.00 92.38 456 PHE A C 1
ATOM 3498 O O . PHE A 1 456 ? -9.416 -5.886 19.134 1.00 92.38 456 PHE A O 1
ATOM 3505 N N . LYS A 1 457 ? -7.396 -6.315 20.010 1.00 89.69 457 LYS A N 1
ATOM 3506 C CA . LYS A 1 457 ? -7.895 -7.054 21.174 1.00 89.69 457 LYS A CA 1
ATOM 3507 C C . LYS A 1 457 ? -7.872 -6.150 22.402 1.00 89.69 457 LYS A C 1
ATOM 3509 O O . LYS A 1 457 ? -6.825 -5.966 23.031 1.00 89.69 457 LYS A O 1
ATOM 3514 N N . GLY A 1 458 ? -9.042 -5.611 22.731 1.00 90.81 458 GLY A N 1
ATOM 3515 C CA . GLY A 1 458 ? -9.296 -4.906 23.982 1.00 90.81 458 GLY A CA 1
ATOM 3516 C C . GLY A 1 458 ? -9.657 -5.856 25.126 1.00 90.81 458 GLY A C 1
ATOM 3517 O O . GLY A 1 458 ? -10.321 -6.873 24.919 1.00 90.81 458 GLY A O 1
ATOM 3518 N N . LYS A 1 459 ? -9.252 -5.504 26.346 1.00 90.50 459 LYS A N 1
ATOM 3519 C CA . LYS A 1 459 ? -9.748 -6.078 27.596 1.00 90.50 459 LYS A CA 1
ATOM 3520 C C . LYS A 1 459 ? -10.513 -5.006 28.374 1.00 90.50 459 LYS A C 1
ATOM 3522 O O . LYS A 1 459 ? -9.961 -3.942 28.640 1.00 90.50 459 LYS A O 1
ATOM 3527 N N . MET A 1 460 ? -11.740 -5.313 28.796 1.00 91.75 460 MET A N 1
ATOM 3528 C CA . MET A 1 460 ? -12.463 -4.489 29.767 1.00 91.75 460 MET A CA 1
ATOM 3529 C C . MET A 1 460 ? -11.827 -4.597 31.161 1.00 91.75 460 MET A C 1
ATOM 3531 O O . MET A 1 460 ? -11.456 -5.686 31.606 1.00 91.75 460 MET A O 1
ATOM 3535 N N . LEU A 1 461 ? -11.716 -3.462 31.843 1.00 93.75 461 LEU A N 1
ATOM 3536 C CA . LEU A 1 461 ? -11.230 -3.320 33.211 1.00 93.75 461 LEU A CA 1
ATOM 3537 C C . LEU A 1 461 ? -12.225 -2.441 33.967 1.00 93.75 461 LEU A C 1
ATOM 3539 O O . LEU A 1 461 ? -12.482 -1.311 33.559 1.00 93.75 461 LEU A O 1
ATOM 3543 N N . ALA A 1 462 ? -12.796 -2.952 35.052 1.00 94.94 462 ALA A N 1
ATOM 3544 C CA . ALA A 1 462 ? -13.730 -2.199 35.880 1.00 94.94 462 ALA A CA 1
ATOM 3545 C C . ALA A 1 462 ? -13.008 -1.547 37.068 1.00 94.94 462 ALA A C 1
ATOM 3547 O O . ALA A 1 462 ? -12.128 -2.165 37.674 1.00 94.94 462 ALA A O 1
ATOM 3548 N N . SER A 1 463 ? -13.386 -0.324 37.441 1.00 94.44 463 SER A N 1
ATOM 3549 C CA . SER A 1 463 ? -12.786 0.344 38.602 1.00 94.44 463 SER A CA 1
ATOM 3550 C C . SER A 1 463 ? -13.159 -0.376 39.903 1.00 94.44 463 SER A C 1
ATOM 3552 O O . SER A 1 463 ? -14.336 -0.480 40.245 1.00 94.44 463 SER A O 1
ATOM 3554 N N . ASN A 1 464 ? -12.164 -0.875 40.647 1.00 94.81 464 ASN A N 1
ATOM 3555 C CA . ASN A 1 464 ? -12.403 -1.473 41.967 1.00 94.81 464 ASN A CA 1
ATOM 3556 C C . ASN A 1 464 ? -12.681 -0.417 43.046 1.00 94.81 464 ASN A C 1
ATOM 3558 O O . ASN A 1 464 ? -13.294 -0.759 44.052 1.00 94.81 464 ASN A O 1
ATOM 3562 N N . ASP A 1 465 ? -12.298 0.841 42.820 1.00 94.00 465 ASP A N 1
ATOM 3563 C CA . ASP A 1 465 ? -12.488 1.950 43.767 1.00 94.00 465 ASP A CA 1
ATOM 3564 C C . ASP A 1 465 ? -13.971 2.330 43.926 1.00 94.00 465 ASP A C 1
ATOM 3566 O O . ASP A 1 465 ? -14.354 2.997 44.882 1.00 94.00 465 ASP A O 1
ATOM 3570 N N . LEU A 1 466 ? -14.818 1.876 42.995 1.00 94.31 466 LEU A N 1
ATOM 3571 C CA . LEU A 1 466 ? -16.273 2.024 43.034 1.00 94.31 466 LEU A CA 1
ATOM 3572 C C . LEU A 1 466 ? -16.981 0.928 43.842 1.00 94.31 466 LEU A C 1
ATOM 3574 O O . LEU A 1 466 ? -18.208 0.941 43.935 1.00 94.31 466 LEU A O 1
ATOM 3578 N N . LYS A 1 467 ? -16.244 -0.037 44.405 1.00 95.44 467 LYS A N 1
ATOM 3579 C CA . LYS A 1 467 ? -16.842 -1.088 45.230 1.00 95.44 467 LYS A CA 1
ATOM 3580 C C . LYS A 1 467 ? -17.275 -0.548 46.584 1.00 95.44 467 LYS A C 1
ATOM 3582 O O . LYS A 1 467 ? -16.504 0.103 47.282 1.00 95.44 467 LYS A O 1
ATOM 3587 N N . THR A 1 468 ? -18.482 -0.912 46.996 1.00 95.81 468 THR A N 1
ATOM 3588 C CA . THR A 1 468 ? -19.005 -0.602 48.331 1.00 95.81 468 THR A CA 1
ATOM 3589 C C . THR A 1 468 ? -18.887 -1.822 49.238 1.00 95.81 468 THR A C 1
ATOM 3591 O O . THR A 1 468 ? -19.225 -2.935 48.826 1.00 95.81 468 THR A O 1
ATOM 3594 N N . ASP A 1 469 ? -18.448 -1.637 50.483 1.00 95.88 469 ASP A N 1
ATOM 3595 C CA . ASP A 1 469 ? -18.525 -2.693 51.495 1.00 95.88 469 ASP A CA 1
ATOM 3596 C C . ASP A 1 469 ? -19.989 -2.917 51.902 1.00 95.88 469 ASP A C 1
ATOM 3598 O O . ASP A 1 469 ? -20.591 -2.124 52.629 1.00 95.88 469 ASP A O 1
ATOM 3602 N N . LEU A 1 470 ? -20.568 -4.023 51.430 1.00 96.38 470 LEU A N 1
ATOM 3603 C CA . LEU A 1 470 ? -21.969 -4.367 51.672 1.00 96.38 470 LEU A CA 1
ATOM 3604 C C . LEU A 1 470 ? -22.282 -4.615 53.155 1.00 96.38 470 LEU A C 1
ATOM 3606 O O . LEU A 1 470 ? -23.449 -4.555 53.524 1.00 96.38 470 LEU A O 1
ATOM 3610 N N . SER A 1 471 ? -21.278 -4.863 54.006 1.00 95.56 471 SER A N 1
ATOM 3611 C CA . SER A 1 471 ? -21.482 -5.019 55.454 1.00 95.56 471 SER A CA 1
ATOM 3612 C C . SER A 1 471 ? -21.815 -3.702 56.165 1.00 95.56 471 SER A C 1
ATOM 3614 O O . SER A 1 471 ? -22.332 -3.717 57.280 1.00 95.56 471 SER A O 1
ATOM 3616 N N . THR A 1 472 ? -21.574 -2.565 55.505 1.00 95.62 472 THR A N 1
ATOM 3617 C CA . THR A 1 472 ? -21.945 -1.230 55.999 1.00 95.62 472 THR A CA 1
ATOM 3618 C C . THR A 1 472 ? -23.381 -0.828 55.635 1.00 95.62 472 THR A C 1
ATOM 3620 O O . THR A 1 472 ? -23.861 0.204 56.100 1.00 95.62 472 THR A O 1
ATOM 3623 N N . LEU A 1 473 ? -24.080 -1.643 54.832 1.00 96.44 473 LEU A N 1
ATOM 3624 C CA . LEU A 1 473 ? -25.413 -1.366 54.295 1.00 96.44 473 LEU A CA 1
ATOM 3625 C C . LEU A 1 473 ? -26.464 -2.348 54.830 1.00 96.44 473 LEU A C 1
ATOM 3627 O O . LEU A 1 473 ? -26.207 -3.538 55.002 1.00 96.44 473 LEU A O 1
ATOM 3631 N N . THR A 1 474 ? -27.693 -1.869 55.018 1.00 96.31 474 THR A N 1
ATOM 3632 C CA . THR A 1 474 ? -28.820 -2.718 55.434 1.00 96.31 474 THR A CA 1
ATOM 3633 C C . THR A 1 474 ? -29.308 -3.579 54.268 1.00 96.31 474 THR A C 1
ATOM 3635 O O . THR A 1 474 ? -29.797 -3.054 53.261 1.00 96.31 474 THR A O 1
ATOM 3638 N N . GLU A 1 475 ? -29.219 -4.902 54.410 1.00 94.12 475 GLU A N 1
ATOM 3639 C CA . GLU A 1 475 ? -29.693 -5.866 53.411 1.00 94.12 475 GLU A CA 1
ATOM 3640 C C . GLU A 1 475 ? -31.177 -5.648 53.050 1.00 94.12 475 GLU A C 1
ATOM 3642 O O . GLU A 1 475 ? -32.001 -5.262 53.880 1.00 94.12 475 GLU A O 1
ATOM 3647 N N . GLY A 1 476 ? -31.519 -5.847 51.775 1.00 87.69 476 GLY A N 1
ATOM 3648 C CA . GLY A 1 476 ? -32.873 -5.630 51.250 1.00 87.69 476 GLY A CA 1
ATOM 3649 C C . GLY A 1 476 ? -33.219 -4.173 50.904 1.00 87.69 476 GLY A C 1
ATOM 3650 O O . GLY A 1 476 ? -34.213 -3.940 50.212 1.00 87.69 476 GLY A O 1
ATOM 3651 N N . THR A 1 477 ? -32.399 -3.188 51.286 1.00 90.75 477 THR A N 1
ATOM 3652 C CA . THR A 1 477 ? -32.565 -1.797 50.822 1.00 90.75 477 THR A CA 1
ATOM 3653 C C . THR A 1 477 ? -32.214 -1.634 49.337 1.00 90.75 477 THR A C 1
ATOM 3655 O O . THR A 1 477 ? -31.501 -2.452 48.751 1.00 90.75 477 THR A O 1
ATOM 3658 N N . ALA A 1 478 ? -32.714 -0.564 48.707 1.00 86.31 478 ALA A N 1
ATOM 3659 C CA . ALA A 1 478 ? -32.335 -0.212 47.335 1.00 86.31 478 ALA A CA 1
ATOM 3660 C C . ALA A 1 478 ? -30.839 0.137 47.229 1.00 86.31 478 ALA A C 1
ATOM 3662 O O . ALA A 1 478 ? -30.183 -0.267 46.275 1.00 86.31 478 ALA A O 1
ATOM 3663 N N . GLU A 1 479 ? -30.288 0.813 48.241 1.00 90.31 479 GLU A N 1
ATOM 3664 C CA . GLU A 1 479 ? -28.860 1.128 48.345 1.00 90.31 479 GLU A CA 1
ATOM 3665 C C . GLU A 1 479 ? -28.002 -0.145 48.363 1.00 90.31 479 GLU A C 1
ATOM 3667 O O . GLU A 1 479 ? -27.114 -0.293 47.524 1.00 90.31 479 GLU A O 1
ATOM 3672 N N . TYR A 1 480 ? -28.339 -1.118 49.222 1.00 94.12 480 TYR A N 1
ATOM 3673 C CA . TYR A 1 480 ? -27.680 -2.427 49.246 1.00 94.12 480 TYR A CA 1
ATOM 3674 C C . TYR A 1 480 ? -27.764 -3.146 47.893 1.00 94.12 480 TYR A C 1
ATOM 3676 O O . TYR A 1 480 ? -26.754 -3.667 47.421 1.00 94.12 480 TYR A O 1
ATOM 3684 N N . ARG A 1 481 ? -28.939 -3.179 47.241 1.00 91.44 481 ARG A N 1
ATOM 3685 C CA . ARG A 1 481 ? -29.085 -3.843 45.931 1.00 91.44 481 ARG A CA 1
ATOM 3686 C C . ARG A 1 481 ? -28.241 -3.170 44.853 1.00 91.44 481 ARG A C 1
ATOM 3688 O O . ARG A 1 481 ? -27.503 -3.865 44.162 1.00 91.44 481 ARG A O 1
ATOM 3695 N N . ASN A 1 482 ? -28.281 -1.842 44.757 1.00 89.50 482 ASN A N 1
ATOM 3696 C CA . ASN A 1 482 ? -27.503 -1.080 43.779 1.00 89.50 482 ASN A CA 1
ATOM 3697 C C . ASN A 1 482 ? -25.992 -1.275 43.989 1.00 89.50 482 ASN A C 1
ATOM 3699 O O . ASN A 1 482 ? -25.269 -1.577 43.039 1.00 89.50 482 ASN A O 1
ATOM 3703 N N . ALA A 1 483 ? -25.527 -1.191 45.239 1.00 93.50 483 ALA A N 1
ATOM 3704 C CA . ALA A 1 483 ? -24.145 -1.473 45.615 1.00 93.50 483 ALA A CA 1
ATOM 3705 C C . ALA A 1 483 ? -23.737 -2.919 45.278 1.00 93.50 483 ALA A C 1
ATOM 3707 O O . ALA A 1 483 ? -22.659 -3.155 44.727 1.00 93.50 483 ALA A O 1
ATOM 3708 N N . LYS A 1 484 ? -24.610 -3.900 45.547 1.00 94.19 484 LYS A N 1
ATOM 3709 C CA . LYS A 1 484 ? -24.365 -5.304 45.204 1.00 94.19 484 LYS A CA 1
ATOM 3710 C C . LYS A 1 484 ? -24.259 -5.497 43.691 1.00 94.19 484 LYS A C 1
ATOM 3712 O O . LYS A 1 484 ? -23.305 -6.119 43.239 1.00 94.19 484 LYS A O 1
ATOM 3717 N N . TYR A 1 485 ? -25.182 -4.944 42.907 1.00 93.12 485 TYR A N 1
ATOM 3718 C CA . TYR A 1 485 ? -25.164 -5.047 41.447 1.00 93.12 485 TYR A CA 1
ATOM 3719 C C . TYR A 1 485 ? -23.919 -4.409 40.821 1.00 93.12 485 TYR A C 1
ATOM 3721 O O . TYR A 1 485 ? -23.350 -4.967 39.880 1.00 93.12 485 TYR A O 1
ATOM 3729 N N . LEU A 1 486 ? -23.461 -3.277 41.364 1.00 93.19 486 LEU A N 1
ATOM 3730 C CA . LEU A 1 486 ? -22.213 -2.634 40.959 1.00 93.19 486 LEU A CA 1
ATOM 3731 C C . LEU A 1 486 ? -20.994 -3.503 41.310 1.00 93.19 486 LEU A C 1
ATOM 3733 O O . LEU A 1 486 ? -20.145 -3.751 40.453 1.00 93.19 486 LEU A O 1
ATOM 3737 N N . ASN A 1 487 ? -20.937 -4.049 42.529 1.00 95.06 487 ASN A N 1
ATOM 3738 C CA . ASN A 1 487 ? -19.893 -4.990 42.939 1.00 95.06 487 ASN A CA 1
ATOM 3739 C C . ASN A 1 487 ? -19.866 -6.249 42.054 1.00 95.06 487 ASN A C 1
ATOM 3741 O O . ASN A 1 487 ? -18.789 -6.669 41.627 1.00 95.06 487 ASN A O 1
ATOM 3745 N N . ASP A 1 488 ? -21.030 -6.837 41.762 1.00 92.69 488 ASP A N 1
ATOM 3746 C CA . ASP A 1 488 ? -21.186 -8.015 40.901 1.00 92.69 488 ASP A CA 1
ATOM 3747 C C . ASP A 1 488 ? -20.697 -7.723 39.470 1.00 92.69 488 ASP A C 1
ATOM 3749 O O . ASP A 1 488 ? -19.987 -8.544 38.889 1.00 92.69 488 ASP A O 1
ATOM 3753 N N . LEU A 1 489 ? -21.010 -6.542 38.917 1.00 93.06 489 LEU A N 1
ATOM 3754 C CA . LEU A 1 489 ? -20.502 -6.078 37.620 1.00 93.06 489 LEU A CA 1
ATOM 3755 C C . LEU A 1 489 ? -18.972 -5.968 37.619 1.00 93.06 489 LEU A C 1
ATOM 3757 O O . LEU A 1 489 ? -18.310 -6.542 36.753 1.00 93.06 489 LEU A O 1
ATOM 3761 N N . ILE A 1 490 ? -18.404 -5.254 38.596 1.00 95.06 490 ILE A N 1
ATOM 3762 C CA . ILE A 1 490 ? -16.954 -5.037 38.695 1.00 95.06 490 ILE A CA 1
ATOM 3763 C C . ILE A 1 490 ? -16.229 -6.380 38.861 1.00 95.06 490 ILE A C 1
ATOM 3765 O O . ILE A 1 490 ? -15.180 -6.599 38.254 1.00 95.06 490 ILE A O 1
ATOM 3769 N N . ASN A 1 491 ? -16.792 -7.301 39.650 1.00 92.19 491 ASN A N 1
ATOM 3770 C CA . ASN A 1 491 ? -16.264 -8.652 39.830 1.00 92.19 491 ASN A CA 1
ATOM 3771 C C . ASN A 1 491 ? -16.330 -9.481 38.541 1.00 92.19 491 ASN A C 1
ATOM 3773 O O . ASN A 1 491 ? -15.338 -10.124 38.202 1.00 92.19 491 ASN A O 1
ATOM 3777 N N . ALA A 1 492 ? -17.449 -9.446 37.809 1.00 90.44 492 ALA A N 1
ATOM 3778 C CA . ALA A 1 492 ? -17.602 -10.164 36.545 1.00 90.44 492 ALA A CA 1
ATOM 3779 C C . ALA A 1 492 ? -16.590 -9.682 35.492 1.00 90.44 492 ALA A C 1
ATOM 3781 O O . ALA A 1 492 ? -15.871 -10.497 34.916 1.00 90.44 492 ALA A O 1
ATOM 3782 N N . VAL A 1 493 ? -16.465 -8.362 35.301 1.00 91.19 493 VAL A N 1
ATOM 3783 C CA . VAL A 1 493 ? -15.537 -7.759 34.325 1.00 91.19 493 VAL A CA 1
ATOM 3784 C C . VAL A 1 493 ? -14.069 -8.018 34.684 1.00 91.19 493 VAL A C 1
ATOM 3786 O O . VAL A 1 493 ? -13.266 -8.357 33.815 1.00 91.19 493 VAL A O 1
ATOM 3789 N N . ASN A 1 494 ? -13.694 -7.873 35.959 1.00 91.81 494 ASN A N 1
ATOM 3790 C CA . ASN A 1 494 ? -12.302 -8.040 36.393 1.00 91.81 494 ASN A CA 1
ATOM 3791 C C . ASN A 1 494 ? -11.882 -9.497 36.627 1.00 91.81 494 ASN A C 1
ATOM 3793 O O . ASN A 1 494 ? -10.704 -9.744 36.918 1.00 91.81 494 ASN A O 1
ATOM 3797 N N . SER A 1 495 ? -12.811 -10.449 36.523 1.00 86.88 495 SER A N 1
ATOM 3798 C CA . SER A 1 495 ? -12.535 -11.857 36.782 1.00 86.88 495 SER A CA 1
ATOM 3799 C C . SER A 1 495 ? -11.415 -12.405 35.890 1.00 86.88 495 SER A C 1
ATOM 3801 O O . SER A 1 495 ? -11.171 -11.963 34.764 1.00 86.88 495 SER A O 1
ATOM 3803 N N . LYS A 1 496 ? -10.701 -13.389 36.437 1.00 83.00 496 LYS A N 1
ATOM 3804 C CA . LYS A 1 496 ? -9.672 -14.177 35.745 1.00 83.00 496 LYS A CA 1
ATOM 3805 C C . LYS A 1 496 ? -10.033 -15.663 35.695 1.00 83.00 496 LYS A C 1
ATOM 3807 O O . LYS A 1 496 ? -9.184 -16.472 35.332 1.00 83.00 496 LYS A O 1
ATOM 3812 N N . ASP A 1 497 ? -11.248 -16.023 36.107 1.00 80.44 497 ASP A N 1
ATOM 3813 C CA . ASP A 1 497 ? -11.698 -17.409 36.097 1.00 80.44 497 ASP A CA 1
ATOM 3814 C C . ASP A 1 497 ? -11.908 -17.891 34.654 1.00 80.44 497 ASP A C 1
ATOM 3816 O O . ASP A 1 497 ? -12.682 -17.312 33.892 1.00 80.44 497 ASP A O 1
ATOM 3820 N N . ALA A 1 498 ? -11.214 -18.970 34.291 1.00 69.75 498 ALA A N 1
ATOM 3821 C CA . ALA A 1 498 ? -11.340 -19.618 32.992 1.00 69.75 498 ALA A CA 1
ATOM 3822 C C . ALA A 1 498 ? -12.733 -20.239 32.771 1.00 69.75 498 ALA A C 1
ATOM 3824 O O . ALA A 1 498 ? -13.128 -20.444 31.623 1.00 69.75 498 ALA A O 1
ATOM 3825 N N . SER A 1 499 ? -13.501 -20.497 33.839 1.00 68.12 499 SER A N 1
ATOM 3826 C CA . SER A 1 499 ? -14.876 -21.006 33.748 1.00 68.12 499 SER A CA 1
ATOM 3827 C C . SER A 1 499 ? -15.837 -20.036 33.043 1.00 68.12 499 SER A C 1
ATOM 3829 O O . SER A 1 499 ? -16.828 -20.476 32.463 1.00 68.12 499 SER A O 1
ATOM 3831 N N . LEU A 1 500 ? -15.504 -18.738 32.988 1.00 64.12 500 LEU A N 1
ATOM 3832 C CA . LEU A 1 500 ? -16.271 -17.710 32.273 1.00 64.12 500 LEU A CA 1
ATOM 3833 C C . LEU A 1 500 ? -16.215 -17.830 30.740 1.00 64.12 500 LEU A C 1
ATOM 3835 O O . LEU A 1 500 ? -16.887 -17.071 30.047 1.00 64.12 500 LEU A O 1
ATOM 3839 N N . GLY A 1 501 ? -15.444 -18.778 30.196 1.00 59.88 501 GLY A N 1
ATOM 3840 C CA . GLY A 1 501 ? -15.564 -19.182 28.792 1.00 59.88 501 GLY A CA 1
ATOM 3841 C C . GLY A 1 501 ? -16.849 -19.968 28.485 1.00 59.88 501 GLY A C 1
ATOM 3842 O O . GLY A 1 501 ? -17.210 -20.101 27.319 1.00 59.88 501 GLY A O 1
ATOM 3843 N N . ASP A 1 502 ? -17.543 -20.480 29.507 1.00 71.88 502 ASP A N 1
ATOM 3844 C CA . ASP A 1 502 ? -18.837 -21.153 29.376 1.00 71.88 502 ASP A CA 1
ATOM 3845 C C . ASP A 1 502 ? -19.977 -20.120 29.383 1.00 71.88 502 ASP A C 1
ATOM 3847 O O . ASP A 1 502 ? -20.334 -19.561 30.425 1.00 71.88 502 ASP A O 1
ATOM 3851 N N . SER A 1 503 ? -20.573 -19.880 28.213 1.00 70.81 503 SER A N 1
ATOM 3852 C CA . SER A 1 503 ? -21.663 -18.914 28.024 1.00 70.81 503 SER A CA 1
ATOM 3853 C C . SER A 1 503 ? -22.942 -19.240 28.805 1.00 70.81 503 SER A C 1
ATOM 3855 O O . SER A 1 503 ? -23.776 -18.353 28.972 1.00 70.81 503 SER A O 1
ATOM 3857 N N . TYR A 1 504 ? -23.097 -20.464 29.322 1.00 74.62 504 TYR A N 1
ATOM 3858 C CA . TYR A 1 504 ? -24.219 -20.844 30.188 1.00 74.62 504 TYR A CA 1
ATOM 3859 C C . TYR A 1 504 ? -23.969 -20.546 31.674 1.00 74.62 504 TYR A C 1
ATOM 3861 O O . TYR A 1 504 ? -24.901 -20.631 32.475 1.00 74.62 504 TYR A O 1
ATOM 3869 N N . LYS A 1 505 ? -22.727 -20.223 32.061 1.00 75.88 505 LYS A N 1
ATOM 3870 C CA . LYS A 1 505 ? -22.324 -19.958 33.457 1.00 75.88 505 LYS A CA 1
ATOM 3871 C C . LYS A 1 505 ? -21.771 -18.553 33.679 1.00 75.88 505 LYS A C 1
ATOM 3873 O O . LYS A 1 505 ? -21.811 -18.061 34.805 1.00 75.88 505 LYS A O 1
ATOM 3878 N N . ALA A 1 506 ? -21.247 -17.914 32.637 1.00 78.69 506 ALA A N 1
ATOM 3879 C CA . ALA A 1 506 ? -20.734 -16.556 32.719 1.00 78.69 506 ALA A CA 1
ATOM 3880 C C . ALA A 1 506 ? -21.855 -15.545 33.055 1.00 78.69 506 ALA A C 1
ATOM 3882 O O . ALA A 1 506 ? -22.943 -15.630 32.479 1.00 78.69 506 ALA A O 1
ATOM 3883 N N . PRO A 1 507 ? -21.618 -14.556 33.941 1.00 82.75 507 PRO A N 1
ATOM 3884 C CA . PRO A 1 507 ? -22.561 -13.466 34.156 1.00 82.75 507 PRO A CA 1
ATOM 3885 C C . PRO A 1 507 ? -22.806 -12.691 32.858 1.00 82.75 507 PRO A C 1
ATOM 3887 O O . PRO A 1 507 ? -21.868 -12.190 32.236 1.00 82.75 507 PRO A O 1
ATOM 3890 N N . ILE A 1 508 ? -24.073 -12.569 32.464 1.00 85.81 508 ILE A N 1
ATOM 3891 C CA . ILE A 1 508 ? -24.455 -11.816 31.267 1.00 85.81 508 ILE A CA 1
ATOM 3892 C C . ILE A 1 508 ? -24.418 -10.318 31.582 1.00 85.81 508 ILE A C 1
ATOM 3894 O O . ILE A 1 508 ? -25.030 -9.854 32.552 1.00 85.81 508 ILE A O 1
ATOM 3898 N N . LEU A 1 509 ? -23.702 -9.576 30.736 1.00 89.50 509 LEU A N 1
ATOM 3899 C CA . LEU A 1 509 ? -23.633 -8.121 30.755 1.00 89.50 509 LEU A CA 1
ATOM 3900 C C . LEU A 1 509 ? -24.631 -7.548 29.744 1.00 89.50 509 LEU A C 1
ATOM 3902 O O . LEU A 1 509 ? -24.596 -7.897 28.566 1.00 89.50 509 LEU A O 1
ATOM 3906 N N . TYR A 1 510 ? -25.495 -6.649 30.202 1.00 90.50 510 TYR A N 1
ATOM 3907 C CA . TYR A 1 510 ? -26.490 -5.958 29.386 1.00 90.50 510 TYR A CA 1
ATOM 3908 C C . TYR A 1 510 ? -26.088 -4.492 29.251 1.00 90.50 510 TYR A C 1
ATOM 3910 O O . TYR A 1 510 ? -25.818 -3.838 30.256 1.00 90.50 510 TYR A O 1
ATOM 3918 N N . SER A 1 511 ? -26.056 -3.965 28.027 1.00 89.38 511 SER A N 1
ATOM 3919 C CA . SER A 1 511 ? -25.793 -2.545 27.769 1.00 89.38 511 SER A CA 1
ATOM 3920 C C . SER A 1 511 ? -27.069 -1.849 27.312 1.00 89.38 511 SER A C 1
ATOM 3922 O O . SER A 1 511 ? -27.777 -2.363 26.445 1.00 89.38 511 SER A O 1
ATOM 3924 N N . TYR A 1 512 ? -27.360 -0.682 27.884 1.00 86.75 512 TYR A N 1
ATOM 3925 C CA . TYR A 1 512 ? -28.485 0.154 27.476 1.00 86.75 512 TYR A CA 1
ATOM 3926 C C . TYR A 1 512 ? -28.166 1.636 27.697 1.00 86.75 512 TYR A C 1
ATOM 3928 O O . TYR A 1 512 ? -27.759 2.023 28.788 1.00 86.75 512 TYR A O 1
ATOM 3936 N N . ALA A 1 513 ? -28.360 2.468 26.667 1.00 81.06 513 ALA A N 1
ATOM 3937 C CA . ALA A 1 513 ? -28.169 3.927 26.715 1.00 81.06 513 ALA A CA 1
ATOM 3938 C C . ALA A 1 513 ? -26.843 4.395 27.371 1.00 81.06 513 ALA A C 1
ATOM 3940 O O . ALA A 1 513 ? -26.812 5.391 28.090 1.00 81.06 513 ALA A O 1
ATOM 3941 N N . GLY A 1 514 ? -25.747 3.663 27.137 1.00 79.62 514 GLY A N 1
ATOM 3942 C CA . GLY A 1 514 ? -24.420 3.954 27.700 1.00 79.62 514 GLY A CA 1
ATOM 3943 C C . GLY A 1 514 ? -24.172 3.419 29.118 1.00 79.62 514 GLY A C 1
ATOM 3944 O O . GLY A 1 514 ? -23.037 3.476 29.582 1.00 79.62 514 GLY A O 1
ATOM 3945 N N . SER A 1 515 ? -25.186 2.858 29.780 1.00 84.81 515 SER A N 1
ATOM 3946 C CA . SER A 1 515 ? -25.071 2.159 31.067 1.00 84.81 515 SER A CA 1
ATOM 3947 C C . SER A 1 515 ? -24.856 0.653 30.872 1.00 84.81 515 SER A C 1
ATOM 3949 O O . SER A 1 515 ? -25.285 0.079 29.868 1.00 84.81 515 SER A O 1
ATOM 3951 N N . LEU A 1 516 ? -24.208 0.004 31.846 1.00 91.06 516 LEU A N 1
ATOM 3952 C CA . LEU A 1 516 ? -23.879 -1.425 31.820 1.00 91.06 516 LEU A CA 1
ATOM 3953 C C . LEU A 1 516 ? -24.382 -2.124 33.092 1.00 91.06 516 LEU A C 1
ATOM 3955 O O . LEU A 1 516 ? -24.080 -1.696 34.204 1.00 91.06 516 LEU A O 1
ATOM 3959 N N . TYR A 1 517 ? -25.110 -3.225 32.920 1.00 90.25 517 TYR A N 1
ATOM 3960 C CA . TYR A 1 517 ? -25.783 -3.964 33.987 1.00 90.25 517 TYR A CA 1
ATOM 3961 C C . TYR A 1 517 ? -25.309 -5.420 34.019 1.00 90.25 517 TYR A C 1
ATOM 3963 O O . TYR A 1 517 ? -25.246 -6.087 32.988 1.00 90.25 517 TYR A O 1
ATOM 3971 N N . CYS A 1 518 ? -25.006 -5.937 35.209 1.00 91.12 518 CYS A N 1
ATOM 3972 C CA . CYS A 1 518 ? -24.753 -7.361 35.432 1.00 91.12 518 CYS A CA 1
ATOM 3973 C C . CYS A 1 518 ? -26.059 -8.066 35.823 1.00 91.12 518 CYS A C 1
ATOM 3975 O O . CYS A 1 518 ? -26.668 -7.673 36.819 1.00 91.12 518 CYS A O 1
ATOM 3977 N N . THR A 1 519 ? -26.445 -9.120 35.093 1.00 87.44 519 THR A N 1
ATOM 3978 C CA . THR A 1 519 ? -27.709 -9.884 35.225 1.00 87.44 519 THR A CA 1
ATOM 3979 C C . THR A 1 519 ? -28.990 -9.149 34.798 1.00 87.44 519 THR A C 1
ATOM 3981 O O . THR A 1 519 ? -29.077 -7.924 34.833 1.00 87.44 519 THR A O 1
ATOM 3984 N N . TRP A 1 520 ? -30.025 -9.921 34.442 1.00 88.75 520 TRP A N 1
ATOM 3985 C CA . TRP A 1 520 ? -31.343 -9.388 34.072 1.00 88.75 520 TRP A CA 1
ATOM 3986 C C . TRP A 1 520 ? -32.086 -8.720 35.240 1.00 88.75 520 TRP A C 1
ATOM 3988 O O . TRP A 1 520 ? -32.784 -7.733 35.032 1.00 88.75 520 TRP A O 1
ATOM 3998 N N . GLN A 1 521 ? -31.912 -9.198 36.480 1.00 90.06 521 GLN A N 1
ATOM 3999 C CA . GLN A 1 521 ? -32.597 -8.606 37.640 1.00 90.06 521 GLN A CA 1
ATOM 4000 C C . GLN A 1 521 ? -32.166 -7.151 37.876 1.00 90.06 521 GLN A C 1
ATOM 4002 O O . GLN A 1 521 ? -32.989 -6.314 38.219 1.00 90.06 521 GLN A O 1
ATOM 4007 N N . ASN A 1 522 ? -30.894 -6.839 37.634 1.00 91.31 522 ASN A N 1
ATOM 4008 C CA . ASN A 1 522 ? -30.365 -5.479 37.697 1.00 91.31 522 ASN A CA 1
ATOM 4009 C C . ASN A 1 522 ? -31.011 -4.567 36.634 1.00 91.31 522 ASN A C 1
ATOM 4011 O O . ASN A 1 522 ? -31.453 -3.465 36.946 1.00 91.31 522 ASN A O 1
ATOM 4015 N N . VAL A 1 523 ? -31.155 -5.062 35.396 1.00 91.81 523 VAL A N 1
ATOM 4016 C CA . VAL A 1 523 ? -31.867 -4.356 34.312 1.00 91.81 523 VAL A CA 1
ATOM 4017 C C . VAL A 1 523 ? -33.331 -4.095 34.692 1.00 91.81 523 VAL A C 1
ATOM 4019 O O . VAL A 1 523 ? -33.828 -2.985 34.508 1.00 91.81 523 VAL A O 1
ATOM 4022 N N . TYR A 1 524 ? -34.006 -5.091 35.273 1.00 91.69 524 TYR A N 1
ATOM 4023 C CA . TYR A 1 524 ? -35.382 -4.979 35.761 1.00 91.69 524 TYR A CA 1
ATOM 4024 C C . TYR A 1 524 ? -35.521 -3.944 36.890 1.00 91.69 524 TYR A C 1
ATOM 4026 O O . TYR A 1 524 ? -36.349 -3.036 36.794 1.00 91.69 524 TYR A O 1
ATOM 4034 N N . ASP A 1 525 ? -34.693 -4.032 37.936 1.00 90.00 525 ASP A N 1
ATOM 4035 C CA . ASP A 1 525 ? -34.704 -3.102 39.074 1.00 90.00 525 ASP A CA 1
ATOM 4036 C C . ASP A 1 525 ? -34.409 -1.660 38.620 1.00 90.00 525 ASP A C 1
ATOM 4038 O O . ASP A 1 525 ? -35.059 -0.716 39.085 1.00 90.00 525 ASP A O 1
ATOM 4042 N N . ALA A 1 526 ? -33.491 -1.478 37.664 1.00 89.31 526 ALA A N 1
ATOM 4043 C CA . ALA A 1 526 ? -33.198 -0.184 37.054 1.00 89.31 526 ALA A CA 1
ATOM 4044 C C . ALA A 1 526 ? -34.383 0.356 36.235 1.00 89.31 526 ALA A C 1
ATOM 4046 O O . ALA A 1 526 ? -34.729 1.531 36.367 1.00 89.31 526 ALA A O 1
ATOM 4047 N N . ALA A 1 527 ? -35.051 -0.487 35.440 1.00 90.19 527 ALA A N 1
ATOM 4048 C CA . ALA A 1 527 ? -36.232 -0.102 34.667 1.00 90.19 527 ALA A CA 1
ATOM 4049 C C . ALA A 1 527 ? -37.410 0.307 35.564 1.00 90.19 527 ALA A C 1
ATOM 4051 O O . ALA A 1 527 ? -38.067 1.311 35.288 1.00 90.19 527 ALA A O 1
ATOM 4052 N N . VAL A 1 528 ? -37.653 -0.418 36.662 1.00 88.81 528 VAL A N 1
ATOM 4053 C CA . VAL A 1 528 ? -38.651 -0.034 37.675 1.00 88.81 528 VAL A CA 1
ATOM 4054 C C . VAL A 1 528 ? -38.276 1.306 38.311 1.00 88.81 528 VAL A C 1
ATOM 4056 O O . VAL A 1 528 ? -39.104 2.214 38.344 1.00 88.81 528 VAL A O 1
ATOM 4059 N N . SER A 1 529 ? -37.023 1.465 38.748 1.00 86.19 529 SER A N 1
ATOM 4060 C CA . SER A 1 529 ? -36.545 2.682 39.423 1.00 86.19 529 SER A CA 1
ATOM 4061 C C . SER A 1 529 ? -36.606 3.925 38.528 1.00 86.19 529 SER A C 1
ATOM 4063 O O . SER A 1 529 ? -37.019 4.985 38.981 1.00 86.19 529 SER A O 1
ATOM 4065 N N . ALA A 1 530 ? -36.267 3.799 37.242 1.00 84.38 530 ALA A N 1
ATOM 4066 C CA . ALA A 1 530 ? -36.316 4.899 36.274 1.00 84.38 530 ALA A CA 1
ATOM 4067 C C . ALA A 1 530 ? -37.749 5.294 35.848 1.00 84.38 530 ALA A C 1
ATOM 4069 O O . ALA A 1 530 ? -37.940 6.283 35.132 1.00 84.38 530 ALA A O 1
ATOM 4070 N N . SER A 1 531 ? -38.749 4.512 36.263 1.00 87.19 531 SER A N 1
ATOM 4071 C CA . SER A 1 531 ? -40.150 4.657 35.850 1.00 87.19 531 SER A CA 1
ATOM 4072 C C . SER A 1 531 ? -41.099 4.940 37.005 1.00 87.19 531 SER A C 1
ATOM 4074 O O . SER A 1 531 ? -42.249 5.282 36.747 1.00 87.19 531 SER A O 1
ATOM 4076 N N . PHE A 1 532 ? -40.649 4.792 38.250 1.00 86.19 532 PHE A N 1
ATOM 4077 C CA . PHE A 1 532 ? -41.448 5.011 39.447 1.00 86.19 532 PHE A CA 1
ATOM 4078 C C . PHE A 1 532 ? -41.051 6.316 40.134 1.00 86.19 532 PHE A C 1
ATOM 4080 O O . PHE A 1 532 ? -39.911 6.492 40.560 1.00 86.19 532 PHE A O 1
ATOM 4087 N N . SER A 1 533 ? -42.019 7.206 40.307 1.00 83.38 533 SER A N 1
ATOM 4088 C CA . SER A 1 533 ? -41.917 8.368 41.185 1.00 83.38 533 SER A CA 1
ATOM 4089 C C . SER A 1 533 ? -43.140 8.412 42.104 1.00 83.38 533 SER A C 1
ATOM 4091 O O . SER A 1 533 ? -44.056 7.593 42.003 1.00 83.38 533 SER A O 1
ATOM 4093 N N . TYR A 1 534 ? -43.163 9.342 43.054 1.00 86.62 534 TYR A N 1
ATOM 4094 C CA . TYR A 1 534 ? -44.353 9.571 43.863 1.00 86.62 534 TYR A CA 1
ATOM 4095 C C . TYR A 1 534 ? -44.461 11.025 44.304 1.00 86.62 534 TYR A C 1
ATOM 4097 O O . TYR A 1 534 ? -43.474 11.755 44.380 1.00 86.62 534 TYR A O 1
ATOM 4105 N N . THR A 1 535 ? -45.682 11.421 44.643 1.00 87.62 535 THR A N 1
ATOM 4106 C CA . THR A 1 535 ? -45.975 12.663 45.361 1.00 87.62 535 THR A CA 1
ATOM 4107 C C . THR A 1 535 ? -46.622 12.333 46.701 1.00 87.62 535 THR A C 1
ATOM 4109 O O . THR A 1 535 ? -47.244 11.281 46.863 1.00 87.62 535 THR A O 1
ATOM 4112 N N . THR A 1 536 ? -46.460 13.214 47.684 1.00 87.88 536 THR A N 1
ATOM 4113 C CA . THR A 1 536 ? -47.108 13.073 48.992 1.00 87.88 536 THR A CA 1
ATOM 4114 C C . THR A 1 536 ? -48.372 13.924 49.009 1.00 87.88 536 THR A C 1
ATOM 4116 O O . THR A 1 536 ? -48.307 15.136 48.806 1.00 87.88 536 THR A O 1
ATOM 4119 N N . GLY A 1 537 ? -49.523 13.291 49.232 1.00 85.12 537 GLY A N 1
ATOM 4120 C CA . GLY A 1 537 ? -50.812 13.963 49.350 1.00 85.12 537 GLY A CA 1
ATOM 4121 C C . GLY A 1 537 ? -50.923 14.836 50.612 1.00 85.12 537 GLY A C 1
ATOM 4122 O O . GLY A 1 537 ? -50.113 14.700 51.533 1.00 85.12 537 GLY A O 1
ATOM 4123 N N . PRO A 1 538 ? -51.946 15.711 50.702 1.00 81.81 538 PRO A N 1
ATOM 4124 C CA . PRO A 1 538 ? -52.168 16.584 51.865 1.00 81.81 538 PRO A CA 1
ATOM 4125 C C . PRO A 1 538 ? -52.387 15.840 53.195 1.00 81.81 538 PRO A C 1
ATOM 4127 O O . PRO A 1 538 ? -52.267 16.431 54.263 1.00 81.81 538 PRO A O 1
ATOM 4130 N N . ASP A 1 539 ? -52.725 14.553 53.123 1.00 89.88 539 ASP A N 1
ATOM 4131 C CA . ASP A 1 539 ? -52.936 13.606 54.220 1.00 89.88 539 ASP A CA 1
ATOM 4132 C C . ASP A 1 539 ? -51.683 12.770 54.560 1.00 89.88 539 ASP A C 1
ATOM 4134 O O . ASP A 1 539 ? -51.745 11.869 55.394 1.00 89.88 539 ASP A O 1
ATOM 4138 N N . GLY A 1 540 ? -50.545 13.034 53.906 1.00 85.06 540 GLY A N 1
ATOM 4139 C CA . GLY A 1 540 ? -49.321 12.238 54.031 1.00 85.06 540 GLY A CA 1
ATOM 4140 C C . GLY A 1 540 ? -49.320 10.948 53.202 1.00 85.06 540 GLY A C 1
ATOM 4141 O O . GLY A 1 540 ? -48.364 10.175 53.277 1.00 85.06 540 GLY A O 1
ATOM 4142 N N . LYS A 1 541 ? -50.362 10.686 52.402 1.00 89.75 541 LYS A N 1
ATOM 4143 C CA . LYS A 1 541 ? -50.470 9.464 51.601 1.00 89.75 541 LYS A CA 1
ATOM 4144 C C . LYS A 1 541 ? -49.574 9.525 50.365 1.00 89.75 541 LYS A C 1
ATOM 4146 O O . LYS A 1 541 ? -49.579 10.507 49.628 1.00 89.75 541 LYS A O 1
ATOM 4151 N N . ILE A 1 542 ? -48.846 8.444 50.100 1.00 88.31 542 ILE A N 1
ATOM 4152 C CA . ILE A 1 542 ? -48.046 8.294 48.880 1.00 88.31 542 ILE A CA 1
ATOM 4153 C C . ILE A 1 542 ? -48.985 8.088 47.683 1.00 88.31 542 ILE A C 1
ATOM 4155 O O . ILE A 1 542 ? -49.761 7.130 47.651 1.00 88.31 542 ILE A O 1
ATOM 4159 N N . ILE A 1 543 ? -48.893 8.977 46.695 1.00 88.19 543 ILE A N 1
ATOM 4160 C CA . ILE A 1 543 ? -49.552 8.873 45.391 1.00 88.19 543 ILE A CA 1
ATOM 4161 C C . ILE A 1 543 ? -48.468 8.496 44.369 1.00 88.19 543 ILE A C 1
ATOM 4163 O O . ILE A 1 543 ? -47.634 9.346 44.045 1.00 88.19 543 ILE A O 1
ATOM 4167 N N . PRO A 1 544 ? -48.424 7.238 43.893 1.00 86.31 544 PRO A N 1
ATOM 4168 C CA . PRO A 1 544 ? -47.420 6.796 42.933 1.00 86.31 544 PRO A CA 1
ATOM 4169 C C . PRO A 1 544 ? -47.709 7.338 41.530 1.00 86.31 544 PRO A C 1
ATOM 4171 O O . PRO A 1 544 ? -48.861 7.361 41.094 1.00 86.31 544 PRO A O 1
ATOM 4174 N N . ASP A 1 545 ? -46.651 7.693 40.811 1.00 86.75 545 ASP A N 1
ATOM 4175 C CA . ASP A 1 545 ? -46.671 8.058 39.397 1.00 86.75 545 ASP A CA 1
ATOM 4176 C C . ASP A 1 545 ? -45.730 7.122 38.615 1.00 86.75 545 ASP A C 1
ATOM 4178 O O . ASP A 1 545 ? -44.705 6.660 39.122 1.00 86.75 545 ASP A O 1
ATOM 4182 N N . TRP A 1 546 ? -46.132 6.769 37.394 1.00 86.94 546 TRP A N 1
ATOM 4183 C CA . TRP A 1 546 ? -45.497 5.731 36.584 1.00 86.94 546 TRP A CA 1
ATOM 4184 C C . TRP A 1 546 ? -45.179 6.253 35.183 1.00 86.94 546 TRP A C 1
ATOM 4186 O O . TRP A 1 546 ? -46.017 6.205 34.276 1.00 86.94 546 TRP A O 1
ATOM 4196 N N . ASN A 1 547 ? -43.931 6.671 34.970 1.00 85.44 547 ASN A N 1
ATOM 4197 C CA . ASN A 1 547 ? -43.439 7.116 33.672 1.00 85.44 547 ASN A CA 1
ATOM 4198 C C . ASN A 1 547 ? -43.181 5.934 32.718 1.00 85.44 547 ASN A C 1
ATOM 4200 O O . ASN A 1 547 ? -42.046 5.589 32.392 1.00 85.44 547 ASN A O 1
ATOM 4204 N N . ARG A 1 548 ? -44.261 5.357 32.183 1.00 87.69 548 ARG A N 1
ATOM 4205 C CA . ARG A 1 548 ? -44.214 4.287 31.167 1.00 87.69 548 ARG A CA 1
ATOM 4206 C C . ARG A 1 548 ? -43.700 4.744 29.798 1.00 87.69 548 ARG A C 1
ATOM 4208 O O . ARG A 1 548 ? -43.628 3.947 28.864 1.00 87.69 548 ARG A O 1
ATOM 4215 N N . THR A 1 549 ? -43.381 6.030 29.633 1.00 88.94 549 THR A N 1
ATOM 4216 C CA . THR A 1 549 ? -42.779 6.532 28.392 1.00 88.94 549 THR A CA 1
ATOM 4217 C C . THR A 1 549 ? -41.257 6.424 28.383 1.00 88.94 549 THR A C 1
ATOM 4219 O O . THR A 1 549 ? -40.692 6.442 27.284 1.00 88.94 549 THR A O 1
ATOM 4222 N N . ASN A 1 550 ? -40.637 6.235 29.562 1.00 87.81 550 ASN A N 1
ATOM 4223 C CA . ASN A 1 550 ? -39.212 5.966 29.742 1.00 87.81 550 ASN A CA 1
ATOM 4224 C C . ASN A 1 550 ? -38.741 4.850 28.790 1.00 87.81 550 ASN A C 1
ATOM 4226 O O . ASN A 1 550 ? -39.411 3.831 28.604 1.00 87.81 550 ASN A O 1
ATOM 4230 N N . SER A 1 551 ? -37.596 5.058 28.143 1.00 88.38 551 SER A N 1
ATOM 4231 C CA . SER A 1 551 ? -37.113 4.160 27.100 1.00 88.38 551 SER A CA 1
ATOM 4232 C C . SER A 1 551 ? -36.571 2.836 27.654 1.00 88.38 551 SER A C 1
ATOM 4234 O O . SER A 1 551 ? -36.753 1.808 27.004 1.00 88.38 551 SER A O 1
ATOM 4236 N N . LEU A 1 552 ? -35.978 2.832 28.857 1.00 88.81 552 LEU A N 1
ATOM 4237 C CA . LEU A 1 552 ? -35.541 1.611 29.543 1.00 88.81 552 LEU A CA 1
ATOM 4238 C C . LEU A 1 552 ? -36.747 0.786 30.017 1.00 88.81 552 LEU A C 1
ATOM 4240 O O . LEU A 1 552 ? -36.710 -0.435 29.918 1.00 88.81 552 LEU A O 1
ATOM 4244 N N . TYR A 1 553 ? -37.842 1.433 30.438 1.00 89.56 553 TYR A N 1
ATOM 4245 C CA . TYR A 1 553 ? -39.102 0.739 30.745 1.00 89.56 553 TYR A CA 1
ATOM 4246 C C . TYR A 1 553 ? -39.581 -0.091 29.553 1.00 89.56 553 TYR A C 1
ATOM 4248 O O . TYR A 1 553 ? -39.719 -1.301 29.666 1.00 89.56 553 TYR A O 1
ATOM 4256 N N . LYS A 1 554 ? -39.734 0.551 28.388 1.00 90.06 554 LYS A N 1
ATOM 4257 C CA . LYS A 1 554 ? -40.184 -0.078 27.132 1.00 90.06 554 LYS A CA 1
ATOM 4258 C C . LYS A 1 554 ? -39.227 -1.131 26.566 1.00 90.06 554 LYS A C 1
ATOM 4260 O O . LYS A 1 554 ? -39.602 -1.868 25.661 1.00 90.06 554 LYS A O 1
ATOM 4265 N N . ALA A 1 555 ? -37.974 -1.149 27.016 1.00 87.50 555 ALA A N 1
ATOM 4266 C CA . ALA A 1 555 ? -37.001 -2.168 26.632 1.00 87.50 555 ALA A CA 1
ATOM 4267 C C . ALA A 1 555 ? -37.113 -3.443 27.492 1.00 87.50 555 ALA A C 1
ATOM 4269 O O . ALA A 1 555 ? -36.535 -4.467 27.135 1.00 87.50 555 ALA A O 1
ATOM 4270 N N . VAL A 1 556 ? -37.830 -3.373 28.620 1.00 90.62 556 VAL A N 1
ATOM 4271 C CA . VAL A 1 556 ? -37.941 -4.435 29.636 1.00 90.62 556 VAL A CA 1
ATOM 4272 C C . VAL A 1 556 ? -39.379 -4.944 29.797 1.00 90.62 556 VAL A C 1
ATOM 4274 O O . VAL A 1 556 ? -39.562 -6.126 30.093 1.00 90.62 556 VAL A O 1
ATOM 4277 N N . PHE A 1 557 ? -40.375 -4.073 29.594 1.00 88.69 557 PHE A N 1
ATOM 4278 C CA . PHE A 1 557 ? -41.816 -4.310 29.747 1.00 88.69 557 PHE A CA 1
ATOM 4279 C C . PHE A 1 557 ? -42.587 -3.965 28.464 1.00 88.69 557 PHE A C 1
ATOM 4281 O O . PHE A 1 557 ? -43.470 -4.774 28.103 1.00 88.69 557 PHE A O 1
#

Nearest PDB structures (foldseek):
  3r4r-assembly1_A  TM=4.635E-01  e=8.219E-05  Parabacteroides distasonis ATCC 8503
  3r4r-assembly2_B  TM=4.671E-01  e=3.837E-04  Parabacteroides distasonis ATCC 8503
  6lqi-assembly1_C  TM=4.317E-01  e=8.032E-01  Mus musculus
  8ixo-assembly1_F  TM=3.784E-01  e=2.119E+00  Mus musculus
  8zqf-assembly1_A  TM=4.452E-01  e=6.634E+00  Vibrio breoganii